Protein AF-A0A2E7N169-F1 (afdb_monomer_lite)

pLDDT: mean 80.13, std 16.08, range [40.44, 98.5]

Sequence (512 aa):
MPYLGNHHIVGDSVNNFKVLDDISTYTATFDGSATSVVSTANETIRILKHRFVQGQRVTYNNGGGSNIGGLTSGTAYYVIEDTAHTIKLATNASNAASLTAINLNAVGGGASHTLNAAFDGVNTKFRITHGSGNRPRFHHATQLNIAINNVIQRPNNSLNFTEGYAVEVRDIIVFKTAPTSNDIFFGSLTGETRGTFDIQDNVIDTHTADGSTTVFNLSQIAPNSQSLLVTLNGVVQHPTTAGVTGSYEVVGGSSNTIEFTTAPVAGVDIQIRHIGFAGASTGDVTGFYGRTGNVGLTTADNITVGDITATSADFSGNVSVGGVLTYEDVTNVDSVGVGTFRDGIKVGSGVTIEPNGNASFGGVGVVTFSSSGTTIYGQAGSIRVGTALTLGHTEGIVYHTQNLHSQGFEVNQVNASGIITASQFKGDGSELTGVSGFSTALSNDTTSLLNNVFKTSVQHNVAAGTSVTIQSDAGCGNIAFTRLDRINVGTGATLHIGAGTTFIMNVLKVFS

Radius of gyration: 68.85 Å; chains: 1; bounding box: 147×79×162 Å

Secondary structure (DSSP, 8-state):
----SPPP---STTTS-EEBPP-SEEEEEE-SS-TTTEETTTTEEE-TT----TT-EEEEE-TTSPPPTT--TT-EEEEEE-SSSEEEEESSHHHHHTT------S--SSS-EEEEEE--SS--EEE--BTTTBPP--S-GGGEEEEETTEEPPEESSS--SSSEEEETTTEEEESSPPPTTPPEEEEES--------GGG--EEEEE--SS--EEE-SS--SSGGGEEEEETTEEPPBPBTTB--SEEE--STT-EEEESSPPPTT-EEEEEE----PPP-S--S--SS--S-----TT-----S----S----SS----SS----TT------SS----TT-----TTEEE-TTS-EEESS-S--PPPTT------GGG----SS-----STT----TTTTEETTEE--SS---SS----S---S--TT-TT---SSEES-S-TTSGGGSSEE--SEEEE-TT-EEEE---GGGTTEEE-S-SEEEE-TT-EEEE-TT-EEE-STT----

Structure (mmCIF, N/CA/C/O backbone):
data_AF-A0A2E7N169-F1
#
_entry.id   AF-A0A2E7N169-F1
#
loop_
_atom_site.group_PDB
_atom_site.id
_atom_site.type_symbol
_atom_site.label_atom_id
_atom_site.label_alt_id
_atom_site.label_comp_id
_atom_site.label_asym_id
_atom_site.label_entity_id
_atom_site.label_seq_id
_atom_site.pdbx_PDB_ins_code
_atom_site.Cartn_x
_atom_site.Cartn_y
_atom_site.Cartn_z
_atom_site.occupancy
_atom_site.B_iso_or_equiv
_atom_site.auth_seq_id
_atom_site.auth_comp_id
_atom_site.auth_asym_id
_atom_site.auth_atom_id
_atom_site.pdbx_PDB_model_num
ATOM 1 N N . MET A 1 1 ? -12.389 24.267 -50.979 1.00 48.91 1 MET A N 1
ATOM 2 C CA . MET A 1 1 ? -13.401 23.354 -50.407 1.00 48.91 1 MET A CA 1
ATOM 3 C C . MET A 1 1 ? -12.847 22.816 -49.097 1.00 48.91 1 MET A C 1
ATOM 5 O O . MET A 1 1 ? -11.733 22.305 -49.142 1.00 48.91 1 MET A O 1
ATOM 9 N N . PRO A 1 2 ? -13.516 22.998 -47.947 1.00 49.66 2 PRO A N 1
ATOM 10 C CA . PRO A 1 2 ? -13.032 22.461 -46.680 1.00 49.66 2 PRO A CA 1
ATOM 11 C C . PRO A 1 2 ? -13.243 20.943 -46.640 1.00 49.66 2 PRO A C 1
ATOM 13 O O . PRO A 1 2 ? -14.270 20.439 -47.091 1.00 49.66 2 PRO A O 1
ATOM 16 N N . TYR A 1 3 ? -12.249 20.223 -46.128 1.00 49.00 3 TYR A N 1
ATOM 17 C CA . TYR A 1 3 ? -12.324 18.783 -45.911 1.00 49.00 3 TYR A CA 1
ATOM 18 C C . TYR A 1 3 ? -13.312 18.498 -44.768 1.00 49.00 3 TYR A C 1
ATOM 20 O O . TYR A 1 3 ? -13.052 18.853 -43.621 1.00 49.00 3 TYR A O 1
ATOM 28 N N . LEU A 1 4 ? -14.461 17.902 -45.096 1.00 53.12 4 LEU A N 1
ATOM 29 C CA . LEU A 1 4 ? -15.472 17.433 -44.146 1.00 53.12 4 LEU A CA 1
ATOM 30 C C . LEU A 1 4 ? -15.318 15.915 -43.985 1.00 53.12 4 LEU A C 1
ATOM 32 O O . LEU A 1 4 ? -15.908 15.133 -44.725 1.00 53.12 4 LEU A O 1
ATOM 36 N N . GLY A 1 5 ? -14.484 15.522 -43.027 1.00 67.69 5 GLY A N 1
ATOM 37 C CA . GLY A 1 5 ? -14.263 14.147 -42.586 1.00 67.69 5 GLY A CA 1
ATOM 38 C C . GLY A 1 5 ? -13.648 14.151 -41.186 1.00 67.69 5 GLY A C 1
ATOM 39 O O . GLY A 1 5 ? -13.193 15.199 -40.723 1.00 67.69 5 GLY A O 1
ATOM 40 N N . ASN A 1 6 ? -13.659 13.005 -40.497 1.00 45.69 6 ASN A N 1
ATOM 41 C CA . ASN A 1 6 ? -13.122 12.896 -39.137 1.00 45.69 6 ASN A CA 1
ATOM 42 C C . ASN A 1 6 ? -11.696 13.467 -39.072 1.00 45.69 6 ASN A C 1
ATOM 44 O O . ASN A 1 6 ? -10.841 13.110 -39.884 1.00 45.69 6 ASN A O 1
ATOM 48 N N . HIS A 1 7 ? -11.453 14.355 -38.104 1.00 47.16 7 HIS A N 1
ATOM 49 C CA . HIS A 1 7 ? -10.118 14.864 -37.794 1.00 47.16 7 HIS A CA 1
ATOM 50 C C . HIS A 1 7 ? -9.151 13.686 -37.614 1.00 47.16 7 HIS A C 1
ATOM 52 O O . HIS A 1 7 ? -9.472 12.732 -36.902 1.00 47.16 7 HIS A O 1
ATOM 58 N N . HIS A 1 8 ? -7.963 13.749 -38.225 1.00 53.91 8 HIS A N 1
ATOM 59 C CA . HIS A 1 8 ? -6.907 12.790 -37.916 1.00 53.91 8 HIS A CA 1
ATOM 60 C C . HIS A 1 8 ? -6.606 12.869 -36.414 1.00 53.91 8 HIS A C 1
ATOM 62 O O . HIS A 1 8 ? -6.192 13.917 -35.915 1.00 53.91 8 HIS A O 1
ATOM 68 N N . ILE A 1 9 ? -6.833 11.769 -35.692 1.00 48.84 9 ILE A N 1
ATOM 69 C CA . ILE A 1 9 ? -6.335 11.610 -34.327 1.00 48.84 9 ILE A CA 1
ATOM 70 C C . ILE A 1 9 ? -4.816 11.545 -34.452 1.00 48.84 9 ILE A C 1
ATOM 72 O O . ILE A 1 9 ? -4.258 10.532 -34.874 1.00 48.84 9 ILE A O 1
ATOM 76 N N . VAL A 1 10 ? -4.143 12.642 -34.124 1.00 46.66 10 VAL A N 1
ATOM 77 C CA . VAL A 1 10 ? -2.695 12.641 -33.953 1.00 46.66 10 VAL A CA 1
ATOM 78 C C . VAL A 1 10 ? -2.442 11.973 -32.600 1.00 46.66 10 VAL A C 1
ATOM 80 O O . VAL A 1 10 ? -2.436 12.637 -31.567 1.00 46.66 10 VAL A O 1
ATOM 83 N N . GLY A 1 11 ? -2.352 10.638 -32.572 1.00 47.50 11 GLY A N 1
ATOM 84 C CA . GLY A 1 11 ? -1.802 9.941 -31.401 1.00 47.50 11 GLY A CA 1
ATOM 85 C C . GLY A 1 11 ? -0.407 10.495 -31.132 1.00 47.50 11 GLY A C 1
ATOM 86 O O . GLY A 1 11 ? 0.246 10.837 -32.108 1.00 47.50 11 GLY A O 1
ATOM 87 N N . ASP A 1 12 ? 0.008 10.635 -29.865 1.00 47.41 12 ASP A N 1
ATOM 88 C CA . ASP A 1 12 ? 1.269 11.267 -29.424 1.00 47.41 12 ASP A CA 1
ATOM 89 C C . ASP A 1 12 ? 2.457 10.943 -30.356 1.00 47.41 12 ASP A C 1
ATOM 91 O O . ASP A 1 12 ? 3.163 9.941 -30.226 1.00 47.41 12 ASP A O 1
ATOM 95 N N . SER A 1 13 ? 2.612 11.768 -31.393 1.00 48.78 13 SER A N 1
ATOM 96 C CA . SER A 1 13 ? 3.335 11.411 -32.616 1.00 48.78 13 SER A CA 1
ATOM 97 C C . SER A 1 13 ? 4.772 11.897 -32.575 1.00 48.78 13 SER A C 1
ATOM 99 O O . SER A 1 13 ? 5.480 11.837 -33.580 1.00 48.78 13 SER A O 1
ATOM 101 N N . VAL A 1 14 ? 5.209 12.436 -31.437 1.00 52.81 14 VAL A N 1
ATOM 102 C CA . VAL A 1 14 ? 6.504 13.106 -31.353 1.00 52.81 14 VAL A CA 1
ATOM 103 C C . VAL A 1 14 ? 7.606 12.151 -30.911 1.00 52.81 14 VAL A C 1
ATOM 105 O O . VAL A 1 14 ? 8.752 12.409 -31.256 1.00 52.81 14 VAL A O 1
ATOM 108 N N . ASN A 1 15 ? 7.305 11.026 -30.249 1.00 56.75 15 ASN A N 1
ATOM 109 C CA . ASN A 1 15 ? 8.339 10.132 -29.696 1.00 56.75 15 ASN A CA 1
ATOM 110 C C . ASN A 1 15 ? 8.224 8.650 -30.098 1.00 56.75 15 ASN A C 1
ATOM 112 O O . ASN A 1 15 ? 9.205 7.923 -29.961 1.00 56.75 15 ASN A O 1
ATOM 116 N N . ASN A 1 16 ? 7.081 8.195 -30.629 1.00 64.50 16 ASN A N 1
ATOM 117 C CA . ASN A 1 16 ? 6.853 6.754 -30.788 1.00 64.50 16 ASN A CA 1
ATOM 118 C C . ASN A 1 16 ? 7.255 6.199 -32.163 1.00 64.50 16 ASN A C 1
ATOM 120 O O . ASN A 1 16 ? 7.972 5.213 -32.212 1.00 64.50 16 ASN A O 1
ATOM 124 N N . PHE A 1 17 ? 6.880 6.819 -33.286 1.00 78.31 17 PHE A N 1
ATOM 125 C CA . PHE A 1 17 ? 7.267 6.311 -34.612 1.00 78.31 17 PHE A CA 1
ATOM 126 C C . PHE A 1 17 ? 8.229 7.267 -35.318 1.00 78.31 17 PHE A C 1
ATOM 128 O O . PHE A 1 17 ? 7.905 8.441 -35.507 1.00 78.31 17 PHE A O 1
ATOM 135 N N . LYS A 1 18 ? 9.409 6.780 -35.720 1.00 85.62 18 LYS A N 1
ATOM 136 C CA . LYS A 1 18 ? 10.407 7.568 -36.464 1.00 85.62 18 LYS A CA 1
ATOM 137 C C . LYS A 1 18 ? 10.762 6.884 -37.771 1.00 85.62 18 LYS A C 1
ATOM 139 O O . LYS A 1 18 ? 11.076 5.700 -37.776 1.00 85.62 18 LYS A O 1
ATOM 144 N N . VAL A 1 19 ? 10.771 7.643 -38.862 1.00 89.31 19 VAL A N 1
ATOM 145 C CA . VAL A 1 19 ? 11.442 7.225 -40.098 1.00 89.31 19 VAL A CA 1
ATOM 146 C C . VAL A 1 19 ? 12.923 7.537 -39.931 1.00 89.31 19 VAL A C 1
ATOM 148 O O . VAL A 1 19 ? 13.280 8.642 -39.517 1.00 89.31 19 VAL A O 1
ATOM 151 N N . LEU A 1 20 ? 13.768 6.547 -40.188 1.00 91.25 20 LEU A N 1
ATOM 152 C CA . LEU A 1 20 ? 15.209 6.708 -40.094 1.00 91.25 20 LEU A CA 1
ATOM 153 C C . LEU A 1 20 ? 15.725 7.499 -41.295 1.00 91.25 20 LEU A C 1
ATOM 155 O O . LEU A 1 20 ? 15.223 7.352 -42.409 1.00 91.25 20 LEU A O 1
ATOM 159 N N . ASP A 1 21 ? 16.741 8.324 -41.063 1.00 91.62 21 ASP A N 1
ATOM 160 C CA . ASP A 1 21 ? 17.470 8.977 -42.143 1.00 91.62 21 ASP A CA 1
ATOM 161 C C . ASP A 1 21 ? 18.156 7.910 -42.999 1.00 91.62 21 ASP A C 1
ATOM 163 O O . ASP A 1 21 ? 18.616 6.888 -42.477 1.00 91.62 21 ASP A O 1
ATOM 167 N N . ASP A 1 22 ? 18.289 8.177 -44.297 1.00 92.06 22 ASP A N 1
ATOM 168 C CA . ASP A 1 22 ? 19.039 7.291 -45.178 1.00 92.06 22 ASP A CA 1
ATOM 169 C C . ASP A 1 22 ? 20.496 7.153 -44.689 1.00 92.06 22 ASP A C 1
ATOM 171 O O . ASP A 1 22 ? 21.143 8.128 -44.280 1.00 92.06 22 ASP A O 1
ATOM 175 N N . ILE A 1 23 ? 20.977 5.911 -44.671 1.00 92.06 23 ILE A N 1
ATOM 176 C CA . ILE A 1 23 ? 22.336 5.525 -44.273 1.00 92.06 23 ILE A CA 1
ATOM 177 C C . ILE A 1 23 ? 23.138 4.940 -45.437 1.00 92.06 23 ILE A C 1
ATOM 179 O O . ILE A 1 23 ? 24.310 4.617 -45.245 1.00 92.06 23 ILE A O 1
ATOM 183 N N . SER A 1 24 ? 22.527 4.800 -46.620 1.00 93.62 24 SER A N 1
ATOM 184 C CA . SER A 1 24 ? 23.175 4.279 -47.830 1.00 93.62 24 SER A CA 1
ATOM 185 C C . SER A 1 24 ? 24.427 5.081 -48.193 1.00 93.62 24 SER A C 1
ATOM 187 O O . SER A 1 24 ? 25.425 4.533 -48.667 1.00 93.62 24 SER A O 1
ATOM 189 N N . THR A 1 25 ? 24.408 6.382 -47.901 1.00 93.19 25 THR A N 1
ATOM 190 C CA . THR A 1 25 ? 25.559 7.266 -47.998 1.00 93.19 25 THR A CA 1
ATOM 191 C C . THR A 1 25 ? 25.487 8.394 -46.970 1.00 93.19 25 THR A C 1
ATOM 193 O O . THR A 1 25 ? 24.425 8.941 -46.677 1.00 93.19 25 THR A O 1
ATOM 196 N N . TYR A 1 26 ? 26.636 8.768 -46.416 1.00 94.31 26 TYR A N 1
ATOM 197 C CA . TYR A 1 26 ? 26.797 9.923 -45.547 1.00 94.31 26 TYR A CA 1
ATOM 198 C C . TYR A 1 26 ? 28.073 10.670 -45.926 1.00 94.31 26 TYR A C 1
ATOM 200 O O . TYR A 1 26 ? 29.185 10.183 -45.713 1.00 94.31 26 TYR A O 1
ATOM 208 N N . THR A 1 27 ? 27.899 11.876 -46.465 1.00 95.25 27 THR A N 1
ATOM 209 C CA . THR A 1 27 ? 28.994 12.794 -46.788 1.00 95.25 27 THR A CA 1
ATOM 210 C C . THR A 1 27 ? 29.076 13.881 -45.733 1.00 95.25 27 THR A C 1
ATOM 212 O O . THR A 1 27 ? 28.148 14.673 -45.573 1.00 95.25 27 THR A O 1
ATOM 215 N N . ALA A 1 28 ? 30.210 13.955 -45.049 1.00 95.88 28 ALA A N 1
ATOM 216 C CA . ALA A 1 28 ? 30.555 15.100 -44.227 1.00 95.88 28 ALA A CA 1
ATOM 217 C C . ALA A 1 28 ? 31.460 16.045 -45.018 1.00 95.88 28 ALA A C 1
ATOM 219 O O . ALA A 1 28 ? 32.522 15.624 -45.476 1.00 95.88 28 ALA A O 1
ATOM 220 N N . THR A 1 29 ? 31.060 17.311 -45.132 1.00 96.69 29 THR A N 1
ATOM 221 C CA . THR A 1 29 ? 31.867 18.377 -45.742 1.00 96.69 29 THR A CA 1
ATOM 222 C C . THR A 1 29 ? 32.499 19.236 -44.654 1.00 96.69 29 THR A C 1
ATOM 224 O O . THR A 1 29 ? 31.829 19.596 -43.685 1.00 96.69 29 THR A O 1
ATOM 227 N N . PHE A 1 30 ? 33.777 19.569 -44.800 1.00 97.50 30 PHE A N 1
ATOM 228 C CA . PHE A 1 30 ? 34.519 20.370 -43.831 1.00 97.50 30 PHE A CA 1
ATOM 229 C C . PHE A 1 30 ? 35.636 21.181 -44.495 1.00 97.50 30 PHE A C 1
ATOM 231 O O . PHE A 1 30 ? 36.081 20.881 -45.605 1.00 97.50 30 PHE A O 1
ATOM 238 N N . ASP A 1 31 ? 36.105 22.210 -43.788 1.00 97.56 31 ASP A N 1
ATOM 239 C CA . ASP A 1 31 ? 37.209 23.045 -44.248 1.00 97.56 31 ASP A CA 1
ATOM 240 C C . ASP A 1 31 ? 38.556 22.394 -43.922 1.00 97.56 31 ASP A C 1
ATOM 242 O O . ASP A 1 31 ? 38.980 22.363 -42.767 1.00 97.56 31 ASP A O 1
ATOM 246 N N . GLY A 1 32 ? 39.225 21.859 -44.947 1.00 95.94 32 GLY A N 1
ATOM 247 C CA . GLY A 1 32 ? 40.512 21.181 -44.799 1.00 95.94 32 GLY A CA 1
ATOM 248 C C . GLY A 1 32 ? 41.691 22.127 -44.565 1.00 95.94 32 GLY A C 1
ATOM 249 O O . GLY A 1 32 ? 42.767 21.656 -44.200 1.00 95.94 32 GLY A O 1
ATOM 250 N N . SER A 1 33 ? 41.501 23.434 -44.767 1.00 96.75 33 SER A N 1
ATOM 251 C CA . SER A 1 33 ? 42.531 24.465 -44.593 1.00 96.75 33 SER A CA 1
ATOM 252 C C . SER A 1 33 ? 42.520 25.129 -43.217 1.00 96.75 33 SER A C 1
ATOM 254 O O . SER A 1 33 ? 43.524 25.702 -42.789 1.00 96.75 33 SER A O 1
ATOM 256 N N . ALA A 1 34 ? 41.407 25.025 -42.490 1.00 96.94 34 ALA A N 1
ATOM 257 C CA . ALA A 1 34 ? 41.264 25.620 -41.172 1.00 96.94 34 ALA A CA 1
ATOM 258 C C . ALA A 1 34 ? 41.937 24.764 -40.086 1.00 96.94 34 ALA A C 1
ATOM 260 O O . ALA A 1 34 ? 41.526 23.635 -39.822 1.00 96.94 34 ALA A O 1
ATOM 261 N N . THR A 1 35 ? 42.895 25.336 -39.354 1.00 94.81 35 THR A N 1
ATOM 262 C CA . THR A 1 35 ? 43.563 24.679 -38.208 1.00 94.81 35 THR A CA 1
ATOM 263 C C . THR A 1 35 ? 42.629 24.408 -37.025 1.00 94.81 35 THR A C 1
ATOM 265 O O . THR A 1 35 ? 42.915 23.570 -36.174 1.00 94.81 35 THR A O 1
ATOM 268 N N . SER A 1 36 ? 41.484 25.094 -36.970 1.00 94.06 36 SER A N 1
ATOM 269 C CA . SER A 1 36 ? 40.420 24.803 -36.008 1.00 94.06 36 SER A CA 1
ATOM 270 C C . SER A 1 36 ? 39.607 23.560 -36.385 1.00 94.06 36 SER A C 1
ATOM 272 O O . SER A 1 36 ? 38.829 23.084 -35.559 1.00 94.06 36 SER A O 1
ATOM 274 N N . VAL A 1 37 ? 39.730 23.064 -37.620 1.00 97.06 37 VAL A N 1
ATOM 275 C CA . VAL A 1 37 ? 39.047 21.872 -38.142 1.00 97.06 37 VAL A CA 1
ATOM 276 C C . VAL A 1 37 ? 40.030 20.719 -38.288 1.00 97.06 37 VAL A C 1
ATOM 278 O O . VAL A 1 37 ? 39.749 19.634 -37.798 1.00 97.06 37 VAL A O 1
ATOM 281 N N . VAL A 1 38 ? 41.184 20.950 -38.910 1.00 97.69 38 VAL A N 1
ATOM 282 C CA . VAL A 1 38 ? 42.247 19.956 -39.076 1.00 97.69 38 VAL A CA 1
ATOM 283 C C . VAL A 1 38 ? 43.383 20.279 -38.115 1.00 97.69 38 VAL A C 1
ATOM 285 O O . VAL A 1 38 ? 44.084 21.277 -38.278 1.00 97.69 38 VAL A O 1
ATOM 288 N N . SER A 1 39 ? 43.580 19.427 -37.113 1.00 97.06 39 SER A N 1
ATOM 289 C CA . SER A 1 39 ? 44.678 19.556 -36.158 1.00 97.06 39 SER A CA 1
ATOM 290 C C . SER A 1 39 ? 45.788 18.573 -36.505 1.00 97.06 39 SER A C 1
ATOM 292 O O . SER A 1 39 ? 45.621 17.367 -36.351 1.00 97.06 39 SER A O 1
ATOM 294 N N . THR A 1 40 ? 46.939 19.088 -36.932 1.00 95.94 40 THR A N 1
ATOM 295 C CA . THR A 1 40 ? 48.146 18.282 -37.182 1.00 95.94 40 THR A CA 1
ATOM 296 C C . THR A 1 40 ? 48.831 17.839 -35.890 1.00 95.94 40 THR A C 1
ATOM 298 O O . THR A 1 40 ? 49.453 16.787 -35.853 1.00 95.94 40 THR A O 1
ATOM 301 N N . ALA A 1 41 ? 48.672 18.607 -34.807 1.00 94.94 41 ALA A N 1
ATOM 302 C CA . ALA A 1 41 ? 49.217 18.267 -33.493 1.00 94.94 41 ALA A CA 1
ATOM 303 C C . ALA A 1 41 ? 48.464 17.106 -32.825 1.00 94.94 41 ALA A C 1
ATOM 305 O O . ALA A 1 41 ? 49.081 16.257 -32.193 1.00 94.94 41 ALA A O 1
ATOM 306 N N . ASN A 1 42 ? 47.136 17.071 -32.975 1.00 94.19 42 ASN A N 1
ATOM 307 C CA . ASN A 1 42 ? 46.286 16.039 -32.369 1.00 94.19 42 ASN A CA 1
ATOM 308 C C . ASN A 1 42 ? 45.870 14.943 -33.361 1.00 94.19 42 ASN A C 1
ATOM 310 O O . ASN A 1 42 ? 45.226 13.969 -32.962 1.00 94.19 42 ASN A O 1
ATOM 314 N N . GLU A 1 43 ? 46.199 15.129 -34.641 1.00 97.00 43 GLU A N 1
ATOM 315 C CA . GLU A 1 43 ? 45.858 14.244 -35.761 1.00 97.00 43 GLU A CA 1
ATOM 316 C C . GLU A 1 43 ? 44.339 14.043 -35.904 1.00 97.00 43 GLU A C 1
ATOM 318 O O . GLU A 1 43 ? 43.856 12.955 -36.212 1.00 97.00 43 GLU A O 1
ATOM 323 N N . THR A 1 44 ? 43.572 15.109 -35.653 1.00 97.88 44 THR A N 1
ATOM 324 C CA . THR A 1 44 ? 42.102 15.090 -35.663 1.00 97.88 44 THR A CA 1
ATOM 325 C C . THR A 1 44 ? 41.516 15.940 -36.782 1.00 97.88 44 THR A C 1
ATOM 327 O O . THR A 1 44 ? 42.069 16.967 -37.180 1.00 97.88 44 THR A O 1
ATOM 330 N N . ILE A 1 45 ? 40.339 15.526 -37.249 1.00 98.31 45 ILE A N 1
ATOM 331 C CA . ILE A 1 45 ? 39.455 16.295 -38.121 1.00 98.31 45 ILE A CA 1
ATOM 332 C C . ILE A 1 45 ? 38.149 16.537 -37.359 1.00 98.31 45 ILE A C 1
ATOM 334 O O . ILE A 1 45 ? 37.479 15.592 -36.937 1.00 98.31 45 ILE A O 1
ATOM 338 N N . ARG A 1 46 ? 37.777 17.804 -37.172 1.00 97.44 46 ARG A N 1
ATOM 339 C CA . ARG A 1 46 ? 36.579 18.218 -36.439 1.00 97.44 46 ARG A CA 1
ATOM 340 C C . ARG A 1 46 ? 35.379 18.349 -37.373 1.00 97.44 46 ARG A C 1
ATOM 342 O O . ARG A 1 46 ? 35.275 19.298 -38.144 1.00 97.44 46 ARG A O 1
ATOM 349 N N . ILE A 1 47 ? 34.429 17.433 -37.239 1.00 95.19 47 ILE A N 1
ATOM 350 C CA . ILE A 1 47 ? 33.147 17.423 -37.946 1.00 95.19 47 ILE A CA 1
ATOM 351 C C . ILE A 1 47 ? 32.055 17.358 -36.883 1.00 95.19 47 ILE A C 1
ATOM 353 O O . ILE A 1 47 ? 31.901 16.354 -36.188 1.00 95.19 47 ILE A O 1
ATOM 357 N N . LEU A 1 48 ? 31.298 18.444 -36.720 1.00 90.38 48 LEU A N 1
ATOM 358 C CA . LEU A 1 48 ? 30.314 18.534 -35.645 1.00 90.38 48 LEU A CA 1
ATOM 359 C C . LEU A 1 48 ? 29.227 17.462 -35.800 1.00 90.38 48 LEU A C 1
ATOM 361 O O . LEU A 1 48 ? 28.561 17.417 -36.829 1.00 90.38 48 LEU A O 1
ATOM 365 N N . LYS A 1 49 ? 29.007 16.658 -34.747 1.00 86.25 49 LYS A N 1
ATOM 366 C CA . LYS A 1 49 ? 27.960 15.625 -34.699 1.00 86.25 49 LYS A CA 1
ATOM 367 C C . LYS A 1 49 ? 28.044 14.664 -35.891 1.00 86.25 49 LYS A C 1
ATOM 369 O O . LYS A 1 49 ? 27.026 14.335 -36.500 1.00 86.25 49 LYS A O 1
ATOM 374 N N . HIS A 1 50 ? 29.256 14.239 -36.247 1.00 91.56 50 HIS A N 1
ATOM 375 C CA . HIS A 1 50 ? 29.433 13.306 -37.353 1.00 91.56 50 HIS A CA 1
ATOM 376 C C . HIS A 1 50 ? 28.730 11.971 -37.083 1.00 91.56 50 HIS A C 1
ATOM 378 O O . HIS A 1 50 ? 28.584 11.520 -35.944 1.00 91.56 50 HIS A O 1
ATOM 384 N N . ARG A 1 51 ? 28.331 11.296 -38.162 1.00 91.31 51 ARG A N 1
ATOM 385 C CA . ARG A 1 51 ? 27.662 9.987 -38.096 1.00 91.31 51 ARG A CA 1
ATOM 386 C C . ARG A 1 51 ? 28.615 8.805 -38.266 1.00 91.31 51 ARG A C 1
ATOM 388 O O . ARG A 1 51 ? 28.167 7.664 -38.231 1.00 91.31 51 ARG A O 1
ATOM 395 N N . PHE A 1 52 ? 29.915 9.069 -38.392 1.00 94.56 52 PHE A N 1
ATOM 396 C CA . PHE A 1 52 ? 30.921 8.018 -38.496 1.00 94.56 52 PHE A CA 1
ATOM 397 C C . PHE A 1 52 ? 31.017 7.158 -37.227 1.00 94.56 52 PHE A C 1
ATOM 399 O O . PHE A 1 52 ? 30.696 7.611 -36.119 1.00 94.56 52 PHE A O 1
ATOM 406 N N . VAL A 1 53 ? 31.453 5.913 -37.412 1.00 94.56 53 VAL A N 1
ATOM 407 C CA . VAL A 1 53 ? 31.647 4.918 -36.348 1.00 94.56 53 VAL A CA 1
ATOM 408 C C . VAL A 1 53 ? 33.071 4.360 -36.384 1.00 94.56 53 VAL A C 1
ATOM 410 O O . VAL A 1 53 ? 33.732 4.400 -37.422 1.00 94.56 53 VAL A O 1
ATOM 413 N N . GLN A 1 54 ? 33.548 3.839 -35.252 1.00 95.31 54 GLN A N 1
ATOM 414 C CA . GLN A 1 54 ? 34.876 3.231 -35.145 1.00 95.31 54 GLN A CA 1
ATOM 415 C C . GLN A 1 54 ? 35.095 2.133 -36.200 1.00 95.31 54 GLN A C 1
ATOM 417 O O . GLN A 1 54 ? 34.262 1.242 -36.376 1.00 95.31 54 GLN A O 1
ATOM 422 N N . GLY A 1 55 ? 36.241 2.188 -36.880 1.00 94.88 55 GLY A N 1
ATOM 423 C CA . GLY A 1 55 ? 36.641 1.235 -37.913 1.00 94.88 55 GLY A CA 1
ATOM 424 C C . GLY A 1 55 ? 35.897 1.382 -39.243 1.00 94.88 55 GLY A C 1
ATOM 425 O O . GLY A 1 55 ? 36.117 0.566 -40.134 1.00 94.88 55 GLY A O 1
ATOM 426 N N . GLN A 1 56 ? 35.033 2.389 -39.409 1.00 96.50 56 GLN A N 1
ATOM 427 C CA . GLN A 1 56 ? 34.281 2.581 -40.649 1.00 96.50 56 GLN A CA 1
ATOM 428 C C . GLN A 1 56 ? 35.195 3.046 -41.781 1.00 96.50 56 GLN A C 1
ATOM 430 O O . GLN A 1 56 ? 35.956 4.001 -41.623 1.00 96.50 56 GLN A O 1
ATOM 435 N N . ARG A 1 57 ? 35.095 2.400 -42.940 1.00 97.94 57 ARG A N 1
ATOM 436 C CA . ARG A 1 57 ? 35.769 2.821 -44.163 1.00 97.94 57 ARG A CA 1
ATOM 437 C C . ARG A 1 57 ? 35.096 4.077 -44.715 1.00 97.94 57 ARG A C 1
ATOM 439 O O . ARG A 1 57 ? 33.883 4.106 -44.916 1.00 97.94 57 ARG A O 1
ATOM 446 N N . VAL A 1 58 ? 35.893 5.099 -44.993 1.00 98.19 58 VAL A N 1
ATOM 447 C CA . VAL A 1 58 ? 35.467 6.375 -45.574 1.00 98.19 58 VAL A CA 1
ATOM 448 C C . VAL A 1 58 ? 36.372 6.755 -46.735 1.00 98.19 58 VAL A C 1
ATOM 450 O O . VAL A 1 58 ? 37.573 6.509 -46.694 1.00 98.19 58 VAL A O 1
ATOM 453 N N . THR A 1 59 ? 35.819 7.382 -47.767 1.00 98.12 59 THR A N 1
ATOM 454 C CA . THR A 1 59 ? 36.609 7.934 -48.877 1.00 98.12 59 THR A CA 1
ATOM 455 C C . THR A 1 59 ? 36.847 9.416 -48.642 1.00 98.12 59 THR A C 1
ATOM 457 O O . THR A 1 59 ? 35.891 10.168 -48.445 1.00 98.12 59 THR A O 1
ATOM 460 N N . TYR A 1 60 ? 38.111 9.836 -48.661 1.00 98.50 60 TYR A N 1
ATOM 461 C CA . TYR A 1 60 ? 38.494 11.239 -48.526 1.00 98.50 60 TYR A CA 1
ATOM 462 C C . TYR A 1 60 ? 38.591 11.911 -49.894 1.00 98.50 60 TYR A C 1
ATOM 464 O O . TYR A 1 60 ? 39.220 11.367 -50.797 1.00 98.50 60 TYR A O 1
ATOM 472 N N . ASN A 1 61 ? 38.033 13.114 -50.044 1.00 98.25 61 ASN A N 1
ATOM 473 C CA . ASN A 1 61 ? 38.274 13.961 -51.213 1.00 98.25 61 ASN A CA 1
ATOM 474 C C . ASN A 1 61 ? 38.603 15.398 -50.807 1.00 98.25 61 ASN A C 1
ATOM 476 O O . ASN A 1 61 ? 37.977 15.953 -49.907 1.00 98.25 61 ASN A O 1
ATOM 480 N N . ASN A 1 62 ? 39.537 16.029 -51.519 1.00 97.00 62 ASN A N 1
ATOM 481 C CA . ASN A 1 62 ? 40.015 17.387 -51.219 1.00 97.00 62 ASN A CA 1
ATOM 482 C C . ASN A 1 62 ? 39.121 18.518 -51.774 1.00 97.00 62 ASN A C 1
ATOM 484 O O . ASN A 1 62 ? 39.460 19.694 -51.653 1.00 97.00 62 ASN A O 1
ATOM 488 N N . GLY A 1 63 ? 38.004 18.177 -52.427 1.00 94.88 63 GLY A N 1
ATOM 489 C CA . GLY A 1 63 ? 37.055 19.155 -52.970 1.00 94.88 63 GLY A CA 1
ATOM 490 C C . GLY A 1 63 ? 37.621 20.063 -54.066 1.00 94.88 63 GLY A C 1
ATOM 491 O O . GLY A 1 63 ? 37.090 21.150 -54.273 1.00 94.88 63 GLY A O 1
ATOM 492 N N . GLY A 1 64 ? 38.708 19.659 -54.734 1.00 93.31 64 GLY A N 1
ATOM 493 C CA . GLY A 1 64 ? 39.416 20.467 -55.733 1.00 93.31 64 GLY A CA 1
ATOM 494 C C . GLY A 1 64 ? 40.544 21.341 -55.170 1.00 93.31 64 GLY A C 1
ATOM 495 O O . GLY A 1 64 ? 41.224 22.015 -55.942 1.00 93.31 64 GLY A O 1
ATOM 496 N N . GLY A 1 65 ? 40.765 21.336 -53.851 1.00 94.50 65 GLY A N 1
ATOM 497 C CA . GLY A 1 65 ? 41.908 21.988 -53.210 1.00 94.50 65 GLY A CA 1
ATOM 498 C C . GLY A 1 65 ? 43.143 21.084 -53.091 1.00 94.50 65 GLY A C 1
ATOM 499 O O . GLY A 1 65 ? 43.246 20.062 -53.766 1.00 94.50 65 GLY A O 1
ATOM 500 N N . SER A 1 66 ? 44.106 21.440 -52.232 1.00 97.19 66 SER A N 1
ATOM 501 C CA . SER A 1 66 ? 45.253 20.566 -51.929 1.00 97.19 66 SER A CA 1
ATOM 502 C C . SER A 1 66 ? 44.918 19.578 -50.810 1.00 97.19 66 SER A C 1
ATOM 504 O O . SER A 1 66 ? 44.130 19.880 -49.913 1.00 97.19 66 SER A O 1
ATOM 506 N N . ASN A 1 67 ? 45.520 18.386 -50.858 1.00 98.19 67 ASN A N 1
ATOM 507 C CA . ASN A 1 67 ? 45.312 17.354 -49.842 1.00 98.19 67 ASN A CA 1
ATOM 508 C C . ASN A 1 67 ? 45.782 17.824 -48.460 1.00 98.19 67 ASN A C 1
ATOM 510 O O . ASN A 1 67 ? 46.800 18.506 -48.347 1.00 98.19 67 ASN A O 1
ATOM 514 N N . ILE A 1 68 ? 45.087 17.376 -47.417 1.00 98.25 68 ILE A N 1
ATOM 515 C CA . ILE A 1 68 ? 45.623 17.384 -46.053 1.00 98.25 68 ILE A CA 1
ATOM 516 C C . ILE A 1 68 ? 46.864 16.486 -46.030 1.00 98.25 68 ILE A C 1
ATOM 518 O O . ILE A 1 68 ? 46.852 15.386 -46.588 1.00 98.25 68 ILE A O 1
ATOM 522 N N . GLY A 1 69 ? 47.941 16.955 -45.403 1.00 96.81 69 GLY A N 1
ATOM 523 C CA . GLY A 1 69 ? 49.205 16.231 -45.334 1.00 96.81 69 GLY A CA 1
ATOM 524 C C . GLY A 1 69 ? 49.020 14.854 -44.699 1.00 96.81 69 GLY A C 1
ATOM 525 O O . GLY A 1 69 ? 48.444 14.750 -43.623 1.00 96.81 69 GLY A O 1
ATOM 526 N N . GLY A 1 70 ? 49.470 13.795 -45.378 1.00 95.62 70 GLY A N 1
ATOM 527 C CA . GLY A 1 70 ? 49.239 12.400 -44.972 1.00 95.62 70 GLY A CA 1
ATOM 528 C C . GLY A 1 70 ? 47.995 11.744 -45.592 1.00 95.62 70 GLY A C 1
ATOM 529 O O . GLY A 1 70 ? 47.868 10.521 -45.535 1.00 95.62 70 GLY A O 1
ATOM 530 N N . LEU A 1 71 ? 47.116 12.514 -46.245 1.00 98.00 71 LEU A N 1
ATOM 531 C CA . LEU A 1 71 ? 45.944 12.012 -46.967 1.00 98.00 71 LEU A CA 1
ATOM 532 C C . LEU A 1 71 ? 46.072 12.221 -48.483 1.00 98.00 71 LEU A C 1
ATOM 534 O O . LEU A 1 71 ? 46.816 13.067 -48.973 1.00 98.00 71 LEU A O 1
ATOM 538 N N . THR A 1 72 ? 45.335 11.430 -49.257 1.00 98.12 72 THR A N 1
ATOM 539 C CA . THR A 1 72 ? 45.272 11.502 -50.722 1.00 98.12 72 THR A CA 1
ATOM 540 C C . THR A 1 72 ? 43.815 11.456 -51.164 1.00 98.12 72 THR A C 1
ATOM 542 O O . THR A 1 72 ? 43.071 10.571 -50.745 1.00 98.12 72 THR A O 1
ATOM 545 N N . SER A 1 73 ? 43.390 12.422 -51.982 1.00 97.69 73 SER A N 1
ATOM 546 C CA . SER A 1 73 ? 42.022 12.473 -52.513 1.00 97.69 73 SER A CA 1
ATOM 547 C C . SER A 1 73 ? 41.677 11.216 -53.321 1.00 97.69 73 SER A C 1
ATOM 549 O O . SER A 1 73 ? 42.504 10.718 -54.079 1.00 97.69 73 SER A O 1
ATOM 551 N N . GLY A 1 74 ? 40.448 10.723 -53.175 1.00 96.69 74 GLY A N 1
ATOM 552 C CA . GLY A 1 74 ? 39.955 9.480 -53.771 1.00 96.69 74 GLY A CA 1
ATOM 553 C C . GLY A 1 74 ? 40.366 8.211 -53.016 1.00 96.69 74 GLY A C 1
ATOM 554 O O . GLY A 1 74 ? 39.884 7.128 -53.344 1.00 96.69 74 GLY A O 1
ATOM 555 N N . THR A 1 75 ? 41.224 8.319 -51.998 1.00 97.88 75 THR A N 1
ATOM 556 C CA . THR A 1 75 ? 41.701 7.167 -51.226 1.00 97.88 75 THR A CA 1
ATOM 557 C C . THR A 1 75 ? 40.761 6.848 -50.067 1.00 97.88 75 THR A C 1
ATOM 559 O O . THR A 1 75 ? 40.215 7.738 -49.406 1.00 97.88 75 THR A O 1
ATOM 562 N N . ALA A 1 76 ? 40.582 5.550 -49.815 1.00 97.81 76 ALA A N 1
ATOM 563 C CA . ALA A 1 76 ? 39.835 5.057 -48.672 1.00 97.81 76 ALA A CA 1
ATOM 564 C C . ALA A 1 76 ? 40.708 4.999 -47.413 1.00 97.81 76 ALA A C 1
ATOM 566 O O . ALA A 1 76 ? 41.836 4.509 -47.440 1.00 97.81 76 ALA A O 1
ATOM 567 N N . TYR A 1 77 ? 40.132 5.438 -46.306 1.00 98.50 77 TYR A N 1
ATOM 568 C CA . TYR A 1 77 ? 40.711 5.443 -44.971 1.00 98.50 77 TYR A CA 1
ATOM 569 C C . TYR A 1 77 ? 39.719 4.841 -43.980 1.00 98.50 77 TYR A C 1
ATOM 571 O O . TYR A 1 77 ? 38.565 4.599 -44.323 1.00 98.50 77 TYR A O 1
ATOM 579 N N . TYR A 1 78 ? 40.161 4.598 -42.751 1.00 98.44 78 TYR A N 1
ATOM 580 C CA . TYR A 1 78 ? 39.333 4.004 -41.706 1.00 98.44 78 TYR A CA 1
ATOM 581 C C . TYR A 1 78 ? 39.216 4.953 -40.521 1.00 98.44 78 TYR A C 1
ATOM 583 O O . TYR A 1 78 ? 40.215 5.497 -40.058 1.00 98.44 78 TYR A O 1
ATOM 591 N N . VAL A 1 79 ? 37.995 5.168 -40.048 1.00 98.25 79 VAL A N 1
ATOM 592 C CA . VAL A 1 79 ? 37.697 6.099 -38.961 1.00 98.25 79 VAL A CA 1
ATOM 593 C C . VAL A 1 79 ? 38.183 5.532 -37.633 1.00 98.25 79 VAL A C 1
ATOM 595 O O . VAL A 1 79 ? 37.903 4.384 -37.293 1.00 98.25 79 VAL A O 1
ATOM 598 N N . ILE A 1 80 ? 38.856 6.373 -36.858 1.00 97.56 80 ILE A N 1
ATOM 599 C CA . ILE A 1 80 ? 39.038 6.207 -35.419 1.00 97.56 80 ILE A CA 1
ATOM 600 C C . ILE A 1 80 ? 38.150 7.260 -34.749 1.00 97.56 80 ILE A C 1
ATOM 602 O O . ILE A 1 80 ? 38.309 8.457 -34.995 1.00 97.56 80 ILE A O 1
ATOM 606 N N . GLU A 1 81 ? 37.174 6.814 -33.963 1.00 93.62 81 GLU A N 1
ATOM 607 C CA . GLU A 1 81 ? 36.299 7.693 -33.186 1.00 93.62 81 GLU A CA 1
ATOM 608 C C . GLU A 1 81 ? 37.127 8.347 -32.069 1.00 93.62 81 GLU A C 1
ATOM 610 O O . GLU A 1 81 ? 37.805 7.652 -31.317 1.00 93.62 81 GLU A O 1
ATOM 615 N N . ASP A 1 82 ? 37.088 9.679 -31.977 1.00 92.56 82 ASP A N 1
ATOM 616 C CA . ASP A 1 82 ? 37.803 10.450 -30.948 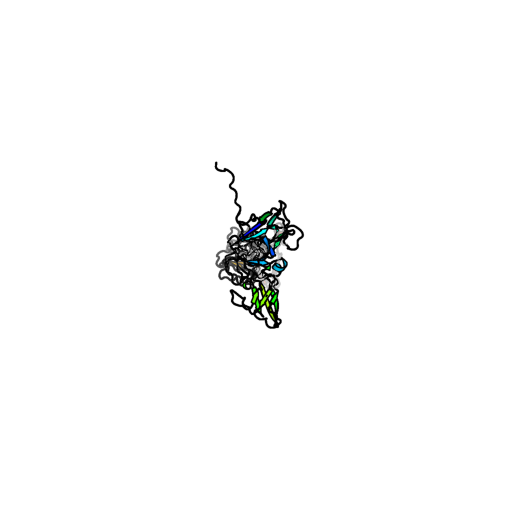1.00 92.56 82 ASP A CA 1
ATOM 617 C C . ASP A 1 82 ? 36.799 11.104 -29.989 1.00 92.56 82 ASP A C 1
ATOM 619 O O . ASP A 1 82 ? 36.790 10.824 -28.792 1.00 92.56 82 ASP A O 1
ATOM 623 N N . THR A 1 83 ? 35.862 11.897 -30.519 1.00 92.00 83 THR A N 1
ATOM 624 C CA . THR A 1 83 ? 34.721 12.429 -29.756 1.00 92.00 83 THR A CA 1
ATOM 625 C C . THR A 1 83 ? 33.452 12.448 -30.612 1.00 92.00 83 THR A C 1
ATOM 627 O O . THR A 1 83 ? 33.448 12.005 -31.752 1.00 92.00 83 THR A O 1
ATOM 630 N N . ALA A 1 84 ? 32.353 13.022 -30.109 1.00 87.38 84 ALA A N 1
ATOM 631 C CA . ALA A 1 84 ? 31.149 13.261 -30.914 1.00 87.38 84 ALA A CA 1
ATOM 632 C C . ALA A 1 84 ? 31.338 14.312 -32.034 1.00 87.38 84 ALA A C 1
ATOM 634 O O . ALA A 1 84 ? 30.449 14.498 -32.871 1.00 87.38 84 ALA A O 1
ATOM 635 N N . HIS A 1 85 ? 32.450 15.051 -32.018 1.00 92.75 85 HIS A N 1
ATOM 636 C CA . HIS A 1 85 ? 32.725 16.146 -32.946 1.00 92.75 85 HIS A CA 1
ATOM 637 C C . HIS A 1 85 ? 34.072 16.014 -33.662 1.00 92.75 85 HIS A C 1
ATOM 639 O O . HIS A 1 85 ? 34.379 16.863 -34.495 1.00 92.75 85 HIS A O 1
ATOM 645 N N . THR A 1 86 ? 34.878 15.003 -33.352 1.00 95.88 86 THR A N 1
ATOM 646 C CA . THR A 1 86 ? 36.228 14.821 -33.897 1.00 95.88 86 THR A CA 1
ATOM 647 C C . THR A 1 86 ? 36.472 13.357 -34.226 1.00 95.88 86 THR A C 1
ATOM 649 O O . THR A 1 86 ? 36.018 12.460 -33.519 1.00 95.88 86 THR A O 1
ATOM 652 N N . ILE A 1 87 ? 37.223 13.130 -35.299 1.00 98.06 87 ILE A N 1
ATOM 653 C CA . ILE A 1 87 ? 37.689 11.808 -35.724 1.00 98.06 87 ILE A CA 1
ATOM 654 C C . ILE A 1 87 ? 39.178 11.853 -36.033 1.00 98.06 87 ILE A C 1
ATOM 656 O O . ILE A 1 87 ? 39.716 12.911 -36.365 1.00 98.06 87 ILE A O 1
ATOM 660 N N . LYS A 1 88 ? 39.816 10.687 -36.016 1.00 98.38 88 LYS A N 1
ATOM 661 C CA . LYS A 1 88 ? 41.106 10.452 -36.672 1.00 98.38 88 LYS A CA 1
ATOM 662 C C . LYS A 1 88 ? 40.922 9.454 -37.811 1.00 98.38 88 LYS A C 1
ATOM 664 O O . LYS A 1 88 ? 39.878 8.809 -37.925 1.00 98.38 88 LYS A O 1
ATOM 669 N N . LEU A 1 89 ? 41.929 9.329 -38.668 1.00 98.44 89 LEU A N 1
ATOM 670 C CA . LEU A 1 89 ? 41.918 8.394 -39.793 1.00 98.44 89 LEU A CA 1
ATOM 671 C C . LEU A 1 89 ? 43.098 7.432 -39.700 1.00 98.44 89 LEU A C 1
ATOM 673 O O . LEU A 1 89 ? 44.175 7.820 -39.269 1.00 98.44 89 LEU A O 1
ATOM 677 N N . ALA A 1 90 ? 42.902 6.200 -40.149 1.00 98.38 90 ALA A N 1
ATOM 678 C CA . ALA A 1 90 ? 43.913 5.160 -40.259 1.00 98.38 90 ALA A CA 1
ATOM 679 C C . ALA A 1 90 ? 44.019 4.655 -41.705 1.00 98.38 90 ALA A C 1
ATOM 681 O O . ALA A 1 90 ? 43.062 4.725 -42.480 1.00 98.38 90 ALA A O 1
ATOM 682 N N . THR A 1 91 ? 45.179 4.109 -42.073 1.00 97.56 91 THR A N 1
ATOM 683 C CA . THR A 1 91 ? 45.436 3.595 -43.432 1.00 97.56 91 THR A CA 1
ATOM 684 C C . THR A 1 91 ? 44.729 2.274 -43.734 1.00 97.56 91 THR A C 1
ATOM 686 O O . THR A 1 91 ? 44.521 1.945 -44.898 1.00 97.56 91 THR A O 1
ATOM 689 N N . ASN A 1 92 ? 44.367 1.499 -42.711 1.00 97.06 92 ASN A N 1
ATOM 690 C CA . ASN A 1 92 ? 43.678 0.219 -42.854 1.00 97.06 92 ASN A CA 1
ATOM 691 C C . ASN A 1 92 ? 42.834 -0.105 -41.605 1.00 97.06 92 ASN A C 1
ATOM 693 O O . ASN A 1 92 ? 42.979 0.540 -40.563 1.00 97.06 92 ASN A O 1
ATOM 697 N N . ALA A 1 93 ? 41.966 -1.116 -41.715 1.00 94.94 93 ALA A N 1
ATOM 698 C CA . ALA A 1 93 ? 41.055 -1.526 -40.645 1.00 94.94 93 ALA A CA 1
ATOM 699 C C . ALA A 1 93 ? 41.784 -1.985 -39.369 1.00 94.94 93 ALA A C 1
ATOM 701 O O . ALA A 1 93 ? 41.350 -1.647 -38.269 1.00 94.94 93 ALA A O 1
ATOM 702 N N . SER A 1 94 ? 42.905 -2.705 -39.499 1.00 97.00 94 SER A N 1
ATOM 703 C CA . SER A 1 94 ? 43.699 -3.169 -38.353 1.00 97.00 94 SER A CA 1
ATOM 704 C C . SER A 1 94 ? 44.305 -2.001 -37.578 1.00 97.00 94 SER A C 1
ATOM 706 O O . SER A 1 94 ? 44.246 -1.976 -36.354 1.00 97.00 94 SER A O 1
ATOM 708 N N . ASN A 1 95 ? 44.815 -0.989 -38.283 1.00 97.12 95 ASN A N 1
ATOM 709 C CA . ASN A 1 95 ? 45.325 0.231 -37.663 1.00 97.12 95 ASN A CA 1
ATOM 710 C C . ASN A 1 95 ? 44.208 1.006 -36.955 1.00 97.12 95 ASN A C 1
ATOM 712 O O . ASN A 1 95 ? 44.430 1.495 -35.853 1.00 97.12 95 ASN A O 1
ATOM 716 N N . ALA A 1 96 ? 43.003 1.075 -37.533 1.00 96.81 96 ALA A N 1
ATOM 717 C CA . ALA A 1 96 ? 41.862 1.682 -36.851 1.00 96.81 96 ALA A CA 1
ATOM 718 C C . ALA A 1 96 ? 41.475 0.910 -35.579 1.00 96.81 96 ALA A C 1
ATOM 720 O O . ALA A 1 96 ? 41.214 1.531 -34.553 1.00 96.81 96 ALA A O 1
ATOM 721 N N . ALA A 1 97 ? 41.471 -0.427 -35.618 1.00 94.38 97 ALA A N 1
ATOM 722 C CA . ALA A 1 97 ? 41.192 -1.267 -34.450 1.00 94.38 97 ALA A CA 1
ATOM 723 C C . ALA A 1 97 ? 42.246 -1.101 -33.339 1.00 94.38 97 ALA A C 1
ATOM 725 O O . ALA A 1 97 ? 41.893 -1.059 -32.165 1.00 94.38 97 ALA A O 1
ATOM 726 N N . SER A 1 98 ? 43.516 -0.931 -33.713 1.00 95.69 98 SER A N 1
ATOM 727 C CA . SER A 1 98 ? 44.632 -0.657 -32.796 1.00 95.69 98 SER A CA 1
ATOM 728 C C . SER A 1 98 ? 44.829 0.836 -32.487 1.00 95.69 98 SER A C 1
ATOM 730 O O . SER A 1 98 ? 45.872 1.211 -31.956 1.00 95.69 98 SER A O 1
ATOM 732 N N . LEU A 1 99 ? 43.874 1.701 -32.854 1.00 95.69 99 LEU A N 1
ATOM 733 C CA . LEU A 1 99 ? 43.900 3.156 -32.624 1.00 95.69 99 LEU A CA 1
ATOM 734 C C . LEU A 1 99 ? 45.162 3.870 -33.158 1.00 95.69 99 LEU A C 1
ATOM 736 O O . LEU A 1 99 ? 45.567 4.917 -32.657 1.00 95.69 99 LEU A O 1
ATOM 740 N N . THR A 1 100 ? 45.784 3.324 -34.202 1.00 96.62 100 THR A N 1
ATOM 741 C CA . THR A 1 100 ? 46.979 3.881 -34.844 1.00 96.62 100 THR A CA 1
ATOM 742 C C . THR A 1 100 ? 46.569 4.859 -35.947 1.00 96.62 100 THR A C 1
ATOM 744 O O . THR A 1 100 ? 46.259 4.457 -37.073 1.00 96.62 100 THR A O 1
ATOM 747 N N . ALA A 1 101 ? 46.539 6.149 -35.610 1.00 96.94 101 ALA A N 1
ATOM 748 C CA . ALA A 1 101 ? 46.172 7.217 -36.534 1.00 96.94 101 ALA A CA 1
ATOM 749 C C . ALA A 1 101 ? 47.273 7.514 -37.570 1.00 96.94 101 ALA A C 1
ATOM 751 O O . ALA A 1 101 ? 48.463 7.300 -37.343 1.00 96.94 101 ALA A O 1
ATOM 752 N N . ILE A 1 102 ? 46.859 8.025 -38.728 1.00 97.44 102 ILE A N 1
ATOM 753 C CA . ILE A 1 102 ? 47.736 8.637 -39.724 1.00 97.44 102 ILE A CA 1
ATOM 754 C C . ILE A 1 102 ? 48.280 9.937 -39.148 1.00 97.44 102 ILE A C 1
ATOM 756 O O . ILE A 1 102 ? 47.521 10.767 -38.649 1.00 97.44 102 ILE A O 1
ATOM 760 N N . ASN A 1 103 ? 49.581 10.150 -39.313 1.00 97.25 103 ASN A N 1
ATOM 761 C CA . ASN A 1 103 ? 50.183 11.435 -39.016 1.00 97.25 103 ASN A CA 1
ATOM 762 C C . ASN A 1 103 ? 49.713 12.493 -40.026 1.00 97.25 103 ASN A C 1
ATOM 764 O O . ASN A 1 103 ? 50.054 12.434 -41.213 1.00 97.25 103 ASN A O 1
ATOM 768 N N . LEU A 1 104 ? 48.934 13.464 -39.546 1.00 97.25 104 LEU A N 1
ATOM 769 C CA . LEU A 1 104 ? 48.529 14.618 -40.339 1.00 97.25 104 LEU A CA 1
ATOM 770 C C . LEU A 1 104 ? 49.641 15.672 -40.282 1.00 97.25 104 LEU A C 1
ATOM 772 O O . LEU A 1 104 ? 49.754 16.393 -39.297 1.00 97.25 104 LEU A O 1
ATOM 776 N N . ASN A 1 105 ? 50.475 15.767 -41.319 1.00 95.50 105 ASN A N 1
ATOM 777 C CA . ASN A 1 105 ? 51.677 16.622 -41.293 1.00 95.50 105 ASN A CA 1
ATOM 778 C C . ASN A 1 105 ? 51.479 18.049 -41.838 1.00 95.50 105 ASN A C 1
ATOM 780 O O . ASN A 1 105 ? 52.363 18.890 -41.688 1.00 95.50 105 ASN A O 1
ATOM 784 N N . ALA A 1 106 ? 50.323 18.347 -42.432 1.00 96.94 106 ALA A N 1
ATOM 785 C CA . ALA A 1 106 ? 49.950 19.687 -42.885 1.00 96.94 106 ALA A CA 1
ATOM 786 C C . ALA A 1 106 ? 48.425 19.810 -42.997 1.00 96.94 106 ALA A C 1
ATOM 788 O O . ALA A 1 106 ? 47.742 18.816 -43.248 1.00 96.94 106 ALA A O 1
ATOM 789 N N . VAL A 1 107 ? 47.886 21.025 -42.874 1.00 97.19 107 VAL A N 1
ATOM 790 C CA . VAL A 1 107 ? 46.511 21.302 -43.324 1.00 97.19 107 VAL A CA 1
ATOM 791 C C . VAL A 1 107 ? 46.438 21.237 -44.852 1.00 97.19 107 VAL A C 1
ATOM 793 O O . VAL A 1 107 ? 47.445 21.411 -45.540 1.00 97.19 107 VAL A O 1
ATOM 796 N N . GLY A 1 108 ? 45.250 20.963 -45.386 1.00 95.81 108 GLY A N 1
ATOM 797 C CA . GLY A 1 108 ? 44.995 21.019 -46.821 1.00 95.81 108 GLY A CA 1
ATOM 798 C C . GLY A 1 108 ? 44.709 22.442 -47.300 1.00 95.81 108 GLY A C 1
ATOM 799 O O . GLY A 1 108 ? 44.873 23.420 -46.574 1.00 95.81 108 GLY A O 1
ATOM 800 N N . GLY A 1 109 ? 44.240 22.559 -48.537 1.00 94.94 109 GLY A N 1
ATOM 801 C CA . GLY A 1 109 ? 43.777 23.816 -49.124 1.00 94.94 109 GLY A CA 1
ATOM 802 C C . GLY A 1 109 ? 42.305 23.720 -49.503 1.00 94.94 109 GLY A C 1
ATOM 803 O O . GLY A 1 109 ? 41.879 22.681 -49.997 1.00 94.94 109 GLY A O 1
ATOM 804 N N . GLY A 1 110 ? 41.535 24.791 -49.308 1.00 95.94 110 GLY A N 1
ATOM 805 C CA . GLY A 1 110 ? 40.115 24.857 -49.674 1.00 95.94 110 GLY A CA 1
ATOM 806 C C . GLY A 1 110 ? 39.147 24.343 -48.600 1.00 95.94 110 GLY A C 1
ATOM 807 O O . GLY A 1 110 ? 39.509 23.564 -47.720 1.00 95.94 110 GLY A O 1
ATOM 808 N N . ALA A 1 111 ? 37.888 24.784 -48.704 1.00 96.19 111 ALA A N 1
ATOM 809 C CA . ALA A 1 111 ? 36.871 24.608 -47.663 1.00 96.19 111 ALA A CA 1
ATOM 810 C C . ALA A 1 111 ? 35.871 23.454 -47.909 1.00 96.19 111 ALA A C 1
ATOM 812 O O . ALA A 1 111 ? 34.942 23.259 -47.128 1.00 96.19 111 ALA A O 1
ATOM 813 N N . SER A 1 112 ? 36.022 22.714 -49.012 1.00 97.06 112 SER A N 1
ATOM 814 C CA . SER A 1 112 ? 35.045 21.714 -49.482 1.00 97.06 112 SER A CA 1
ATOM 815 C C . SER A 1 112 ? 35.577 20.282 -49.424 1.00 97.06 112 SER A C 1
ATOM 817 O O . SER A 1 112 ? 35.238 19.453 -50.268 1.00 97.06 112 SER A O 1
ATOM 819 N N . HIS A 1 113 ? 36.427 19.980 -48.440 1.00 98.25 113 HIS A N 1
ATOM 820 C CA . HIS A 1 113 ? 36.915 18.617 -48.235 1.00 98.25 113 HIS A CA 1
ATOM 821 C C . HIS A 1 113 ? 35.757 17.734 -47.795 1.00 98.25 113 HIS A C 1
ATOM 823 O O . HIS A 1 113 ? 34.848 18.195 -47.105 1.00 98.25 113 HIS A O 1
ATOM 829 N N . THR A 1 114 ? 35.778 16.466 -48.193 1.00 98.25 114 THR A N 1
ATOM 830 C CA . THR A 1 114 ? 34.724 15.519 -47.834 1.00 98.25 114 THR A CA 1
ATOM 831 C C . THR A 1 114 ? 35.280 14.215 -47.303 1.00 98.25 114 THR A C 1
ATOM 833 O O . THR A 1 114 ? 36.328 13.734 -47.736 1.00 98.25 114 THR A O 1
ATOM 836 N N . LEU A 1 115 ? 34.531 13.632 -46.373 1.00 98.31 115 LEU A N 1
ATOM 837 C CA . LEU A 1 115 ? 34.624 12.226 -46.013 1.00 98.31 115 LEU A CA 1
ATOM 838 C C . LEU A 1 115 ? 33.272 11.588 -46.292 1.00 98.31 115 LEU A C 1
ATOM 840 O O . LEU A 1 115 ? 32.247 12.065 -45.805 1.00 98.31 115 LEU A O 1
ATOM 844 N N . ASN A 1 116 ? 33.275 10.530 -47.093 1.00 97.31 116 ASN A N 1
ATOM 845 C CA . ASN A 1 116 ? 32.067 9.810 -47.463 1.00 97.31 116 ASN A CA 1
ATOM 846 C C . ASN A 1 116 ? 32.108 8.382 -46.913 1.00 97.31 116 ASN A C 1
ATOM 848 O O . ASN A 1 116 ? 33.010 7.620 -47.257 1.00 97.31 116 ASN A O 1
ATOM 852 N N . ALA A 1 117 ? 31.136 8.036 -46.070 1.00 96.19 117 ALA A N 1
ATOM 853 C CA . ALA A 1 117 ? 30.800 6.652 -45.749 1.00 96.19 117 ALA A CA 1
ATOM 854 C C . ALA A 1 117 ? 29.654 6.214 -46.664 1.00 96.19 117 ALA A C 1
ATOM 856 O O . ALA A 1 117 ? 28.714 6.978 -46.870 1.00 96.19 117 ALA A O 1
ATOM 857 N N . ALA A 1 118 ? 29.707 4.998 -47.194 1.00 95.88 118 ALA A N 1
ATOM 858 C CA . ALA A 1 118 ? 28.667 4.483 -48.076 1.00 95.88 118 ALA A CA 1
ATOM 859 C C . ALA A 1 118 ? 28.502 2.972 -47.931 1.00 95.88 118 ALA A C 1
ATOM 861 O O . ALA A 1 118 ? 29.361 2.291 -47.360 1.00 95.88 118 ALA A O 1
ATOM 862 N N . PHE A 1 119 ? 27.409 2.465 -48.492 1.00 97.06 119 PHE A N 1
ATOM 863 C CA . PHE A 1 119 ? 27.249 1.059 -48.826 1.00 97.06 119 PHE A CA 1
ATOM 864 C C . PHE A 1 119 ? 28.224 0.724 -49.955 1.00 97.06 119 PHE A C 1
ATOM 866 O O . PHE A 1 119 ? 28.018 1.060 -51.117 1.00 97.06 119 PHE A O 1
ATOM 873 N N . ASP A 1 120 ? 29.351 0.132 -49.590 1.00 95.06 120 ASP A N 1
ATOM 874 C CA . ASP A 1 120 ? 30.501 -0.089 -50.466 1.00 95.06 120 ASP A CA 1
ATOM 875 C C . ASP A 1 120 ? 30.898 -1.571 -50.554 1.00 95.06 120 ASP A C 1
ATOM 877 O O . ASP A 1 120 ? 31.934 -1.903 -51.126 1.00 95.06 120 ASP A O 1
ATOM 881 N N . GLY A 1 121 ? 30.087 -2.460 -49.976 1.00 96.12 121 GLY A N 1
ATOM 882 C CA . GLY A 1 121 ? 30.368 -3.888 -49.845 1.00 96.12 121 GLY A CA 1
ATOM 883 C C . GLY A 1 121 ? 31.426 -4.221 -48.788 1.00 96.12 121 GLY A C 1
ATOM 884 O O . GLY A 1 121 ? 31.807 -5.383 -48.669 1.00 96.12 121 GLY A O 1
ATOM 885 N N . VAL A 1 122 ? 31.905 -3.235 -48.021 1.00 95.69 122 VAL A N 1
ATOM 886 C CA . VAL A 1 122 ? 32.936 -3.407 -46.984 1.00 95.69 122 VAL A CA 1
ATOM 887 C C . VAL A 1 122 ? 32.404 -3.004 -45.609 1.00 95.69 122 VAL A C 1
ATOM 889 O O . VAL A 1 122 ? 32.559 -3.745 -44.639 1.00 95.69 122 VAL A O 1
ATOM 892 N N . ASN A 1 123 ? 31.763 -1.841 -45.507 1.00 96.81 123 ASN A N 1
ATOM 893 C CA . ASN A 1 123 ? 31.204 -1.340 -44.260 1.00 96.81 123 ASN A CA 1
ATOM 894 C C . ASN A 1 123 ? 30.017 -2.189 -43.804 1.00 96.81 123 ASN A C 1
ATOM 896 O O . ASN A 1 123 ? 29.012 -2.292 -44.497 1.00 96.81 123 ASN A O 1
ATOM 900 N N . THR A 1 124 ? 30.095 -2.738 -42.593 1.00 95.69 124 THR A N 1
ATOM 901 C CA . THR A 1 124 ? 28.968 -3.429 -41.943 1.00 95.69 124 THR A CA 1
ATOM 902 C C . THR A 1 124 ? 28.292 -2.580 -40.875 1.00 95.69 124 THR A C 1
ATOM 904 O O . THR A 1 124 ? 27.155 -2.863 -40.505 1.00 95.69 124 THR A O 1
ATOM 907 N N . LYS A 1 125 ? 28.970 -1.543 -40.375 1.00 94.75 125 LYS A N 1
ATOM 908 C CA . LYS A 1 125 ? 28.497 -0.710 -39.269 1.00 94.75 125 LYS A CA 1
ATOM 909 C C . LYS A 1 125 ? 28.023 0.651 -39.756 1.00 94.75 125 LYS A C 1
ATOM 911 O O . LYS A 1 125 ? 28.752 1.339 -40.471 1.00 94.75 125 LYS A O 1
ATOM 916 N N . PHE A 1 126 ? 26.842 1.063 -39.307 1.00 94.69 126 PHE A N 1
ATOM 917 C CA . PHE A 1 126 ? 26.268 2.369 -39.630 1.00 94.69 126 PHE A CA 1
ATOM 918 C C . PHE A 1 126 ? 25.539 2.956 -38.429 1.00 94.69 126 PHE A C 1
ATOM 920 O O . PHE A 1 126 ? 24.843 2.251 -37.700 1.00 94.69 126 PHE A O 1
ATOM 927 N N . ARG A 1 127 ? 25.677 4.269 -38.231 1.00 92.56 127 ARG A N 1
ATOM 928 C CA . ARG A 1 127 ? 24.941 4.977 -37.185 1.00 92.56 127 ARG A CA 1
ATOM 929 C C . ARG A 1 127 ? 23.552 5.366 -37.679 1.00 92.56 127 ARG A C 1
ATOM 931 O O . ARG A 1 127 ? 23.406 6.121 -38.647 1.00 92.56 127 ARG A O 1
ATOM 938 N N . ILE A 1 128 ? 22.542 4.894 -36.963 1.00 90.75 128 ILE A N 1
ATOM 939 C CA . ILE A 1 128 ? 21.148 5.229 -37.221 1.00 90.75 128 ILE A CA 1
ATOM 940 C C . ILE A 1 128 ? 20.869 6.636 -36.696 1.00 90.75 128 ILE A C 1
ATOM 942 O O . ILE A 1 128 ? 21.260 6.985 -35.581 1.00 90.75 128 ILE A O 1
ATOM 946 N N . THR A 1 129 ? 20.166 7.438 -37.488 1.00 90.69 129 THR A N 1
ATOM 947 C CA . THR A 1 129 ? 19.602 8.718 -37.048 1.00 90.69 129 THR A CA 1
ATOM 948 C C . THR A 1 129 ? 18.197 8.899 -37.611 1.00 90.69 129 THR A C 1
ATOM 950 O O . THR A 1 129 ? 17.770 8.126 -38.465 1.00 90.69 129 THR A O 1
ATOM 953 N N . HIS A 1 130 ? 17.467 9.896 -37.122 1.00 88.44 130 HIS A N 1
ATOM 954 C CA . HIS A 1 130 ? 16.192 10.359 -37.664 1.00 88.44 130 HIS A CA 1
ATOM 955 C C . HIS A 1 130 ? 16.133 11.884 -37.640 1.00 88.44 130 HIS A C 1
ATOM 957 O O . HIS A 1 130 ? 16.861 12.535 -36.884 1.00 88.44 130 HIS A O 1
ATOM 963 N N . GLY A 1 131 ? 15.245 12.463 -38.448 1.00 85.38 131 GLY A N 1
ATOM 964 C CA . GLY A 1 131 ? 14.983 13.900 -38.426 1.00 85.38 131 GLY A CA 1
ATOM 965 C C . GLY A 1 131 ? 16.246 14.733 -38.643 1.00 85.38 131 GLY A C 1
ATOM 966 O O . GLY A 1 131 ? 16.467 15.694 -37.904 1.00 85.38 131 GLY A O 1
ATOM 967 N N . SER A 1 132 ? 17.068 14.345 -39.624 1.00 80.44 132 SER A N 1
ATOM 968 C CA . SER A 1 132 ? 18.293 15.049 -40.025 1.00 80.44 132 SER A CA 1
ATOM 969 C C . SER A 1 132 ? 19.442 14.953 -39.013 1.00 80.44 132 SER A C 1
ATOM 971 O O . SER A 1 132 ? 20.072 15.952 -38.663 1.00 80.44 132 SER A O 1
ATOM 973 N N . GLY A 1 133 ? 19.756 13.735 -38.566 1.00 82.38 133 GLY A N 1
ATOM 974 C CA . GLY A 1 133 ? 20.952 13.442 -37.771 1.00 82.38 133 GLY A CA 1
ATOM 975 C C . GLY A 1 133 ? 20.723 13.306 -36.264 1.00 82.38 133 GLY A C 1
ATOM 976 O O . GLY A 1 133 ? 21.694 13.137 -35.523 1.00 82.38 133 GLY A O 1
ATOM 977 N N . ASN A 1 134 ? 19.473 13.347 -35.788 1.00 86.44 134 ASN A N 1
ATOM 978 C CA . ASN A 1 134 ? 19.175 13.094 -34.379 1.00 86.44 134 ASN A CA 1
ATOM 979 C C . ASN A 1 134 ? 19.280 11.605 -34.064 1.00 86.44 134 ASN A C 1
ATOM 981 O O . ASN A 1 134 ? 18.872 10.749 -34.842 1.00 86.44 134 ASN A O 1
ATOM 985 N N . ARG A 1 135 ? 19.837 11.288 -32.902 1.00 87.62 135 ARG A N 1
ATOM 986 C CA . ARG A 1 135 ? 20.126 9.910 -32.509 1.00 87.62 135 ARG A CA 1
ATOM 987 C C . ARG A 1 135 ? 18.921 9.319 -31.775 1.00 87.62 135 ARG A C 1
ATOM 989 O O . ARG A 1 135 ? 18.492 9.939 -30.798 1.00 87.62 135 ARG A O 1
ATOM 996 N N . PRO A 1 136 ? 18.371 8.178 -32.225 1.00 84.69 136 PRO A N 1
ATOM 997 C CA . PRO A 1 136 ? 17.262 7.542 -31.533 1.00 84.69 136 PRO A CA 1
ATOM 998 C C . PRO A 1 136 ? 17.701 6.914 -30.215 1.00 84.69 136 PRO A C 1
ATOM 1000 O O . PRO A 1 136 ? 18.878 6.639 -30.026 1.00 84.69 136 PRO A O 1
ATOM 1003 N N . ARG A 1 137 ? 16.752 6.651 -29.314 1.00 80.88 137 ARG A N 1
ATOM 1004 C CA . ARG A 1 137 ? 17.004 5.924 -28.059 1.00 80.88 137 ARG A CA 1
ATOM 1005 C C . ARG A 1 137 ? 16.252 4.606 -28.036 1.00 80.88 137 ARG A C 1
ATOM 1007 O O . ARG A 1 137 ? 15.033 4.603 -27.979 1.00 80.88 137 ARG A O 1
ATOM 1014 N N . PHE A 1 138 ? 16.957 3.486 -28.054 1.00 81.06 138 PHE A N 1
ATOM 1015 C CA . PHE A 1 138 ? 16.355 2.153 -28.074 1.00 81.06 138 PHE A CA 1
ATOM 1016 C C . PHE A 1 138 ? 17.295 1.146 -27.405 1.00 81.06 138 PHE A C 1
ATOM 1018 O O . PHE A 1 138 ? 18.502 1.376 -27.332 1.00 81.06 138 PHE A O 1
ATOM 1025 N N . HIS A 1 139 ? 16.742 0.050 -26.888 1.00 73.75 139 HIS A N 1
ATOM 1026 C CA . HIS A 1 139 ? 17.497 -0.976 -26.158 1.00 73.75 139 HIS A CA 1
ATOM 1027 C C . HIS A 1 139 ? 17.556 -2.320 -26.896 1.00 73.75 139 HIS A C 1
ATOM 1029 O O . HIS A 1 139 ? 18.442 -3.126 -26.622 1.00 73.75 139 HIS A O 1
ATOM 1035 N N . HIS A 1 140 ? 16.660 -2.557 -27.858 1.00 82.12 140 HIS A N 1
ATOM 1036 C CA . HIS A 1 140 ? 16.578 -3.813 -28.599 1.00 82.12 140 HIS A CA 1
ATOM 1037 C C . HIS A 1 140 ? 16.473 -3.601 -30.108 1.00 82.12 140 HIS A C 1
ATOM 1039 O O . HIS A 1 140 ? 15.835 -2.664 -30.589 1.00 82.12 140 HIS A O 1
ATOM 1045 N N . ALA A 1 141 ? 17.051 -4.530 -30.873 1.00 87.31 141 ALA A N 1
ATOM 1046 C CA . ALA A 1 141 ? 17.036 -4.491 -32.333 1.00 87.31 141 ALA A CA 1
ATOM 1047 C C . ALA A 1 141 ? 15.628 -4.633 -32.923 1.00 87.31 141 ALA A C 1
ATOM 1049 O O . ALA A 1 141 ? 15.377 -4.132 -34.015 1.00 87.31 141 ALA A O 1
ATOM 1050 N N . THR A 1 142 ? 14.708 -5.268 -32.191 1.00 87.00 142 THR A N 1
ATOM 1051 C CA . THR A 1 142 ? 13.297 -5.447 -32.571 1.00 87.00 142 THR A CA 1
ATOM 1052 C C . THR A 1 142 ? 12.482 -4.156 -32.552 1.00 87.00 142 THR A C 1
ATOM 1054 O O . THR A 1 142 ? 11.395 -4.127 -33.116 1.00 87.00 142 THR A O 1
ATOM 1057 N N . GLN A 1 143 ? 12.986 -3.089 -31.924 1.00 88.75 143 GLN A N 1
ATOM 1058 C CA . GLN A 1 143 ? 12.363 -1.762 -32.001 1.00 88.75 143 GLN A CA 1
ATOM 1059 C C . GLN A 1 143 ? 12.603 -1.107 -33.365 1.00 88.75 143 GLN A C 1
ATOM 1061 O O . GLN A 1 143 ? 11.876 -0.195 -33.758 1.00 88.75 143 GLN A O 1
ATOM 1066 N N . LEU A 1 144 ? 13.633 -1.558 -34.083 1.00 91.25 144 LEU A N 1
ATOM 1067 C CA . LEU A 1 144 ? 13.908 -1.147 -35.448 1.00 91.25 144 LEU A CA 1
ATOM 1068 C C . LEU A 1 144 ? 13.208 -2.101 -36.419 1.00 91.25 144 LEU A C 1
ATOM 1070 O O . LEU A 1 144 ? 13.105 -3.301 -36.177 1.00 91.25 144 LEU A O 1
ATOM 1074 N N . ASN A 1 145 ? 12.777 -1.556 -37.546 1.00 92.62 145 ASN A N 1
ATOM 1075 C CA . ASN A 1 145 ? 12.387 -2.308 -38.724 1.00 92.62 145 ASN A CA 1
ATOM 1076 C C . ASN A 1 145 ? 13.213 -1.780 -39.895 1.00 92.62 145 ASN A C 1
ATOM 1078 O O . ASN A 1 145 ? 13.069 -0.616 -40.271 1.00 92.62 145 ASN A O 1
ATOM 1082 N N . ILE A 1 146 ? 14.105 -2.613 -40.427 1.00 94.31 146 ILE A N 1
ATOM 1083 C CA . ILE A 1 146 ? 15.035 -2.251 -41.499 1.00 94.31 146 ILE A CA 1
ATOM 1084 C C . ILE A 1 146 ? 14.728 -3.098 -42.721 1.00 94.31 146 ILE A C 1
ATOM 1086 O O . ILE A 1 146 ? 14.602 -4.315 -42.614 1.00 94.31 146 ILE A O 1
ATOM 1090 N N . ALA A 1 147 ? 14.673 -2.462 -43.885 1.00 95.62 147 ALA A N 1
ATOM 1091 C CA . ALA A 1 147 ? 14.576 -3.124 -45.169 1.00 95.62 147 ALA A CA 1
ATOM 1092 C C . ALA A 1 147 ? 15.755 -2.738 -46.069 1.00 95.62 147 ALA A C 1
ATOM 1094 O O . ALA A 1 147 ? 16.152 -1.574 -46.132 1.00 95.62 147 ALA A O 1
ATOM 1095 N N . ILE A 1 148 ? 16.279 -3.731 -46.785 1.00 95.62 148 ILE A N 1
ATOM 1096 C CA . ILE A 1 148 ? 17.247 -3.557 -47.869 1.00 95.62 148 ILE A CA 1
ATOM 1097 C C . ILE A 1 148 ? 16.599 -4.085 -49.146 1.00 95.62 148 ILE A C 1
ATOM 1099 O O . ILE A 1 148 ? 16.096 -5.207 -49.151 1.00 95.62 148 ILE A O 1
ATOM 1103 N N . ASN A 1 149 ? 16.558 -3.280 -50.210 1.00 94.12 149 ASN A N 1
ATOM 1104 C CA . ASN A 1 149 ? 15.912 -3.631 -51.486 1.00 94.12 149 ASN A CA 1
ATOM 1105 C C . ASN A 1 149 ? 14.462 -4.119 -51.316 1.00 94.12 149 ASN A C 1
ATOM 1107 O O . ASN A 1 149 ? 14.042 -5.097 -51.932 1.00 94.12 149 ASN A O 1
ATOM 1111 N N . ASN A 1 150 ? 13.698 -3.442 -50.454 1.00 92.31 150 ASN A N 1
ATOM 1112 C CA . ASN A 1 150 ? 12.319 -3.787 -50.082 1.00 92.31 150 ASN A CA 1
ATOM 1113 C C . ASN A 1 150 ? 12.152 -5.113 -49.308 1.00 92.31 150 ASN A C 1
ATOM 1115 O O . ASN A 1 150 ? 11.023 -5.542 -49.078 1.00 92.31 150 ASN A O 1
ATOM 1119 N N . VAL A 1 151 ? 13.243 -5.747 -48.863 1.00 95.25 151 VAL A N 1
ATOM 1120 C CA . VAL A 1 151 ? 13.214 -6.968 -48.045 1.00 95.25 151 VAL A CA 1
ATOM 1121 C C . VAL A 1 151 ? 13.536 -6.633 -46.591 1.00 95.25 151 VAL A C 1
ATOM 1123 O O . VAL A 1 151 ? 14.626 -6.135 -46.296 1.00 95.25 151 VAL A O 1
ATOM 1126 N N . ILE A 1 152 ? 12.604 -6.938 -45.680 1.00 94.56 152 ILE A N 1
ATOM 1127 C CA . ILE A 1 152 ? 12.789 -6.771 -44.230 1.00 94.56 152 ILE A CA 1
ATOM 1128 C C . ILE A 1 152 ? 13.937 -7.661 -43.748 1.00 94.56 152 ILE A C 1
ATOM 1130 O O . ILE A 1 152 ? 14.007 -8.847 -44.062 1.00 94.56 152 ILE A O 1
ATOM 1134 N N . GLN A 1 153 ? 14.826 -7.074 -42.959 1.00 96.50 153 GLN A N 1
ATOM 1135 C CA . GLN A 1 153 ? 15.982 -7.728 -42.370 1.00 96.50 153 GLN A CA 1
ATOM 1136 C C . GLN A 1 153 ? 15.654 -8.215 -40.956 1.00 96.50 153 GLN A C 1
ATOM 1138 O O . GLN A 1 153 ? 14.968 -7.535 -40.194 1.00 96.50 153 GLN A O 1
ATOM 1143 N N . ARG A 1 154 ? 16.171 -9.388 -40.579 1.00 95.19 154 ARG A N 1
ATOM 1144 C CA . ARG A 1 154 ? 15.951 -9.964 -39.246 1.00 95.19 154 ARG A CA 1
ATOM 1145 C C . ARG A 1 154 ? 16.695 -9.159 -38.162 1.00 95.19 154 ARG A C 1
ATOM 1147 O O . ARG A 1 154 ? 17.915 -9.022 -38.276 1.00 95.19 154 ARG A O 1
ATOM 1154 N N . PRO A 1 155 ? 16.015 -8.680 -37.103 1.00 94.69 155 PRO A N 1
ATOM 1155 C CA . PRO A 1 155 ? 16.669 -8.062 -35.952 1.00 94.69 155 PRO A CA 1
ATOM 1156 C C . PRO A 1 155 ? 17.287 -9.107 -35.014 1.00 94.69 155 PRO A C 1
ATOM 1158 O O . PRO A 1 155 ? 16.686 -10.150 -34.749 1.00 94.69 155 PRO A O 1
ATOM 1161 N N . ASN A 1 156 ? 18.452 -8.796 -34.442 1.00 93.19 156 ASN A N 1
ATOM 1162 C CA . ASN A 1 156 ? 19.137 -9.628 -33.453 1.00 93.19 156 ASN A CA 1
ATOM 1163 C C . ASN A 1 156 ? 19.625 -8.782 -32.265 1.00 93.19 156 ASN A C 1
ATOM 1165 O O . ASN A 1 156 ? 20.296 -7.770 -32.444 1.00 93.19 156 ASN A O 1
ATOM 1169 N N . ASN A 1 157 ? 19.339 -9.226 -31.038 1.00 84.75 157 ASN A N 1
ATOM 1170 C CA . ASN A 1 157 ? 19.783 -8.548 -29.807 1.00 84.75 157 ASN A CA 1
ATOM 1171 C C . ASN A 1 157 ? 21.208 -8.942 -29.366 1.00 84.75 157 ASN A C 1
ATOM 1173 O O . ASN A 1 157 ? 21.682 -8.485 -28.333 1.00 84.75 157 ASN A O 1
ATOM 1177 N N . SER A 1 158 ? 21.882 -9.804 -30.129 1.00 87.38 158 SER A N 1
ATOM 1178 C CA . SER A 1 158 ? 23.254 -10.257 -29.893 1.00 87.38 158 SER A CA 1
ATOM 1179 C C . SER A 1 158 ? 24.116 -9.901 -31.097 1.00 87.38 158 SER A C 1
ATOM 1181 O O . SER A 1 158 ? 23.667 -10.048 -32.234 1.00 87.38 158 SER A O 1
ATOM 1183 N N . LEU A 1 159 ? 25.369 -9.500 -30.859 1.00 88.62 159 LEU A N 1
ATOM 1184 C CA . LEU A 1 159 ? 26.361 -9.288 -31.922 1.00 88.62 159 LEU A CA 1
ATOM 1185 C C . LEU A 1 159 ? 26.873 -10.605 -32.538 1.00 88.62 159 LEU A C 1
ATOM 1187 O O . LEU A 1 159 ? 27.521 -10.582 -33.582 1.00 88.62 159 LEU A O 1
ATOM 1191 N N . ASN A 1 160 ? 26.512 -11.755 -31.960 1.00 89.75 160 ASN A N 1
ATOM 1192 C CA . ASN A 1 160 ? 26.732 -13.076 -32.545 1.00 89.75 160 ASN A CA 1
ATOM 1193 C C . ASN A 1 160 ? 25.457 -13.555 -33.259 1.00 89.75 160 ASN A C 1
ATOM 1195 O O . ASN A 1 160 ? 24.578 -14.148 -32.637 1.00 89.75 160 ASN A O 1
ATOM 1199 N N . PHE A 1 161 ? 25.355 -13.290 -34.565 1.00 93.56 161 PHE A N 1
ATOM 1200 C CA . PHE A 1 161 ? 24.174 -13.594 -35.388 1.00 93.56 161 PHE A CA 1
ATOM 1201 C C . PHE A 1 161 ? 24.555 -14.081 -36.796 1.00 93.56 161 PHE A C 1
ATOM 1203 O O . PHE A 1 161 ? 25.694 -13.901 -37.246 1.00 93.56 161 PHE A O 1
ATOM 1210 N N . THR A 1 162 ? 23.615 -14.737 -37.487 1.00 94.00 162 THR A N 1
ATOM 1211 C CA . THR A 1 162 ? 23.838 -15.420 -38.780 1.00 94.00 162 THR A CA 1
ATOM 1212 C C . THR A 1 162 ? 23.223 -14.716 -39.987 1.00 94.00 162 THR A C 1
ATOM 1214 O O . THR A 1 162 ? 23.680 -14.955 -41.098 1.00 94.00 162 THR A O 1
ATOM 1217 N N . GLU A 1 163 ? 22.228 -13.849 -39.793 1.00 94.19 163 GLU A N 1
ATOM 1218 C CA . GLU A 1 163 ? 21.528 -13.128 -40.865 1.00 94.19 163 GLU A CA 1
ATOM 1219 C C . GLU A 1 163 ? 20.914 -11.815 -40.352 1.00 94.19 163 GLU A C 1
ATOM 1221 O O . GLU A 1 163 ? 20.669 -11.665 -39.153 1.00 94.19 163 GLU A O 1
ATOM 1226 N N . GLY A 1 164 ? 20.633 -10.880 -41.263 1.00 95.12 164 GLY A N 1
ATOM 1227 C CA . GLY A 1 164 ? 19.999 -9.600 -40.945 1.00 95.12 164 GLY A CA 1
ATOM 1228 C C . GLY A 1 164 ? 20.952 -8.607 -40.279 1.00 95.12 164 GLY A C 1
ATOM 1229 O O . GLY A 1 164 ? 22.075 -8.402 -40.751 1.00 95.12 164 GLY A O 1
ATOM 1230 N N . TYR A 1 165 ? 20.498 -7.975 -39.197 1.00 95.81 165 TYR A N 1
ATOM 1231 C CA . TYR A 1 165 ? 21.267 -6.976 -38.458 1.00 95.81 165 TYR A CA 1
ATOM 1232 C C . TYR A 1 165 ? 21.195 -7.184 -36.945 1.00 95.81 165 TYR A C 1
ATOM 1234 O O . TYR A 1 165 ? 20.263 -7.797 -36.420 1.00 95.81 165 TYR A O 1
ATOM 1242 N N . ALA A 1 166 ? 22.175 -6.624 -36.247 1.00 94.38 166 ALA A N 1
ATOM 1243 C CA . ALA A 1 166 ? 22.168 -6.447 -34.804 1.00 94.38 166 ALA A CA 1
ATOM 1244 C C . ALA A 1 166 ? 22.383 -4.977 -34.443 1.00 94.38 166 ALA A C 1
ATOM 1246 O O . ALA A 1 166 ? 22.721 -4.153 -35.295 1.00 94.38 166 ALA A O 1
ATOM 1247 N N . VAL A 1 167 ? 22.178 -4.657 -33.170 1.00 88.81 167 VAL A N 1
ATOM 1248 C CA . VAL A 1 167 ? 22.405 -3.322 -32.619 1.00 88.81 167 VAL A CA 1
ATOM 1249 C C . VAL A 1 167 ? 23.571 -3.394 -31.645 1.00 88.81 167 VAL A C 1
ATOM 1251 O O . VAL A 1 167 ? 23.537 -4.142 -30.672 1.00 88.81 167 VAL A O 1
ATOM 1254 N N . GLU A 1 168 ? 24.608 -2.617 -31.928 1.00 86.06 168 GLU A N 1
ATOM 1255 C CA . GLU A 1 168 ? 25.699 -2.313 -31.011 1.00 86.06 168 GLU A CA 1
ATOM 1256 C C . GLU A 1 168 ? 25.323 -1.080 -30.169 1.00 86.06 168 GLU A C 1
ATOM 1258 O O . GLU A 1 168 ? 24.391 -0.334 -30.483 1.00 86.06 168 GLU A O 1
ATOM 1263 N N . VAL A 1 169 ? 26.047 -0.851 -29.074 1.00 76.31 169 VAL A N 1
ATOM 1264 C CA . VAL A 1 169 ? 25.857 0.324 -28.213 1.00 76.31 169 VAL A CA 1
ATOM 1265 C C . VAL A 1 169 ? 25.915 1.620 -29.044 1.00 76.31 169 VAL A C 1
ATOM 1267 O O . VAL A 1 169 ? 26.619 1.707 -30.050 1.00 76.31 169 VAL A O 1
ATOM 1270 N N . ARG A 1 170 ? 25.228 2.673 -28.582 1.00 71.69 170 ARG A N 1
ATOM 1271 C CA . ARG A 1 170 ? 25.252 4.024 -29.180 1.00 71.69 170 ARG A CA 1
ATOM 1272 C C . ARG A 1 170 ? 24.611 4.115 -30.573 1.00 71.69 170 ARG A C 1
ATOM 1274 O O . ARG A 1 170 ? 25.123 4.840 -31.433 1.00 71.69 170 ARG A O 1
ATOM 1281 N N . ASP A 1 171 ? 23.477 3.454 -30.782 1.00 84.75 171 ASP A N 1
ATOM 1282 C CA . ASP A 1 171 ? 22.625 3.641 -31.972 1.00 84.75 171 ASP A CA 1
ATOM 1283 C C . ASP A 1 171 ? 23.283 3.142 -33.273 1.00 84.75 171 ASP A C 1
ATOM 1285 O O . ASP A 1 171 ? 23.004 3.634 -34.371 1.00 84.75 171 ASP A O 1
ATOM 1289 N N . ILE A 1 172 ? 24.213 2.193 -33.149 1.00 90.75 172 ILE A N 1
ATOM 1290 C CA . ILE A 1 172 ? 24.954 1.620 -34.272 1.00 90.75 172 ILE A CA 1
ATOM 1291 C C . ILE A 1 172 ? 24.285 0.310 -34.662 1.00 90.75 172 ILE A C 1
ATOM 1293 O O . ILE A 1 172 ? 24.147 -0.593 -33.841 1.00 90.75 172 ILE A O 1
ATOM 1297 N N . ILE A 1 173 ? 23.902 0.187 -35.927 1.00 93.00 173 ILE A N 1
ATOM 1298 C CA . ILE A 1 173 ? 23.530 -1.108 -36.487 1.00 93.00 173 ILE A CA 1
ATOM 1299 C C . ILE A 1 173 ? 24.750 -1.789 -37.084 1.00 93.00 173 ILE A C 1
ATOM 1301 O O . ILE A 1 173 ? 25.652 -1.138 -37.616 1.00 93.00 173 ILE A O 1
ATOM 1305 N N . VAL A 1 174 ? 24.737 -3.112 -37.024 1.00 95.00 174 VAL A N 1
ATOM 1306 C CA . VAL A 1 174 ? 25.737 -3.976 -37.636 1.00 95.00 174 VAL A CA 1
ATOM 1307 C C . VAL A 1 174 ? 25.006 -4.940 -38.558 1.00 95.00 174 VAL A C 1
ATOM 1309 O O . VAL A 1 174 ? 24.243 -5.783 -38.091 1.00 95.00 174 VAL A O 1
ATOM 1312 N N . PHE A 1 175 ? 25.214 -4.820 -39.865 1.00 96.19 175 PHE A N 1
ATOM 1313 C CA . PHE A 1 175 ? 24.724 -5.792 -40.837 1.00 96.19 175 PHE A CA 1
ATOM 1314 C C . PHE A 1 175 ? 25.608 -7.036 -40.838 1.00 96.19 175 PHE A C 1
ATOM 1316 O O . PHE A 1 175 ? 26.832 -6.939 -40.734 1.00 96.19 175 PHE A O 1
ATOM 1323 N N . LYS A 1 176 ? 25.001 -8.217 -41.000 1.00 95.56 176 LYS A N 1
ATOM 1324 C CA . LYS A 1 176 ? 25.774 -9.459 -41.122 1.00 95.56 176 LYS A CA 1
ATOM 1325 C C . LYS A 1 176 ? 26.610 -9.489 -42.402 1.00 95.56 176 LYS A C 1
ATOM 1327 O O . LYS A 1 176 ? 27.754 -9.937 -42.381 1.00 95.56 176 LYS A O 1
ATOM 1332 N N . THR A 1 177 ? 26.012 -9.021 -43.491 1.00 95.25 177 THR A N 1
ATOM 1333 C CA . THR A 1 177 ? 26.619 -8.917 -44.817 1.00 95.25 177 THR A CA 1
ATOM 1334 C C . THR A 1 177 ? 26.698 -7.440 -45.166 1.00 95.25 177 THR A C 1
ATOM 1336 O O . THR A 1 177 ? 25.698 -6.736 -45.043 1.00 95.25 177 THR A O 1
ATOM 1339 N N . ALA A 1 178 ? 27.878 -6.964 -45.561 1.00 96.62 178 ALA A N 1
ATOM 1340 C CA . ALA A 1 178 ? 28.070 -5.562 -45.906 1.00 96.62 178 ALA A CA 1
ATOM 1341 C C . ALA A 1 178 ? 27.214 -5.188 -47.134 1.00 96.62 178 ALA A C 1
ATOM 1343 O O . ALA A 1 178 ? 27.349 -5.842 -48.173 1.00 96.62 178 ALA A O 1
ATOM 1344 N N . PRO A 1 179 ? 26.347 -4.168 -47.038 1.00 96.94 179 PRO A N 1
ATOM 1345 C CA . PRO A 1 179 ? 25.565 -3.705 -48.173 1.00 96.94 179 PRO A CA 1
ATOM 1346 C C . PRO A 1 179 ? 26.455 -3.043 -49.232 1.00 96.94 179 PRO A C 1
ATOM 1348 O O . PRO A 1 179 ? 27.473 -2.414 -48.930 1.00 96.94 179 PRO A O 1
ATOM 1351 N N . THR A 1 180 ? 26.057 -3.187 -50.488 1.00 96.75 180 THR A N 1
ATOM 1352 C CA . THR A 1 180 ? 26.723 -2.688 -51.695 1.00 96.75 180 THR A CA 1
ATOM 1353 C C . THR A 1 180 ? 26.090 -1.394 -52.201 1.00 96.75 180 THR A C 1
ATOM 1355 O O . THR A 1 180 ? 24.983 -1.034 -51.813 1.00 96.75 180 THR A O 1
ATOM 1358 N N . SER A 1 181 ? 26.747 -0.708 -53.136 1.00 94.38 181 SER A N 1
ATOM 1359 C CA . SER A 1 181 ? 26.281 0.592 -53.648 1.00 94.38 181 SER A CA 1
ATOM 1360 C C . SER A 1 181 ? 24.948 0.545 -54.400 1.00 94.38 181 SER A C 1
ATOM 1362 O O . SER A 1 181 ? 24.382 1.592 -54.693 1.00 94.38 181 SER A O 1
ATOM 1364 N N . ASN A 1 182 ? 24.472 -0.652 -54.752 1.00 94.25 182 ASN A N 1
ATOM 1365 C CA . ASN A 1 182 ? 23.184 -0.856 -55.414 1.00 94.25 182 ASN A CA 1
ATOM 1366 C C . ASN A 1 182 ? 22.045 -1.121 -54.420 1.00 94.25 182 ASN A C 1
ATOM 1368 O O . ASN A 1 182 ? 20.889 -1.191 -54.834 1.00 94.25 182 ASN A O 1
ATOM 1372 N N . ASP A 1 183 ? 22.362 -1.300 -53.136 1.00 96.19 183 ASP A N 1
ATOM 1373 C CA . ASP A 1 183 ? 21.379 -1.621 -52.113 1.00 96.19 183 ASP A CA 1
ATOM 1374 C C . ASP A 1 183 ? 20.626 -0.365 -51.656 1.00 96.19 183 ASP A C 1
ATOM 1376 O O . ASP A 1 183 ? 21.221 0.651 -51.298 1.00 96.19 183 ASP A O 1
ATOM 1380 N N . ILE A 1 184 ? 19.295 -0.446 -51.638 1.00 93.94 184 ILE A N 1
ATOM 1381 C CA . ILE A 1 184 ? 18.402 0.634 -51.201 1.00 93.94 184 ILE A CA 1
ATOM 1382 C C . ILE A 1 184 ? 18.021 0.410 -49.740 1.00 93.94 184 ILE A C 1
ATOM 1384 O O . ILE A 1 184 ? 17.466 -0.639 -49.406 1.00 93.94 184 ILE A O 1
ATOM 1388 N N . PHE A 1 185 ? 18.269 1.401 -48.883 1.00 95.75 185 PHE A N 1
ATOM 1389 C CA . PHE A 1 185 ? 17.919 1.359 -47.465 1.00 95.75 185 PHE A CA 1
ATOM 1390 C C . PHE A 1 185 ? 16.565 2.013 -47.178 1.00 95.75 185 PHE A C 1
ATOM 1392 O O . PHE A 1 185 ? 16.272 3.117 -47.633 1.00 95.75 185 PHE A O 1
ATOM 1399 N N . PHE A 1 186 ? 15.773 1.360 -46.333 1.00 94.38 186 PHE A N 1
ATOM 1400 C CA . PHE A 1 186 ? 14.662 1.977 -45.621 1.00 94.38 186 PHE A CA 1
ATOM 1401 C C . PHE A 1 186 ? 14.667 1.505 -44.169 1.00 94.38 186 PHE A C 1
ATOM 1403 O O . PHE A 1 186 ? 14.926 0.334 -43.889 1.00 94.38 186 PHE A O 1
ATOM 1410 N N . GLY A 1 187 ? 14.341 2.396 -43.236 1.00 92.69 187 GLY A N 1
ATOM 1411 C CA . GLY A 1 187 ? 14.283 2.052 -41.825 1.00 92.69 187 GLY A CA 1
ATOM 1412 C C . GLY A 1 187 ? 13.234 2.848 -41.060 1.00 92.69 187 GLY A C 1
ATOM 1413 O O . GLY A 1 187 ? 13.005 4.026 -41.330 1.00 92.69 187 GLY A O 1
ATOM 1414 N N . SER A 1 188 ? 12.627 2.213 -40.063 1.00 91.62 188 SER A N 1
ATOM 1415 C CA . SER A 1 188 ? 11.744 2.867 -39.095 1.00 91.62 188 SER A CA 1
ATOM 1416 C C . SER A 1 188 ? 11.992 2.364 -37.675 1.00 91.62 188 SER A C 1
ATOM 1418 O O . SER A 1 188 ? 12.407 1.224 -37.487 1.00 91.62 188 SER A O 1
ATOM 1420 N N . LEU A 1 189 ? 11.689 3.193 -36.682 1.00 89.62 189 LEU A N 1
ATOM 1421 C CA . LEU A 1 189 ? 11.712 2.878 -35.255 1.00 89.62 189 LEU A CA 1
ATOM 1422 C C . LEU A 1 189 ? 10.282 2.937 -34.706 1.00 89.62 189 LEU A C 1
ATOM 1424 O O . LEU A 1 189 ? 9.581 3.917 -34.957 1.00 89.62 189 LEU A O 1
ATOM 1428 N N . THR A 1 190 ? 9.867 1.918 -33.952 1.00 80.81 190 THR A N 1
ATOM 1429 C CA . THR A 1 190 ? 8.499 1.778 -33.414 1.00 80.81 190 THR A CA 1
ATOM 1430 C C . THR A 1 190 ? 8.303 2.336 -32.002 1.00 80.81 190 THR A C 1
ATOM 1432 O O . THR A 1 190 ? 7.170 2.367 -31.522 1.00 80.81 190 THR A O 1
ATOM 1435 N N . GLY A 1 191 ? 9.373 2.761 -31.324 1.00 74.69 191 GLY A N 1
ATOM 1436 C CA . GLY A 1 191 ? 9.295 3.438 -30.028 1.00 74.69 191 GLY A CA 1
ATOM 1437 C C . GLY A 1 191 ? 10.667 3.714 -29.432 1.00 74.69 191 GLY A C 1
ATOM 1438 O O . GLY A 1 191 ? 11.514 2.818 -29.420 1.00 74.69 191 GLY A O 1
ATOM 1439 N N . GLU A 1 192 ? 10.877 4.925 -28.912 1.00 72.06 192 GLU A N 1
ATOM 1440 C CA . GLU A 1 192 ? 12.055 5.221 -28.097 1.00 72.06 192 GLU A CA 1
ATOM 1441 C C . GLU A 1 192 ? 11.853 4.757 -26.643 1.00 72.06 192 GLU A C 1
ATOM 1443 O O . GLU A 1 192 ? 10.832 5.048 -26.022 1.00 72.06 192 GLU A O 1
ATOM 1448 N N . THR A 1 193 ? 12.828 4.046 -26.072 1.00 62.81 193 THR A N 1
ATOM 1449 C CA . THR A 1 193 ? 12.793 3.562 -24.677 1.00 62.81 193 THR A CA 1
ATOM 1450 C C . THR A 1 193 ? 13.757 4.356 -23.791 1.00 62.81 193 THR A C 1
ATOM 1452 O O . THR A 1 193 ? 14.884 4.645 -24.194 1.00 62.81 193 THR A O 1
ATOM 1455 N N . ARG A 1 194 ? 13.322 4.716 -22.574 1.00 58.12 194 ARG A N 1
ATOM 1456 C CA . ARG A 1 194 ? 14.155 5.325 -21.517 1.00 58.12 194 ARG A CA 1
ATOM 1457 C C . ARG A 1 194 ? 14.364 4.312 -20.381 1.00 58.12 194 ARG A C 1
ATOM 1459 O O . ARG A 1 194 ? 13.483 3.490 -20.157 1.00 58.12 194 ARG A O 1
ATOM 1466 N N . GLY A 1 195 ? 15.512 4.384 -19.698 1.00 56.31 195 GLY A N 1
ATOM 1467 C CA . GLY A 1 195 ? 15.941 3.403 -18.688 1.00 56.31 195 GLY A CA 1
ATOM 1468 C C . GLY A 1 195 ? 14.941 3.163 -17.549 1.00 56.31 195 GLY A C 1
ATOM 1469 O O . GLY A 1 195 ? 14.228 4.081 -17.138 1.00 56.31 195 GLY A O 1
ATOM 1470 N N . THR A 1 196 ? 14.904 1.917 -17.078 1.00 49.94 196 THR A N 1
ATOM 1471 C CA . THR A 1 196 ? 14.070 1.394 -15.985 1.00 49.94 196 THR A CA 1
ATOM 1472 C C . THR A 1 196 ? 14.787 1.518 -14.633 1.00 49.94 196 THR A C 1
ATOM 1474 O O . THR A 1 196 ? 16.012 1.546 -14.607 1.00 49.94 196 THR A O 1
ATOM 1477 N N . PHE A 1 197 ? 14.039 1.601 -13.526 1.00 52.28 197 PHE A N 1
ATOM 1478 C CA . PHE A 1 197 ? 14.569 1.548 -12.153 1.00 52.28 197 PHE A CA 1
ATOM 1479 C C . PHE A 1 197 ? 14.149 0.213 -11.528 1.00 52.28 197 PHE A C 1
ATOM 1481 O O . PHE A 1 197 ? 13.044 0.112 -10.992 1.00 52.28 197 PHE A O 1
ATOM 1488 N N . ASP A 1 198 ? 14.973 -0.825 -11.672 1.00 52.50 198 ASP A N 1
ATOM 1489 C CA . ASP A 1 198 ? 14.694 -2.168 -11.151 1.00 52.50 198 ASP A CA 1
ATOM 1490 C C . ASP A 1 198 ? 15.406 -2.364 -9.798 1.00 52.50 198 ASP A C 1
ATOM 1492 O O . ASP A 1 198 ? 16.491 -1.840 -9.551 1.00 52.50 198 ASP A O 1
ATOM 1496 N N . ILE A 1 199 ? 14.813 -3.129 -8.879 1.00 54.47 199 ILE A N 1
ATOM 1497 C CA . ILE A 1 199 ? 15.458 -3.494 -7.608 1.00 54.47 199 ILE A CA 1
ATOM 1498 C C . ILE A 1 199 ? 16.725 -4.334 -7.831 1.00 54.47 199 ILE A C 1
ATOM 1500 O O . ILE A 1 199 ? 17.643 -4.291 -7.010 1.00 54.47 199 ILE A O 1
ATOM 1504 N N . GLN A 1 200 ? 16.807 -5.032 -8.970 1.00 57.88 200 GLN A N 1
ATOM 1505 C CA . GLN A 1 200 ? 18.012 -5.721 -9.428 1.00 57.88 200 GLN A CA 1
ATOM 1506 C C . GLN A 1 200 ? 19.186 -4.769 -9.708 1.00 57.88 200 GLN A C 1
ATOM 1508 O O . GLN A 1 200 ? 20.296 -5.259 -9.865 1.00 57.88 200 GLN A O 1
ATOM 1513 N N . ASP A 1 201 ? 18.984 -3.446 -9.708 1.00 60.16 201 ASP A N 1
ATOM 1514 C CA . ASP A 1 201 ? 20.040 -2.437 -9.886 1.00 60.16 201 ASP A CA 1
ATOM 1515 C C . ASP A 1 201 ? 20.748 -2.054 -8.560 1.00 60.16 201 ASP A C 1
ATOM 1517 O O . ASP A 1 201 ? 21.671 -1.242 -8.561 1.00 60.16 201 ASP A O 1
ATOM 1521 N N . ASN A 1 202 ? 20.331 -2.607 -7.404 1.00 72.69 202 ASN A N 1
ATOM 1522 C CA . ASN A 1 202 ? 20.940 -2.354 -6.079 1.00 72.69 202 ASN A CA 1
ATOM 1523 C C . ASN A 1 202 ? 21.833 -3.510 -5.585 1.00 72.69 202 ASN A C 1
ATOM 1525 O O . ASN A 1 202 ? 21.789 -3.897 -4.409 1.00 72.69 202 ASN A O 1
ATOM 1529 N N . VAL A 1 203 ? 22.630 -4.092 -6.482 1.00 82.00 203 VAL A N 1
ATOM 1530 C CA . VAL A 1 203 ? 23.534 -5.206 -6.155 1.00 82.00 203 VAL A CA 1
ATOM 1531 C C . VAL A 1 203 ? 24.697 -4.739 -5.275 1.00 82.00 203 VAL A C 1
ATOM 1533 O O . VAL A 1 203 ? 25.098 -3.573 -5.291 1.00 82.00 203 VAL A O 1
ATOM 1536 N N . ILE A 1 204 ? 25.228 -5.661 -4.470 1.00 89.38 204 ILE A N 1
ATOM 1537 C CA . ILE A 1 204 ? 26.425 -5.457 -3.657 1.00 89.38 204 ILE A CA 1
ATOM 1538 C C . ILE A 1 204 ? 27.526 -6.386 -4.163 1.00 89.38 204 ILE A C 1
ATOM 1540 O O . ILE A 1 204 ? 27.357 -7.603 -4.151 1.00 89.38 204 ILE A O 1
ATOM 1544 N N . ASP A 1 205 ? 28.660 -5.804 -4.529 1.00 92.38 205 ASP A N 1
ATOM 1545 C CA . ASP A 1 205 ? 29.910 -6.509 -4.788 1.00 92.38 205 ASP A CA 1
ATOM 1546 C C . ASP A 1 205 ? 30.772 -6.513 -3.516 1.00 92.38 205 ASP A C 1
ATOM 1548 O O . ASP A 1 205 ? 30.896 -5.493 -2.829 1.00 92.38 205 ASP A O 1
ATOM 1552 N N . THR A 1 206 ? 31.374 -7.658 -3.189 1.00 94.56 206 THR A N 1
ATOM 1553 C CA . THR A 1 206 ? 32.245 -7.824 -2.014 1.00 94.56 206 THR A CA 1
ATOM 1554 C C . THR A 1 206 ? 33.599 -8.384 -2.414 1.00 94.56 206 THR A C 1
ATOM 1556 O O . THR A 1 206 ? 33.655 -9.380 -3.134 1.00 94.56 206 THR A O 1
ATOM 1559 N N . HIS A 1 207 ? 34.672 -7.801 -1.886 1.00 95.19 207 HIS A N 1
ATOM 1560 C CA . HIS A 1 207 ? 36.047 -8.265 -2.081 1.00 95.19 207 HIS A CA 1
ATOM 1561 C C . HIS A 1 207 ? 36.820 -8.203 -0.762 1.00 95.19 207 HIS A C 1
ATOM 1563 O O . HIS A 1 207 ? 36.461 -7.436 0.128 1.00 95.19 207 HIS A O 1
ATOM 1569 N N . THR A 1 208 ? 37.910 -8.959 -0.652 1.00 95.25 208 THR A N 1
ATOM 1570 C CA . THR A 1 208 ? 38.878 -8.822 0.446 1.00 95.25 208 THR A CA 1
ATOM 1571 C C . THR A 1 208 ? 40.177 -8.285 -0.130 1.00 95.25 208 THR A C 1
ATOM 1573 O O . THR A 1 208 ? 40.721 -8.843 -1.082 1.00 95.25 208 THR A O 1
ATOM 1576 N N . ALA A 1 209 ? 40.662 -7.185 0.431 1.00 94.31 209 ALA A N 1
ATOM 1577 C CA . ALA A 1 209 ? 41.876 -6.536 -0.018 1.00 94.31 209 ALA A CA 1
ATOM 1578 C C . ALA A 1 209 ? 43.119 -7.370 0.311 1.00 94.31 209 ALA A C 1
ATOM 1580 O O . ALA A 1 209 ? 43.231 -7.953 1.391 1.00 94.31 209 ALA A O 1
ATOM 1581 N N . ASP A 1 210 ? 44.096 -7.364 -0.589 1.00 93.19 210 ASP A N 1
ATOM 1582 C CA . ASP A 1 210 ? 45.376 -8.062 -0.425 1.00 93.19 210 ASP A CA 1
ATOM 1583 C C . ASP A 1 210 ? 46.545 -7.112 -0.088 1.00 93.19 210 ASP A C 1
ATOM 1585 O O . ASP A 1 210 ? 47.676 -7.560 0.084 1.00 93.19 210 ASP A O 1
ATOM 1589 N N . GLY A 1 211 ? 46.285 -5.803 0.035 1.00 90.62 211 GLY A N 1
ATOM 1590 C CA . GLY A 1 211 ? 47.306 -4.784 0.293 1.00 90.62 211 GLY A CA 1
ATOM 1591 C C . GLY A 1 211 ? 48.030 -4.264 -0.950 1.00 90.62 211 GLY A C 1
ATOM 1592 O O . GLY A 1 211 ? 48.907 -3.415 -0.811 1.00 90.62 211 GLY A O 1
ATOM 1593 N N . SER A 1 212 ? 47.692 -4.757 -2.146 1.00 92.75 212 SER A N 1
ATOM 1594 C CA . SER A 1 212 ? 48.382 -4.433 -3.403 1.00 92.75 212 SER A CA 1
ATOM 1595 C C . SER A 1 212 ? 47.453 -4.180 -4.597 1.00 92.75 212 SER A C 1
ATOM 1597 O O . SER A 1 212 ? 47.769 -3.348 -5.445 1.00 92.75 212 SER A O 1
ATOM 1599 N N . THR A 1 213 ? 46.299 -4.841 -4.656 1.00 93.50 213 THR A N 1
ATOM 1600 C CA . THR A 1 213 ? 45.313 -4.719 -5.727 1.00 93.50 213 THR A CA 1
ATOM 1601 C C . THR A 1 213 ? 44.520 -3.426 -5.565 1.00 93.50 213 THR A C 1
ATOM 1603 O O . THR A 1 213 ? 43.899 -3.180 -4.529 1.00 93.50 213 THR A O 1
ATOM 1606 N N . THR A 1 214 ? 44.525 -2.595 -6.606 1.00 94.38 214 THR A N 1
ATOM 1607 C CA . THR A 1 214 ? 43.735 -1.356 -6.673 1.00 94.38 214 THR A CA 1
ATOM 1608 C C . THR A 1 214 ? 42.447 -1.524 -7.470 1.00 94.38 214 THR A C 1
ATOM 1610 O O . THR A 1 214 ? 41.508 -0.773 -7.230 1.00 94.38 214 THR A O 1
ATOM 1613 N N . VAL A 1 215 ? 42.371 -2.503 -8.380 1.00 93.81 215 VAL A N 1
ATOM 1614 C CA . VAL A 1 215 ? 41.253 -2.674 -9.321 1.00 93.81 215 VAL A CA 1
ATOM 1615 C C . VAL A 1 215 ? 40.436 -3.920 -8.996 1.00 93.81 215 VAL A C 1
ATOM 1617 O O . VAL A 1 215 ? 40.979 -5.019 -8.913 1.00 93.81 215 VAL A O 1
ATOM 1620 N N . PHE A 1 216 ? 39.118 -3.762 -8.880 1.00 93.56 216 PHE A N 1
ATOM 1621 C CA . PHE A 1 216 ? 38.185 -4.843 -8.555 1.00 93.56 216 PHE A CA 1
ATOM 1622 C C . PHE A 1 216 ? 37.027 -4.900 -9.558 1.00 93.56 216 PHE A C 1
ATOM 1624 O O . PHE A 1 216 ? 36.568 -3.866 -10.044 1.00 93.56 216 PHE A O 1
ATOM 1631 N N . ASN A 1 217 ? 36.545 -6.109 -9.862 1.00 91.31 217 ASN A N 1
ATOM 1632 C CA . ASN A 1 217 ? 35.406 -6.318 -10.764 1.00 91.31 217 ASN A CA 1
ATOM 1633 C C . ASN A 1 217 ? 34.076 -5.979 -10.076 1.00 91.31 217 ASN A C 1
ATOM 1635 O O . ASN A 1 217 ? 33.889 -6.265 -8.891 1.00 91.31 217 ASN A O 1
ATOM 1639 N N . LEU A 1 218 ? 33.143 -5.440 -10.855 1.00 88.56 218 LEU A N 1
ATOM 1640 C CA . LEU A 1 218 ? 31.754 -5.195 -10.486 1.00 88.56 218 LEU A CA 1
ATOM 1641 C C . LEU A 1 218 ? 30.850 -6.212 -11.190 1.00 88.56 218 LEU A C 1
ATOM 1643 O O . LEU A 1 218 ? 31.058 -6.538 -12.362 1.00 88.56 218 LEU A O 1
ATOM 1647 N N . SER A 1 219 ? 29.815 -6.693 -10.503 1.00 84.06 219 SER A N 1
ATOM 1648 C CA . SER A 1 219 ? 28.812 -7.594 -11.092 1.00 84.06 219 SER A CA 1
ATOM 1649 C C . SER A 1 219 ? 27.892 -6.897 -12.102 1.00 84.06 219 SER A C 1
ATOM 1651 O O . SER A 1 219 ? 27.239 -7.572 -12.900 1.00 84.06 219 SER A O 1
ATOM 1653 N N . GLN A 1 220 ? 27.859 -5.559 -12.102 1.00 77.31 220 GLN A N 1
ATOM 1654 C CA . GLN A 1 220 ? 27.053 -4.722 -12.995 1.00 77.31 220 GLN A CA 1
ATOM 1655 C C . GLN A 1 220 ? 27.831 -3.493 -13.490 1.00 77.31 220 GLN A C 1
ATOM 1657 O O . GLN A 1 220 ? 28.839 -3.088 -12.910 1.00 77.31 220 GLN A O 1
ATOM 1662 N N . ILE A 1 221 ? 27.360 -2.887 -14.586 1.00 74.38 221 ILE A N 1
ATOM 1663 C CA . ILE A 1 221 ? 27.966 -1.671 -15.144 1.00 74.38 221 ILE A CA 1
ATOM 1664 C C . ILE A 1 221 ? 27.542 -0.462 -14.307 1.00 74.38 221 ILE A C 1
ATOM 1666 O O . ILE A 1 221 ? 26.373 -0.080 -14.326 1.00 74.38 221 ILE A O 1
ATOM 1670 N N . ALA A 1 222 ? 28.497 0.190 -13.644 1.00 77.69 222 ALA A N 1
ATOM 1671 C CA . ALA A 1 222 ? 28.263 1.460 -12.965 1.00 77.69 222 ALA A CA 1
ATOM 1672 C C . ALA A 1 222 ? 28.405 2.640 -13.954 1.00 77.69 222 ALA A C 1
ATOM 1674 O O . ALA A 1 222 ? 29.449 2.765 -14.598 1.00 77.69 222 ALA A O 1
ATOM 1675 N N . PRO A 1 223 ? 27.409 3.540 -14.085 1.00 75.44 223 PRO A N 1
ATOM 1676 C CA . PRO A 1 223 ? 27.490 4.676 -15.012 1.00 75.44 223 PRO A CA 1
ATOM 1677 C C . PRO A 1 223 ? 28.577 5.703 -14.664 1.00 75.44 223 PRO A C 1
ATOM 1679 O O . PRO A 1 223 ? 29.064 6.410 -15.545 1.00 75.44 223 PRO A O 1
ATOM 1682 N N . ASN A 1 224 ? 28.899 5.838 -13.376 1.00 80.31 224 ASN A N 1
ATOM 1683 C CA . ASN A 1 224 ? 29.940 6.701 -12.821 1.00 80.31 224 ASN A CA 1
ATOM 1684 C C . ASN A 1 224 ? 30.179 6.347 -11.342 1.00 80.31 224 ASN A C 1
ATOM 1686 O O . ASN A 1 224 ? 29.386 5.631 -10.728 1.00 80.31 224 ASN A O 1
ATOM 1690 N N . SER A 1 225 ? 31.237 6.903 -10.752 1.00 87.50 225 SER A N 1
ATOM 1691 C CA . SER A 1 225 ? 31.609 6.696 -9.345 1.00 87.50 225 SER A CA 1
ATOM 1692 C C . SER A 1 225 ? 30.547 7.167 -8.348 1.00 87.50 225 SER A C 1
ATOM 1694 O O . SER A 1 225 ? 30.440 6.598 -7.271 1.00 87.50 225 SER A O 1
ATOM 1696 N N . GLN A 1 226 ? 29.735 8.173 -8.694 1.00 84.62 226 GLN A N 1
ATOM 1697 C CA . GLN A 1 226 ? 28.649 8.674 -7.839 1.00 84.62 226 GLN A CA 1
ATOM 1698 C C . GLN A 1 226 ? 27.449 7.720 -7.780 1.00 84.62 226 GLN A C 1
ATOM 1700 O O . GLN A 1 226 ? 26.581 7.880 -6.926 1.00 84.62 226 GLN A O 1
ATOM 1705 N N . SER A 1 227 ? 27.396 6.737 -8.679 1.00 81.50 227 SER A N 1
ATOM 1706 C CA . SER A 1 227 ? 26.375 5.687 -8.701 1.00 81.50 227 SER A CA 1
ATOM 1707 C C . SER A 1 227 ? 26.761 4.491 -7.824 1.00 81.50 227 SER A C 1
ATOM 1709 O O . SER A 1 227 ? 26.067 3.477 -7.831 1.00 81.50 227 SER A O 1
ATOM 1711 N N . LEU A 1 228 ? 27.866 4.593 -7.079 1.00 88.44 228 LEU A N 1
ATOM 1712 C CA . LEU A 1 228 ? 28.344 3.581 -6.148 1.00 88.44 228 LEU A CA 1
ATOM 1713 C C . LEU A 1 228 ? 28.435 4.154 -4.731 1.00 88.44 228 LEU A C 1
ATOM 1715 O O . LEU A 1 228 ? 28.777 5.317 -4.525 1.00 88.44 228 LEU A O 1
ATOM 1719 N N . LEU A 1 229 ? 28.174 3.305 -3.742 1.00 91.88 229 LEU A N 1
ATOM 1720 C CA . LEU A 1 229 ? 28.514 3.539 -2.345 1.00 91.88 229 LEU A CA 1
ATOM 1721 C C . LEU A 1 229 ? 29.531 2.482 -1.917 1.00 91.88 229 LEU A C 1
ATOM 1723 O O . LEU A 1 229 ? 29.208 1.297 -1.851 1.00 91.88 229 LEU A O 1
ATOM 1727 N N . VAL A 1 230 ? 30.752 2.917 -1.620 1.00 94.62 230 VAL A N 1
ATOM 1728 C CA . VAL A 1 230 ? 31.879 2.029 -1.312 1.00 94.62 230 VAL A CA 1
ATOM 1729 C C . VAL A 1 230 ? 32.287 2.176 0.143 1.00 94.62 230 VAL A C 1
ATOM 1731 O O . VAL A 1 230 ? 32.395 3.294 0.654 1.00 94.62 230 VAL A O 1
ATOM 1734 N N . THR A 1 231 ? 32.557 1.054 0.804 1.00 96.12 231 THR A N 1
ATOM 1735 C CA . THR A 1 231 ? 33.101 1.026 2.162 1.00 96.12 231 THR A CA 1
ATOM 1736 C C . THR A 1 231 ? 34.317 0.109 2.266 1.00 96.12 231 THR A C 1
ATOM 1738 O O . THR A 1 231 ? 34.407 -0.896 1.562 1.00 96.12 231 THR A O 1
ATOM 1741 N N . LEU A 1 232 ? 35.243 0.477 3.152 1.00 96.38 232 LEU A N 1
ATOM 1742 C CA . LEU A 1 232 ? 36.423 -0.298 3.539 1.00 96.38 232 LEU A CA 1
ATOM 1743 C C . LEU A 1 232 ? 36.329 -0.584 5.038 1.00 96.38 232 LEU A C 1
ATOM 1745 O O . LEU A 1 232 ? 36.357 0.357 5.831 1.00 96.38 232 LEU A O 1
ATOM 1749 N N . ASN A 1 233 ? 36.154 -1.847 5.435 1.00 94.06 233 ASN A N 1
ATOM 1750 C CA . ASN A 1 233 ? 35.819 -2.236 6.814 1.00 94.06 233 ASN A CA 1
ATOM 1751 C C . ASN A 1 233 ? 34.651 -1.410 7.396 1.00 94.06 233 ASN A C 1
ATOM 1753 O O . ASN A 1 233 ? 34.676 -0.988 8.552 1.00 94.06 233 ASN A O 1
ATOM 1757 N N . GLY A 1 234 ? 33.648 -1.109 6.564 1.00 88.81 234 GLY A N 1
ATOM 1758 C CA . GLY A 1 234 ? 32.493 -0.284 6.934 1.00 88.81 234 GLY A CA 1
ATOM 1759 C C . GLY A 1 234 ? 32.736 1.232 6.937 1.00 88.81 234 GLY A C 1
ATOM 1760 O O . GLY A 1 234 ? 31.784 1.993 7.098 1.00 88.81 234 GLY A O 1
ATOM 1761 N N . VAL A 1 235 ? 33.966 1.707 6.707 1.00 94.19 235 VAL A N 1
ATOM 1762 C CA . VAL A 1 235 ? 34.258 3.141 6.562 1.00 94.19 235 VAL A CA 1
ATOM 1763 C C . VAL A 1 235 ? 33.918 3.590 5.147 1.00 94.19 235 VAL A C 1
ATOM 1765 O O . VAL A 1 235 ? 34.523 3.116 4.181 1.00 94.19 235 VAL A O 1
ATOM 1768 N N . VAL A 1 236 ? 32.967 4.519 5.027 1.00 95.00 236 VAL A N 1
ATOM 1769 C CA . VAL A 1 236 ? 32.541 5.089 3.742 1.00 95.00 236 VAL A CA 1
ATOM 1770 C C . VAL A 1 236 ? 33.704 5.795 3.062 1.00 95.00 236 VAL A C 1
ATOM 1772 O O . VAL A 1 236 ? 34.394 6.623 3.654 1.00 95.00 236 VAL A O 1
ATOM 1775 N N . GLN A 1 237 ? 33.884 5.465 1.793 1.00 95.69 237 GLN A N 1
ATOM 1776 C CA . GLN A 1 237 ? 34.864 6.071 0.916 1.00 95.69 237 GLN A CA 1
ATOM 1777 C C . GLN A 1 237 ? 34.190 7.116 0.029 1.00 95.69 237 GLN A C 1
ATOM 1779 O O . GLN A 1 237 ? 33.012 6.993 -0.313 1.00 95.69 237 GLN A O 1
ATOM 1784 N N . HIS A 1 238 ? 34.933 8.145 -0.366 1.00 92.12 238 HIS A N 1
ATOM 1785 C CA . HIS A 1 238 ? 34.403 9.207 -1.215 1.00 92.12 238 HIS A CA 1
ATOM 1786 C C . HIS A 1 238 ? 34.770 8.960 -2.688 1.00 92.12 238 HIS A C 1
ATOM 1788 O O . HIS A 1 238 ? 35.937 8.690 -2.979 1.00 92.12 238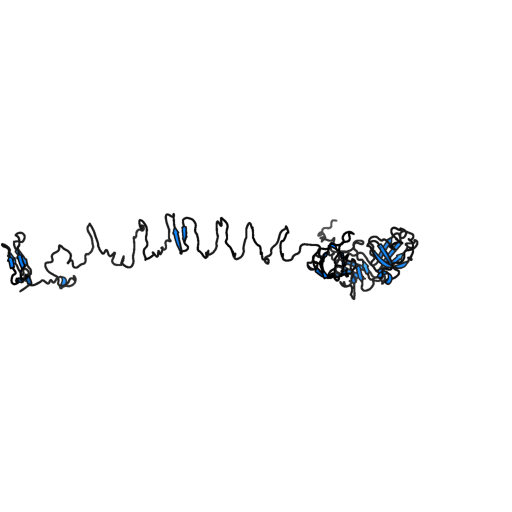 HIS A O 1
ATOM 1794 N N . PRO A 1 239 ? 33.815 9.057 -3.629 1.00 92.81 239 PRO A N 1
ATOM 1795 C CA . PRO A 1 239 ? 34.102 8.893 -5.050 1.00 92.81 239 PRO A CA 1
ATOM 1796 C C . PRO A 1 239 ? 34.879 10.089 -5.606 1.00 92.81 239 PRO A C 1
ATOM 1798 O O . PRO A 1 239 ? 34.632 11.239 -5.225 1.00 92.81 239 PRO A O 1
ATOM 1801 N N . THR A 1 240 ? 35.746 9.842 -6.585 1.00 89.50 240 THR A N 1
ATOM 1802 C CA . THR A 1 240 ? 36.308 10.895 -7.440 1.00 89.50 240 THR A CA 1
ATOM 1803 C C . THR A 1 240 ? 35.173 11.636 -8.151 1.00 89.50 240 THR A C 1
ATOM 1805 O O . THR A 1 240 ? 34.328 11.026 -8.809 1.00 89.50 240 THR A O 1
ATOM 1808 N N . THR A 1 241 ? 35.119 12.963 -7.994 1.00 81.12 241 THR A N 1
ATOM 1809 C CA . THR A 1 241 ? 34.030 13.805 -8.519 1.00 81.12 241 THR A CA 1
ATOM 1810 C C . THR A 1 241 ? 34.577 15.108 -9.087 1.00 81.12 241 THR A C 1
ATOM 1812 O O . THR A 1 241 ? 35.367 15.779 -8.434 1.00 81.12 241 THR A O 1
ATOM 1815 N N . ALA A 1 242 ? 34.127 15.491 -10.289 1.00 71.88 242 ALA A N 1
ATOM 1816 C CA . ALA A 1 242 ? 34.409 16.793 -10.908 1.00 71.88 242 ALA A CA 1
ATOM 1817 C C . ALA A 1 242 ? 35.900 17.211 -10.885 1.00 71.88 242 ALA A C 1
ATOM 1819 O O . ALA A 1 242 ? 36.223 18.369 -10.631 1.00 71.88 242 ALA A O 1
ATOM 1820 N N . GLY A 1 243 ? 36.809 16.262 -11.138 1.00 71.50 243 GLY A N 1
ATOM 1821 C CA . GLY A 1 243 ? 38.257 16.507 -11.168 1.00 71.50 243 GLY A CA 1
ATOM 1822 C C . GLY A 1 243 ? 38.947 16.527 -9.799 1.00 71.50 243 GLY A C 1
ATOM 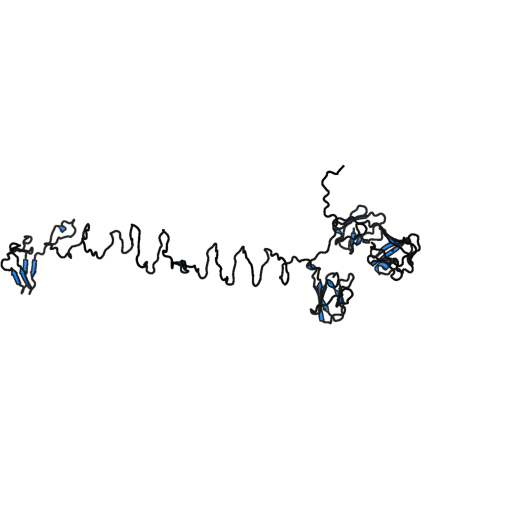1823 O O . GLY A 1 243 ? 40.154 16.743 -9.740 1.00 71.50 243 GLY A O 1
ATOM 1824 N N . VAL A 1 244 ? 38.218 16.280 -8.706 1.00 81.38 244 VAL A N 1
ATOM 1825 C CA . VAL A 1 244 ? 38.783 16.087 -7.366 1.00 81.38 244 VAL A CA 1
ATOM 1826 C C . VAL A 1 244 ? 38.950 14.593 -7.113 1.00 81.38 244 VAL A C 1
ATOM 1828 O O . VAL A 1 244 ? 37.956 13.870 -7.009 1.00 81.38 244 VAL A O 1
ATOM 1831 N N . THR A 1 245 ? 40.204 14.139 -7.021 1.00 87.81 245 THR A N 1
ATOM 1832 C CA . THR A 1 245 ? 40.556 12.741 -6.735 1.00 87.81 245 THR A CA 1
ATOM 1833 C C . THR A 1 245 ? 39.977 12.306 -5.393 1.00 87.81 245 THR A C 1
ATOM 1835 O O . THR A 1 245 ? 40.262 12.902 -4.353 1.00 87.81 245 THR A O 1
ATOM 1838 N N . GLY A 1 246 ? 39.141 11.271 -5.436 1.00 89.81 246 GLY A N 1
ATOM 1839 C CA . GLY A 1 246 ? 38.557 10.637 -4.266 1.00 89.81 246 GLY A CA 1
ATOM 1840 C C . GLY A 1 246 ? 39.336 9.403 -3.816 1.00 89.81 246 GLY A C 1
ATOM 1841 O O . GLY A 1 246 ? 40.472 9.181 -4.229 1.00 89.81 246 GLY A O 1
ATOM 1842 N N . SER A 1 247 ? 38.716 8.579 -2.976 1.00 94.12 247 SER A N 1
ATOM 1843 C CA . SER A 1 247 ? 39.240 7.265 -2.586 1.00 94.12 247 SER A CA 1
ATOM 1844 C C . SER A 1 247 ? 39.137 6.231 -3.711 1.00 94.12 247 SER A C 1
ATOM 1846 O O . SER A 1 247 ? 39.913 5.278 -3.723 1.00 94.12 247 SER A O 1
ATOM 1848 N N . TYR A 1 248 ? 38.165 6.384 -4.616 1.00 94.31 248 TYR A N 1
ATOM 1849 C CA . TYR A 1 248 ? 37.918 5.450 -5.714 1.00 94.31 248 TYR A CA 1
ATOM 1850 C C . TYR A 1 248 ? 37.282 6.118 -6.935 1.00 94.31 248 TYR A C 1
ATOM 1852 O O . TYR A 1 248 ? 36.622 7.156 -6.824 1.00 94.31 248 TYR A O 1
ATOM 1860 N N . GLU A 1 249 ? 37.405 5.467 -8.088 1.00 93.44 249 GLU A N 1
ATOM 1861 C CA . GLU A 1 249 ? 36.748 5.844 -9.334 1.00 93.44 249 GLU A CA 1
ATOM 1862 C C . GLU A 1 249 ? 36.294 4.607 -10.126 1.00 93.44 249 GLU A C 1
ATOM 1864 O O . GLU A 1 249 ? 36.938 3.561 -10.091 1.00 93.44 249 GLU A O 1
ATOM 1869 N N . VAL A 1 250 ? 35.167 4.700 -10.837 1.00 88.12 250 VAL A N 1
ATOM 1870 C CA . VAL A 1 250 ? 34.781 3.683 -11.826 1.00 88.12 250 VAL A CA 1
ATOM 1871 C C . VAL A 1 250 ? 35.711 3.799 -13.026 1.00 88.12 250 VAL A C 1
ATOM 1873 O O . VAL A 1 250 ? 35.810 4.861 -13.640 1.00 88.12 250 VAL A O 1
ATOM 1876 N N . VAL A 1 251 ? 36.367 2.698 -13.384 1.00 85.19 251 VAL A N 1
ATOM 1877 C CA . VAL A 1 251 ? 37.296 2.667 -14.513 1.00 85.19 251 VAL A CA 1
ATOM 1878 C C . VAL A 1 251 ? 36.497 2.783 -15.809 1.00 85.19 251 VAL A C 1
ATOM 1880 O O . VAL A 1 251 ? 35.701 1.909 -16.156 1.00 85.19 251 VAL A O 1
ATOM 1883 N N . GLY A 1 252 ? 36.702 3.882 -16.535 1.00 62.62 252 GLY A N 1
ATOM 1884 C CA . GLY A 1 252 ? 36.078 4.104 -17.837 1.00 62.62 252 GLY A CA 1
ATOM 1885 C C . GLY A 1 252 ? 36.538 3.079 -18.881 1.00 62.62 252 GLY A C 1
ATOM 1886 O O . GLY A 1 252 ? 37.700 2.684 -18.921 1.00 62.62 252 GLY A O 1
ATOM 1887 N N . GLY A 1 253 ? 35.623 2.663 -19.758 1.00 57.94 253 GLY A N 1
ATOM 1888 C CA . GLY A 1 253 ? 35.846 1.585 -20.727 1.00 57.94 253 GLY A CA 1
ATOM 1889 C C . GLY A 1 253 ? 34.901 0.410 -20.474 1.00 57.94 253 GLY A C 1
ATOM 1890 O O . GLY A 1 253 ? 34.120 0.419 -19.531 1.00 57.94 253 GLY A O 1
ATOM 1891 N N . SER A 1 254 ? 34.921 -0.608 -21.328 1.00 53.03 254 SER A N 1
ATOM 1892 C CA . SER A 1 254 ? 34.025 -1.778 -21.250 1.00 53.03 254 SER A CA 1
ATOM 1893 C C . SER A 1 254 ? 34.350 -2.756 -20.104 1.00 53.03 254 SER A C 1
ATOM 1895 O O . SER A 1 254 ? 34.013 -3.933 -20.197 1.00 53.03 254 SER A O 1
ATOM 1897 N N . SER A 1 255 ? 35.044 -2.304 -19.058 1.00 59.97 255 SER A N 1
ATOM 1898 C CA . SER A 1 255 ? 35.755 -3.180 -18.120 1.00 59.97 255 SER A CA 1
ATOM 1899 C C . SER A 1 255 ? 34.984 -3.535 -16.846 1.00 59.97 255 SER A C 1
ATOM 1901 O O . SER A 1 255 ? 35.430 -4.427 -16.143 1.00 59.97 255 SER A O 1
ATOM 1903 N N . ASN A 1 256 ? 33.832 -2.918 -16.550 1.00 80.06 256 ASN A N 1
ATOM 1904 C CA . ASN A 1 256 ? 33.028 -3.189 -15.340 1.00 80.06 256 ASN A CA 1
ATOM 1905 C C . ASN A 1 256 ? 33.871 -3.258 -14.051 1.00 80.06 256 ASN A C 1
ATOM 1907 O O . ASN A 1 256 ? 33.712 -4.178 -13.252 1.00 80.06 256 ASN A O 1
ATOM 1911 N N . THR A 1 257 ? 34.795 -2.317 -13.855 1.00 90.12 257 THR A N 1
ATOM 1912 C CA . THR A 1 257 ? 35.718 -2.316 -12.714 1.00 90.12 257 THR A CA 1
ATOM 1913 C C . THR A 1 257 ? 35.713 -0.987 -11.965 1.00 90.12 257 THR A C 1
ATOM 1915 O O . THR A 1 257 ? 35.401 0.072 -12.513 1.00 90.12 257 THR A O 1
ATOM 1918 N N . ILE A 1 258 ? 36.081 -1.052 -10.689 1.00 92.06 258 ILE A N 1
ATOM 1919 C CA . ILE A 1 258 ? 36.376 0.088 -9.818 1.00 92.06 258 ILE A CA 1
ATOM 1920 C C . ILE A 1 258 ? 37.868 0.092 -9.496 1.00 92.06 258 ILE A C 1
ATOM 1922 O O . ILE A 1 258 ? 38.450 -0.971 -9.294 1.00 92.06 258 ILE A O 1
ATOM 1926 N N . GLU A 1 259 ? 38.472 1.272 -9.426 1.00 94.12 259 GLU A N 1
ATOM 1927 C CA . GLU A 1 259 ? 39.861 1.466 -9.028 1.00 94.12 259 GLU A CA 1
ATOM 1928 C C . GLU A 1 259 ? 39.951 2.349 -7.781 1.00 94.12 259 GLU A C 1
ATOM 1930 O O . GLU A 1 259 ? 39.349 3.421 -7.717 1.00 94.12 259 GLU A O 1
ATOM 1935 N N . PHE A 1 260 ? 40.704 1.898 -6.780 1.00 95.38 260 PHE A N 1
ATOM 1936 C CA . PHE A 1 260 ? 41.053 2.680 -5.599 1.00 95.38 260 PHE A CA 1
ATOM 1937 C C . PHE A 1 260 ? 42.335 3.480 -5.834 1.00 95.38 260 PHE A C 1
ATOM 1939 O O . PHE A 1 260 ? 43.328 2.943 -6.319 1.00 95.38 260 PHE A O 1
ATOM 1946 N N . THR A 1 261 ? 42.347 4.738 -5.390 1.00 93.38 261 THR A N 1
ATOM 1947 C CA . THR A 1 261 ? 43.505 5.649 -5.494 1.00 93.38 261 THR A CA 1
ATOM 1948 C C . THR A 1 261 ? 44.736 5.119 -4.753 1.00 93.38 261 THR A C 1
ATOM 1950 O O . THR A 1 261 ? 45.871 5.361 -5.158 1.00 93.38 261 THR A O 1
ATOM 1953 N N . THR A 1 262 ? 44.505 4.365 -3.678 1.00 93.81 262 THR A N 1
ATOM 1954 C CA . THR A 1 262 ? 45.527 3.624 -2.937 1.00 93.81 262 THR A CA 1
ATOM 1955 C C . THR A 1 262 ? 44.998 2.222 -2.682 1.00 93.81 262 THR A C 1
ATOM 1957 O O . THR A 1 262 ? 43.847 2.081 -2.265 1.00 93.81 262 THR A O 1
ATOM 1960 N N . ALA A 1 263 ? 45.831 1.198 -2.890 1.00 95.00 263 ALA A N 1
ATOM 1961 C CA . ALA A 1 263 ? 45.458 -0.184 -2.606 1.00 95.00 263 ALA A CA 1
ATOM 1962 C C . ALA A 1 263 ? 44.966 -0.303 -1.152 1.00 95.00 263 ALA A C 1
ATOM 1964 O O . ALA A 1 263 ? 45.703 0.078 -0.231 1.00 95.00 263 ALA A O 1
ATOM 1965 N N . PRO A 1 264 ? 43.736 -0.793 -0.914 1.00 95.69 264 PRO A N 1
ATOM 1966 C CA . PRO A 1 264 ? 43.264 -1.004 0.443 1.00 95.69 264 PRO A CA 1
ATOM 1967 C C . PRO A 1 264 ? 44.180 -1.994 1.174 1.00 95.69 264 PRO A C 1
ATOM 1969 O O . PRO A 1 264 ? 44.686 -2.946 0.581 1.00 95.69 264 PRO A O 1
ATOM 1972 N N . VAL A 1 265 ? 44.418 -1.748 2.464 1.00 94.88 265 VAL A N 1
ATOM 1973 C CA . VAL A 1 265 ? 45.341 -2.544 3.291 1.00 94.88 265 VAL A CA 1
ATOM 1974 C C . VAL A 1 265 ? 44.923 -4.019 3.301 1.00 94.88 265 VAL A C 1
ATOM 1976 O O . VAL A 1 265 ? 43.735 -4.328 3.307 1.00 94.88 265 VAL A O 1
ATOM 1979 N N . ALA A 1 266 ? 45.893 -4.936 3.328 1.00 95.19 266 ALA A N 1
ATOM 1980 C CA . ALA A 1 266 ? 45.629 -6.373 3.343 1.00 95.19 266 ALA A CA 1
ATOM 1981 C C . ALA A 1 266 ? 44.671 -6.772 4.480 1.00 95.19 266 ALA A C 1
ATOM 1983 O O . ALA A 1 266 ? 44.858 -6.373 5.631 1.00 95.19 266 ALA A O 1
ATOM 1984 N N . GLY A 1 267 ? 43.658 -7.572 4.149 1.00 90.44 267 GLY A N 1
ATOM 1985 C CA . GLY A 1 267 ? 42.623 -8.024 5.078 1.00 90.44 267 GLY A CA 1
ATOM 1986 C C . GLY A 1 267 ? 41.477 -7.033 5.304 1.00 90.44 267 GLY A C 1
ATOM 1987 O O . GLY A 1 267 ? 40.625 -7.301 6.143 1.00 90.44 267 GLY A O 1
ATOM 1988 N N . VAL A 1 268 ? 41.439 -5.901 4.591 1.00 96.50 268 VAL A N 1
ATOM 1989 C CA . VAL A 1 268 ? 40.283 -4.991 4.594 1.00 96.50 268 VAL A CA 1
ATOM 1990 C C . VAL A 1 268 ? 39.156 -5.571 3.742 1.00 96.50 268 VAL A C 1
ATOM 1992 O O . VAL A 1 268 ? 39.360 -5.884 2.569 1.00 96.50 268 VAL A O 1
ATOM 1995 N N . ASP A 1 269 ? 37.953 -5.643 4.301 1.00 95.88 269 ASP A N 1
ATOM 1996 C CA . ASP A 1 269 ? 36.743 -5.985 3.565 1.00 95.88 269 ASP A CA 1
ATOM 1997 C C . ASP A 1 269 ? 36.260 -4.783 2.758 1.00 95.88 269 ASP A C 1
ATOM 1999 O O . ASP A 1 269 ? 36.048 -3.683 3.280 1.00 95.88 269 ASP A O 1
ATOM 2003 N N . ILE A 1 270 ? 36.075 -5.008 1.465 1.00 97.31 270 ILE A N 1
ATOM 2004 C CA . ILE A 1 270 ? 35.592 -4.027 0.506 1.00 97.31 270 ILE A CA 1
ATOM 2005 C C . ILE A 1 270 ? 34.144 -4.366 0.189 1.00 97.31 270 ILE A C 1
ATOM 2007 O O . ILE A 1 270 ? 33.845 -5.465 -0.280 1.00 97.31 270 ILE A O 1
ATOM 2011 N N . GLN A 1 271 ? 33.247 -3.407 0.390 1.00 96.50 271 GLN A N 1
ATOM 2012 C CA . GLN A 1 271 ? 31.845 -3.540 0.012 1.00 96.50 271 GLN A CA 1
ATOM 2013 C C . GLN A 1 271 ? 31.459 -2.398 -0.921 1.00 96.50 271 GLN A C 1
ATOM 2015 O O . GL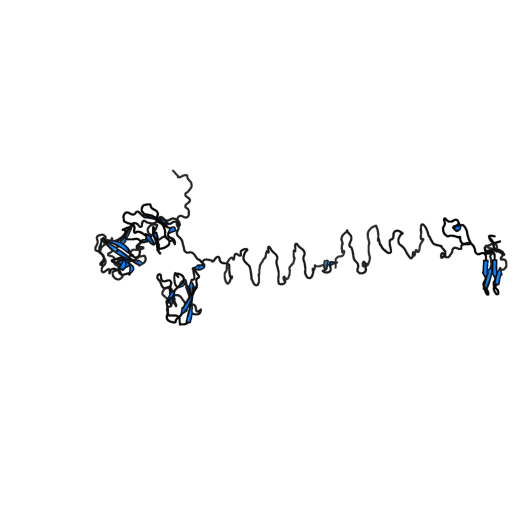N A 1 271 ? 31.607 -1.229 -0.564 1.00 96.50 271 GLN A O 1
ATOM 2020 N N . ILE A 1 272 ? 30.958 -2.734 -2.106 1.00 93.94 272 ILE A N 1
ATOM 2021 C CA . ILE A 1 272 ? 30.573 -1.783 -3.149 1.00 93.94 272 ILE A CA 1
ATOM 2022 C C . ILE A 1 272 ? 29.101 -2.012 -3.460 1.00 93.94 272 ILE A C 1
ATOM 2024 O O . ILE A 1 272 ? 28.720 -3.045 -3.998 1.00 93.94 272 ILE A O 1
ATOM 2028 N N . ARG A 1 273 ? 28.252 -1.055 -3.104 1.00 91.00 273 ARG A N 1
ATOM 2029 C CA . ARG A 1 273 ? 26.824 -1.083 -3.411 1.00 91.00 273 ARG A CA 1
ATOM 2030 C C . ARG A 1 273 ? 26.557 -0.236 -4.647 1.00 91.00 273 ARG A C 1
ATOM 2032 O O . ARG A 1 273 ? 26.872 0.952 -4.643 1.00 91.00 273 ARG A O 1
ATOM 2039 N N . HIS A 1 274 ? 25.911 -0.819 -5.649 1.00 87.19 274 HIS A N 1
ATOM 2040 C CA . HIS A 1 274 ? 25.314 -0.064 -6.748 1.00 87.19 274 HIS A CA 1
ATOM 2041 C C . HIS A 1 274 ? 24.094 0.681 -6.212 1.00 87.19 274 HIS A C 1
ATOM 2043 O O . HIS A 1 274 ? 23.240 0.092 -5.550 1.00 87.19 274 HIS A O 1
ATOM 2049 N N . ILE A 1 275 ? 24.049 1.993 -6.424 1.00 76.56 275 ILE A N 1
ATOM 2050 C CA . ILE A 1 275 ? 22.929 2.844 -6.027 1.00 76.56 275 ILE A CA 1
ATOM 2051 C C . ILE A 1 275 ? 22.292 3.409 -7.298 1.00 76.56 275 ILE A C 1
ATOM 2053 O O . ILE A 1 275 ? 22.752 4.388 -7.884 1.00 76.56 275 ILE A O 1
ATOM 2057 N N . GLY A 1 276 ? 21.235 2.738 -7.761 1.00 64.12 276 GLY A N 1
ATOM 2058 C CA . GLY A 1 276 ? 20.410 3.218 -8.870 1.00 64.12 276 GLY A CA 1
ATOM 2059 C C . GLY A 1 276 ? 19.792 4.594 -8.573 1.00 64.12 276 GLY A C 1
ATOM 2060 O O . GLY A 1 276 ? 19.611 4.980 -7.415 1.00 64.12 276 GLY A O 1
ATOM 2061 N N . PHE A 1 277 ? 19.423 5.347 -9.615 1.00 57.06 277 PHE A N 1
ATOM 2062 C CA . PHE A 1 277 ? 18.605 6.556 -9.450 1.00 57.06 277 PHE A CA 1
ATOM 2063 C C . PHE A 1 277 ? 17.265 6.155 -8.794 1.00 57.06 277 PHE A C 1
ATOM 2065 O O . PHE A 1 277 ? 16.505 5.373 -9.358 1.00 57.06 277 PHE A O 1
ATOM 2072 N N . ALA A 1 278 ? 16.965 6.653 -7.592 1.00 42.78 278 ALA A N 1
ATOM 2073 C CA . ALA A 1 278 ? 15.795 6.219 -6.827 1.00 42.78 278 ALA A CA 1
ATOM 2074 C C . ALA A 1 278 ? 14.476 6.828 -7.356 1.00 42.78 278 ALA A C 1
ATOM 2076 O O . ALA A 1 278 ? 14.058 7.907 -6.935 1.00 42.78 278 ALA A O 1
ATOM 2077 N N . GLY A 1 279 ? 13.797 6.122 -8.264 1.00 42.94 279 GLY A N 1
ATOM 2078 C CA . GLY A 1 279 ? 12.338 6.195 -8.417 1.00 42.94 279 GLY A CA 1
ATOM 2079 C C . GLY A 1 279 ? 11.654 5.301 -7.371 1.00 42.94 279 GLY A C 1
ATOM 2080 O O . GLY A 1 279 ? 12.232 4.304 -6.954 1.00 42.94 279 GLY A O 1
ATOM 2081 N N . ALA A 1 280 ? 10.459 5.670 -6.896 1.00 40.44 280 ALA A N 1
ATOM 2082 C CA . ALA A 1 280 ? 9.756 4.970 -5.812 1.00 40.44 280 ALA A CA 1
ATOM 2083 C C . ALA A 1 280 ? 9.600 3.456 -6.081 1.00 40.44 280 ALA A C 1
ATOM 2085 O O . ALA A 1 280 ? 9.091 3.069 -7.130 1.00 40.44 280 ALA A O 1
ATOM 2086 N N . SER A 1 281 ? 10.026 2.614 -5.132 1.00 42.69 281 SER A N 1
ATOM 2087 C CA . SER A 1 281 ? 9.894 1.156 -5.221 1.00 42.69 281 SER A CA 1
ATOM 2088 C C . SER A 1 281 ? 8.478 0.688 -4.858 1.00 42.69 281 SER A C 1
ATOM 2090 O O . SER A 1 281 ? 7.815 1.279 -4.007 1.00 42.69 281 SER A O 1
ATOM 2092 N N . THR A 1 282 ? 8.028 -0.399 -5.491 1.00 45.34 282 THR A N 1
ATOM 2093 C CA . THR A 1 282 ? 6.741 -1.083 -5.248 1.00 45.34 282 THR A CA 1
ATOM 2094 C C . THR A 1 282 ? 6.917 -2.398 -4.472 1.00 45.34 282 THR A C 1
ATOM 2096 O O . THR A 1 282 ? 6.234 -3.377 -4.758 1.00 45.34 282 THR A O 1
ATOM 2099 N N . GLY A 1 283 ? 7.878 -2.461 -3.547 1.00 51.84 283 GLY A N 1
ATOM 2100 C CA . GLY A 1 283 ? 8.031 -3.600 -2.631 1.00 51.84 283 GLY A CA 1
ATOM 2101 C C . GLY A 1 283 ? 7.254 -3.389 -1.331 1.00 51.84 283 GLY A C 1
ATOM 2102 O O . GLY A 1 283 ? 6.993 -2.241 -0.962 1.00 51.84 283 GLY A O 1
ATOM 2103 N N . ASP A 1 284 ? 6.929 -4.482 -0.633 1.00 49.06 284 ASP A N 1
ATOM 2104 C CA . ASP A 1 284 ? 6.336 -4.431 0.707 1.00 49.06 284 ASP A CA 1
ATOM 2105 C C . ASP A 1 284 ? 7.215 -3.583 1.632 1.00 49.06 284 ASP A C 1
ATOM 2107 O O . ASP A 1 284 ? 8.446 -3.709 1.662 1.00 49.06 284 ASP A O 1
ATOM 2111 N N . VAL A 1 285 ? 6.588 -2.678 2.380 1.00 53.38 285 VAL A N 1
ATOM 2112 C CA . VAL A 1 285 ? 7.325 -1.743 3.223 1.00 53.38 285 VAL A CA 1
ATOM 2113 C C . VAL A 1 285 ? 7.859 -2.471 4.451 1.00 53.38 285 VAL A C 1
ATOM 2115 O O . VAL A 1 285 ? 7.133 -2.742 5.400 1.00 53.38 285 VAL A O 1
ATOM 2118 N N . THR A 1 286 ? 9.166 -2.727 4.477 1.00 50.16 286 THR A N 1
ATOM 2119 C CA . THR A 1 286 ? 9.840 -3.367 5.620 1.00 50.16 286 THR A CA 1
ATOM 2120 C C . THR A 1 286 ? 10.061 -2.418 6.810 1.00 50.16 286 THR A C 1
ATOM 2122 O O . THR A 1 286 ? 10.602 -2.831 7.833 1.00 50.16 286 THR A O 1
ATOM 2125 N N . GLY A 1 287 ? 9.661 -1.144 6.691 1.00 55.38 287 GLY A N 1
ATOM 2126 C CA . GLY A 1 287 ? 9.631 -0.158 7.775 1.00 55.38 287 GLY A CA 1
ATOM 2127 C C . GLY A 1 287 ? 9.475 1.293 7.291 1.00 55.38 287 GLY A C 1
ATOM 2128 O O . GLY A 1 287 ? 9.989 1.667 6.239 1.00 55.38 287 GLY A O 1
ATOM 2129 N N . PHE A 1 288 ? 8.802 2.136 8.085 1.00 59.72 288 PHE A N 1
ATOM 2130 C CA . PHE A 1 288 ? 8.650 3.581 7.844 1.00 59.72 288 PHE A CA 1
ATOM 2131 C C . PHE A 1 288 ? 9.554 4.394 8.772 1.00 59.72 288 PHE A C 1
ATOM 2133 O O . PHE A 1 288 ? 9.080 5.076 9.677 1.00 59.72 288 PHE A O 1
ATOM 2140 N N . TYR A 1 289 ? 10.869 4.342 8.568 1.00 50.50 289 TYR A N 1
ATOM 2141 C CA . TYR A 1 289 ? 11.758 5.273 9.265 1.00 50.50 289 TYR A CA 1
ATOM 2142 C C . TYR A 1 289 ? 11.957 6.535 8.411 1.00 50.50 289 TYR A C 1
ATOM 2144 O O . TYR A 1 289 ? 12.621 6.500 7.378 1.00 50.50 289 TYR A O 1
ATOM 2152 N N . GLY A 1 290 ? 11.356 7.654 8.832 1.00 51.72 290 GLY A N 1
ATOM 2153 C CA . GLY A 1 290 ? 11.723 8.997 8.360 1.00 51.72 290 GLY A CA 1
ATOM 2154 C C . GLY A 1 290 ? 11.165 9.481 7.011 1.00 51.72 290 GLY A C 1
ATOM 2155 O O . GLY A 1 290 ? 11.792 10.338 6.395 1.00 51.72 290 GLY A O 1
ATOM 2156 N N . ARG A 1 291 ? 10.005 9.002 6.535 1.00 47.84 291 ARG A N 1
ATOM 2157 C CA . ARG A 1 291 ? 9.332 9.567 5.339 1.00 47.84 291 ARG A CA 1
ATOM 2158 C C . ARG A 1 291 ? 8.070 10.357 5.708 1.00 47.84 291 ARG A C 1
ATOM 2160 O O . ARG A 1 291 ? 7.301 9.915 6.554 1.00 47.84 291 ARG A O 1
ATOM 2167 N N . THR A 1 292 ? 7.829 11.480 5.027 1.00 46.16 292 THR A N 1
ATOM 2168 C CA . THR A 1 292 ? 6.524 12.165 4.953 1.00 46.16 292 THR A CA 1
ATOM 2169 C C . THR A 1 292 ? 5.826 11.788 3.635 1.00 46.16 292 THR A C 1
ATOM 2171 O O . THR A 1 292 ? 6.476 11.726 2.591 1.00 46.16 292 THR A O 1
ATOM 2174 N N . GLY A 1 293 ? 4.520 11.486 3.668 1.00 53.50 293 GLY A N 1
ATOM 2175 C CA . GLY A 1 293 ? 3.712 11.130 2.487 1.00 53.50 293 GLY A CA 1
ATOM 2176 C C . GLY A 1 293 ? 2.598 10.111 2.772 1.00 53.50 293 GLY A C 1
ATOM 2177 O O . GLY A 1 293 ? 2.549 9.533 3.856 1.00 53.50 293 GLY A O 1
ATOM 2178 N N . ASN A 1 294 ? 1.700 9.894 1.802 1.00 51.94 294 ASN A N 1
ATOM 2179 C CA . ASN A 1 294 ? 0.605 8.922 1.909 1.00 51.94 294 ASN A CA 1
ATOM 2180 C C . ASN A 1 294 ? 1.147 7.488 1.828 1.00 51.94 294 ASN A C 1
ATOM 2182 O O . ASN A 1 294 ? 1.862 7.146 0.887 1.00 51.94 294 ASN A O 1
ATOM 2186 N N . VAL A 1 295 ? 0.754 6.648 2.782 1.00 65.06 295 VAL A N 1
ATOM 2187 C CA . VAL A 1 295 ? 1.054 5.214 2.802 1.00 65.06 295 VAL A CA 1
ATOM 2188 C C . VAL A 1 295 ? -0.224 4.450 2.475 1.00 65.06 295 VAL A C 1
ATOM 2190 O O . VAL A 1 295 ? -1.219 4.599 3.180 1.00 65.06 295 VAL A O 1
ATOM 2193 N N . GLY A 1 296 ? -0.210 3.656 1.404 1.00 66.94 296 GLY A N 1
ATOM 2194 C CA . GLY A 1 296 ? -1.286 2.712 1.104 1.00 66.94 296 GLY A CA 1
ATOM 2195 C C . GLY A 1 296 ? -0.991 1.364 1.755 1.00 66.94 296 GLY A C 1
ATOM 2196 O O . GLY A 1 296 ? 0.060 0.793 1.486 1.00 66.94 296 GLY A O 1
ATOM 2197 N N . LEU A 1 297 ? -1.904 0.878 2.593 1.00 72.81 297 LEU A N 1
ATOM 2198 C CA . LEU A 1 297 ? -1.909 -0.496 3.096 1.00 72.81 297 LEU A CA 1
ATOM 2199 C C . LEU A 1 297 ? -2.980 -1.281 2.331 1.00 72.81 297 LEU A C 1
ATOM 2201 O O . LEU A 1 297 ? -4.077 -0.777 2.087 1.00 72.81 297 LEU A O 1
ATOM 2205 N N . THR A 1 298 ? -2.644 -2.491 1.914 1.00 77.31 298 THR A N 1
ATOM 2206 C CA . THR A 1 298 ? -3.503 -3.422 1.182 1.00 77.31 298 THR A CA 1
ATOM 2207 C C . THR A 1 298 ? -4.134 -4.447 2.126 1.00 77.31 298 THR A C 1
ATOM 2209 O O . THR A 1 298 ? -3.808 -4.531 3.307 1.00 77.31 298 THR A O 1
ATOM 2212 N N . THR A 1 299 ? -5.034 -5.284 1.603 1.00 77.06 299 THR A N 1
ATOM 2213 C CA . THR A 1 299 ? -5.689 -6.356 2.372 1.00 77.06 299 THR A CA 1
ATOM 2214 C C . THR A 1 299 ? -4.756 -7.503 2.779 1.00 77.06 299 THR A C 1
ATOM 2216 O O . THR A 1 299 ? -5.201 -8.402 3.485 1.00 77.06 299 THR A O 1
ATOM 2219 N N . ALA A 1 300 ? -3.506 -7.522 2.303 1.00 74.06 300 ALA A N 1
ATOM 2220 C CA . ALA A 1 300 ? -2.509 -8.531 2.664 1.00 74.06 300 ALA A CA 1
ATOM 2221 C C . ALA A 1 300 ? -1.561 -8.067 3.786 1.00 74.06 300 ALA A C 1
ATOM 2223 O O . ALA A 1 300 ? -0.825 -8.887 4.336 1.00 74.06 300 ALA A O 1
ATOM 2224 N N . ASP A 1 301 ? -1.573 -6.775 4.127 1.00 75.38 301 ASP A N 1
ATOM 2225 C CA . ASP A 1 301 ? -0.618 -6.187 5.061 1.00 75.38 301 ASP A CA 1
ATOM 2226 C C . ASP A 1 301 ? -1.021 -6.424 6.523 1.00 75.38 301 ASP A C 1
ATOM 2228 O O . ASP A 1 301 ? -2.160 -6.189 6.926 1.00 75.38 301 ASP A O 1
ATOM 2232 N N . ASN A 1 302 ? -0.051 -6.835 7.345 1.00 78.75 302 ASN A N 1
ATOM 2233 C CA . ASN A 1 302 ? -0.195 -6.880 8.800 1.00 78.75 302 ASN A CA 1
ATOM 2234 C C . ASN A 1 302 ? 0.378 -5.595 9.417 1.00 78.75 302 ASN A C 1
ATOM 2236 O O . ASN A 1 302 ? 1.512 -5.219 9.120 1.00 78.75 302 ASN A O 1
ATOM 2240 N N . ILE A 1 303 ? -0.365 -4.950 10.321 1.00 78.00 303 ILE A N 1
ATOM 2241 C CA . ILE A 1 303 ? 0.099 -3.757 11.047 1.00 78.00 303 ILE A CA 1
ATOM 2242 C C . ILE A 1 303 ? 0.574 -4.172 12.444 1.00 78.00 303 ILE A C 1
ATOM 2244 O O . ILE A 1 303 ? -0.240 -4.424 13.330 1.00 78.00 303 ILE A O 1
ATOM 2248 N N . THR A 1 304 ? 1.891 -4.201 12.650 1.00 77.81 304 THR A N 1
ATOM 2249 C CA . THR A 1 304 ? 2.510 -4.418 13.968 1.00 77.81 304 THR A CA 1
ATOM 2250 C C . THR A 1 304 ? 3.187 -3.128 14.413 1.00 77.81 304 THR A C 1
ATOM 2252 O O . THR A 1 304 ? 4.249 -2.769 13.910 1.00 77.81 304 THR A O 1
ATOM 2255 N N . VAL A 1 305 ? 2.564 -2.412 15.344 1.00 77.38 305 VAL A N 1
ATOM 2256 C CA . VAL A 1 305 ? 3.038 -1.122 15.869 1.00 77.38 305 VAL A CA 1
ATOM 2257 C C . VAL A 1 305 ? 2.929 -1.118 17.394 1.00 77.38 305 VAL A C 1
ATOM 2259 O O . VAL A 1 305 ? 2.239 -1.964 17.954 1.00 77.38 305 VAL A O 1
ATOM 2262 N N . GLY A 1 306 ? 3.640 -0.204 18.061 1.00 81.75 306 GLY A N 1
ATOM 2263 C CA . GLY A 1 306 ? 3.561 -0.046 19.517 1.00 81.75 306 GLY A CA 1
ATOM 2264 C C . GLY A 1 306 ? 2.208 0.524 19.942 1.00 81.75 306 GLY A C 1
ATOM 2265 O O . GLY A 1 306 ? 1.276 -0.224 20.215 1.00 81.75 306 GLY A O 1
ATOM 2266 N N . ASP A 1 307 ? 2.100 1.853 19.938 1.00 81.56 307 ASP A N 1
ATOM 2267 C CA . ASP A 1 307 ? 0.855 2.557 20.252 1.00 81.56 307 ASP A CA 1
ATOM 2268 C C . ASP A 1 307 ? 0.177 3.074 18.975 1.00 81.56 307 ASP A C 1
ATOM 2270 O O . ASP A 1 307 ? 0.842 3.525 18.037 1.00 81.56 307 ASP A O 1
ATOM 2274 N N . ILE A 1 308 ? -1.159 3.041 18.950 1.00 83.81 308 ILE A N 1
ATOM 2275 C CA . ILE A 1 308 ? -1.984 3.602 17.872 1.00 83.81 308 ILE A CA 1
ATOM 2276 C C . ILE A 1 308 ? -2.786 4.777 18.432 1.00 83.81 308 ILE A C 1
ATOM 2278 O O . ILE A 1 308 ? -3.701 4.585 19.229 1.00 83.81 308 ILE A O 1
ATOM 2282 N N . THR A 1 309 ? -2.491 5.988 17.959 1.00 83.19 309 THR A N 1
ATOM 2283 C CA . THR A 1 309 ? -3.317 7.180 18.205 1.00 83.19 309 THR A CA 1
ATOM 2284 C C . THR A 1 309 ? -4.155 7.454 16.960 1.00 83.19 309 THR A C 1
ATOM 2286 O O . THR A 1 309 ? -3.652 8.008 15.984 1.00 83.19 309 THR A O 1
ATOM 2289 N N . ALA A 1 310 ? -5.426 7.052 16.969 1.00 82.25 310 ALA A N 1
ATOM 2290 C CA . ALA A 1 310 ? -6.348 7.220 15.845 1.00 82.25 310 ALA A CA 1
ATOM 2291 C C . ALA A 1 310 ? -7.606 7.991 16.267 1.00 82.25 310 ALA A C 1
ATOM 2293 O O . ALA A 1 310 ? -8.055 7.878 17.404 1.00 82.25 310 ALA A O 1
ATOM 2294 N N . THR A 1 311 ? -8.197 8.755 15.344 1.00 86.69 311 THR A N 1
ATOM 2295 C CA . THR A 1 311 ? -9.495 9.419 15.572 1.00 86.69 311 THR A CA 1
ATOM 2296 C C . THR A 1 311 ? -10.652 8.414 15.601 1.00 86.69 311 THR A C 1
ATOM 2298 O O . THR A 1 311 ? -11.617 8.613 16.331 1.00 86.69 311 THR A O 1
ATOM 2301 N N . SER A 1 312 ? -10.555 7.335 14.819 1.00 82.88 312 SER A N 1
ATOM 2302 C CA . SER A 1 312 ? -11.562 6.272 14.694 1.00 82.88 312 SER A CA 1
ATOM 2303 C C . SER A 1 312 ? -10.924 5.002 14.122 1.00 82.88 312 SER A C 1
ATOM 2305 O O . SER A 1 312 ? -9.948 5.103 13.375 1.00 82.88 312 SER A O 1
ATOM 2307 N N . ALA A 1 313 ? -11.494 3.833 14.418 1.00 85.38 313 ALA A N 1
ATOM 2308 C CA . ALA A 1 313 ? -11.065 2.547 13.869 1.00 85.38 313 ALA A CA 1
ATOM 2309 C C . ALA A 1 313 ? -12.281 1.651 13.575 1.00 85.38 313 ALA A C 1
ATOM 2311 O O . ALA A 1 313 ? -13.077 1.399 14.476 1.00 85.38 313 ALA A O 1
ATOM 2312 N N . ASP A 1 314 ? -12.383 1.152 12.339 1.00 85.31 314 ASP A N 1
ATOM 2313 C CA . ASP A 1 314 ? -13.409 0.197 11.905 1.00 85.31 314 ASP A CA 1
ATOM 2314 C C . ASP A 1 314 ? -12.777 -1.185 11.695 1.00 85.31 314 ASP A C 1
ATOM 2316 O O . ASP A 1 314 ? -11.877 -1.352 10.869 1.00 85.31 314 ASP A O 1
ATOM 2320 N N . PHE A 1 315 ? -13.256 -2.193 12.427 1.00 86.19 315 PHE A N 1
ATOM 2321 C CA . PHE A 1 315 ? -12.791 -3.578 12.313 1.00 86.19 315 PHE A CA 1
ATOM 2322 C C . PHE A 1 315 ? -13.890 -4.440 11.683 1.00 86.19 315 PHE A C 1
ATOM 2324 O O . PHE A 1 315 ? -14.989 -4.541 12.219 1.00 86.19 315 PHE A O 1
ATOM 2331 N N . SER A 1 316 ? -13.602 -5.092 10.552 1.00 84.56 316 SER A N 1
ATOM 2332 C CA . SER A 1 316 ? -14.560 -5.977 9.861 1.00 84.56 316 SER A CA 1
ATOM 2333 C C . SER A 1 316 ? -14.685 -7.371 10.491 1.00 84.56 316 SER A C 1
ATOM 2335 O O . SER A 1 316 ? -15.553 -8.150 10.097 1.00 84.56 316 SER A O 1
ATOM 2337 N N . GLY A 1 317 ? -13.817 -7.695 11.453 1.00 86.31 317 GLY A N 1
ATOM 2338 C CA . GLY A 1 317 ? -13.765 -8.978 12.147 1.00 86.31 317 GLY A CA 1
ATOM 2339 C C . GLY A 1 317 ? -13.651 -8.827 13.663 1.00 86.31 317 GLY A C 1
ATOM 2340 O O . GLY A 1 317 ? -13.802 -7.740 14.218 1.00 86.31 317 GLY A O 1
ATOM 2341 N N . ASN A 1 318 ? -13.376 -9.944 14.336 1.00 85.88 318 ASN A N 1
ATOM 2342 C CA . ASN A 1 318 ? -13.276 -9.988 15.793 1.00 85.88 318 ASN A CA 1
ATOM 2343 C C . ASN A 1 318 ? -12.130 -9.107 16.306 1.00 85.88 318 ASN A C 1
ATOM 2345 O O . ASN A 1 318 ? -10.998 -9.210 15.834 1.00 85.88 318 ASN A O 1
ATOM 2349 N N . VAL A 1 319 ? -12.411 -8.315 17.341 1.00 87.12 319 VAL A N 1
ATOM 2350 C CA . VAL A 1 319 ? -11.408 -7.513 18.050 1.00 87.12 319 VAL A CA 1
ATOM 2351 C C . VAL A 1 319 ? -11.001 -8.245 19.328 1.00 87.12 319 VAL A C 1
ATOM 2353 O O . VAL A 1 319 ? -11.831 -8.482 20.204 1.00 87.12 319 VAL A O 1
ATOM 2356 N N . SER A 1 320 ? -9.721 -8.604 19.443 1.00 84.62 320 SER A N 1
ATOM 2357 C CA . SER A 1 320 ? -9.141 -9.175 20.664 1.00 84.62 320 SER A CA 1
ATOM 2358 C C . SER A 1 320 ? -8.239 -8.145 21.334 1.00 84.62 320 SER A C 1
ATOM 2360 O O . SER A 1 320 ? -7.220 -7.754 20.771 1.00 84.62 320 SER A O 1
ATOM 2362 N N . VAL A 1 321 ? -8.585 -7.729 22.551 1.00 85.25 321 VAL A N 1
ATOM 2363 C CA . VAL A 1 321 ? -7.797 -6.776 23.344 1.00 85.25 321 VAL A CA 1
ATOM 2364 C C . VAL A 1 321 ? -7.050 -7.549 24.428 1.00 85.25 321 VAL A C 1
ATOM 2366 O O . VAL A 1 321 ? -7.668 -8.125 25.319 1.00 85.25 321 VAL A O 1
ATOM 2369 N N . GLY A 1 322 ? -5.716 -7.592 24.339 1.00 79.31 322 GLY A N 1
ATOM 2370 C CA . GLY A 1 322 ? -4.872 -8.282 25.327 1.00 79.31 322 GLY A CA 1
ATOM 2371 C C . GLY A 1 322 ? -4.737 -7.538 26.663 1.00 79.31 322 GLY A C 1
ATOM 2372 O O . GLY A 1 322 ? -4.366 -8.144 27.664 1.00 79.31 322 GLY A O 1
ATOM 2373 N N . GLY A 1 323 ? -5.035 -6.234 26.667 1.00 80.25 323 GLY A N 1
ATOM 2374 C CA . GLY A 1 323 ? -5.017 -5.362 27.842 1.00 80.25 323 GLY A CA 1
ATOM 2375 C C . GLY A 1 323 ? -6.416 -4.951 28.311 1.00 80.25 323 GLY A C 1
ATOM 2376 O O . GLY A 1 323 ? -7.395 -5.670 28.129 1.00 80.25 323 GLY A O 1
ATOM 2377 N N . VAL A 1 324 ? -6.507 -3.769 28.918 1.00 74.06 324 VAL A N 1
ATOM 2378 C CA . VAL A 1 324 ? -7.757 -3.185 29.424 1.00 74.06 324 VAL A CA 1
ATOM 2379 C C . VAL A 1 324 ? -8.192 -2.046 28.502 1.00 74.06 324 VAL A C 1
ATOM 2381 O O . VAL A 1 324 ? -7.359 -1.253 28.069 1.00 74.06 324 VAL A O 1
ATOM 2384 N N . LEU A 1 325 ? -9.493 -1.932 28.224 1.00 78.19 325 LEU A N 1
ATOM 2385 C CA . LEU A 1 325 ? -10.061 -0.746 27.583 1.00 78.19 325 LEU A CA 1
ATOM 2386 C C . LEU A 1 325 ? -10.168 0.373 28.631 1.00 78.19 325 LEU A C 1
ATOM 2388 O O . LEU A 1 325 ? -11.161 0.462 29.349 1.00 78.19 325 LEU A O 1
ATOM 2392 N N . THR A 1 326 ? -9.111 1.176 28.777 1.00 63.75 326 THR A N 1
ATOM 2393 C CA . THR A 1 326 ? -9.064 2.296 29.728 1.00 63.75 326 THR A CA 1
ATOM 2394 C C . THR A 1 326 ? -9.231 3.617 28.996 1.00 63.75 326 THR A C 1
ATOM 2396 O O . THR A 1 326 ? -8.277 4.155 28.438 1.00 63.75 326 THR A O 1
ATOM 2399 N N . TYR A 1 327 ? -10.435 4.168 29.032 1.00 67.38 327 TYR A N 1
ATOM 2400 C CA . TYR A 1 327 ? -10.623 5.602 28.863 1.00 67.38 327 TYR A CA 1
ATOM 2401 C C . TYR A 1 327 ? -11.586 6.084 29.941 1.00 67.38 327 TYR A C 1
ATOM 2403 O O . TYR A 1 327 ? -12.435 5.302 30.374 1.00 67.38 327 TYR A O 1
ATOM 2411 N N . GLU A 1 328 ? -11.428 7.329 30.399 1.00 50.28 328 GLU A N 1
ATOM 2412 C CA . GLU A 1 328 ? -12.243 7.873 31.496 1.00 50.28 328 GLU A CA 1
ATOM 2413 C C . GLU A 1 328 ? -13.749 7.809 31.206 1.00 50.28 328 GLU A C 1
ATOM 2415 O O . GLU A 1 328 ? -14.517 7.679 32.148 1.00 50.28 328 GLU A O 1
ATOM 2420 N N . ASP A 1 329 ? -14.163 7.742 29.935 1.00 56.72 329 ASP A N 1
ATOM 2421 C CA . ASP A 1 329 ? -15.557 7.541 29.542 1.00 56.72 329 ASP A CA 1
ATOM 2422 C C . ASP A 1 329 ? -15.678 6.647 28.295 1.00 56.72 329 ASP A C 1
ATOM 2424 O O . ASP A 1 329 ? -15.770 7.130 27.166 1.00 56.72 329 ASP A O 1
ATOM 2428 N N . VAL A 1 330 ? -15.764 5.323 28.464 1.00 64.00 330 VAL A N 1
ATOM 2429 C CA . VAL A 1 330 ? -16.580 4.545 27.515 1.00 64.00 330 VAL A CA 1
ATOM 2430 C C . VAL A 1 330 ? -18.032 4.809 27.903 1.00 64.00 330 VAL A C 1
ATOM 2432 O O . VAL A 1 330 ? -18.593 4.106 28.739 1.00 64.00 330 VAL A O 1
ATOM 2435 N N . THR A 1 331 ? -18.628 5.868 27.351 1.00 64.12 331 THR A N 1
ATOM 2436 C CA . THR A 1 331 ? -19.996 6.287 27.704 1.00 64.12 331 THR A CA 1
ATOM 2437 C C . THR A 1 331 ? -21.016 5.193 27.385 1.00 64.12 331 THR A C 1
ATOM 2439 O O . THR A 1 331 ? -21.982 4.996 28.122 1.00 64.12 331 THR A O 1
ATOM 2442 N N . ASN A 1 332 ? -20.781 4.443 26.303 1.00 67.38 332 ASN A N 1
ATOM 2443 C CA . ASN A 1 332 ? -21.658 3.378 25.841 1.00 67.38 332 ASN A CA 1
ATOM 2444 C C . ASN A 1 332 ? -20.844 2.230 25.235 1.00 67.38 332 ASN A C 1
ATOM 2446 O O . ASN A 1 332 ? -19.942 2.450 24.430 1.00 67.38 332 ASN A O 1
ATOM 2450 N N . VAL A 1 333 ? -21.215 1.000 25.591 1.00 76.75 333 VAL A N 1
ATOM 2451 C CA . VAL A 1 333 ? -20.808 -0.220 24.886 1.00 76.75 333 VAL A CA 1
ATOM 2452 C C . VAL A 1 333 ? -22.055 -0.773 24.208 1.00 76.75 333 VAL A C 1
ATOM 2454 O O . VAL A 1 333 ? -22.936 -1.303 24.884 1.00 76.75 333 VAL A O 1
ATOM 2457 N N . ASP A 1 334 ? -22.144 -0.619 22.887 1.00 72.25 334 ASP A N 1
ATOM 2458 C CA . ASP A 1 334 ? -23.258 -1.134 22.085 1.00 72.25 334 ASP A CA 1
ATOM 2459 C C . ASP A 1 334 ? -22.919 -2.537 21.558 1.00 72.25 334 ASP A C 1
ATOM 2461 O O . ASP A 1 334 ? -22.264 -2.710 20.530 1.00 72.25 334 ASP A O 1
ATOM 2465 N N . SER A 1 335 ? -23.283 -3.561 22.333 1.00 77.00 335 SER A N 1
ATOM 2466 C CA . SER A 1 335 ? -23.082 -4.966 21.967 1.00 77.00 335 SER A CA 1
ATOM 2467 C C . SER A 1 335 ? -24.354 -5.525 21.330 1.00 77.00 335 SER A C 1
ATOM 2469 O O . SER A 1 335 ? -25.351 -5.715 22.022 1.00 77.00 335 SER A O 1
ATOM 2471 N N . VAL A 1 336 ? -24.297 -5.879 20.038 1.00 73.25 336 VAL A N 1
ATOM 2472 C CA . VAL A 1 336 ? -25.422 -6.486 19.282 1.00 73.25 336 VAL A CA 1
ATOM 2473 C C . VAL A 1 336 ? -25.804 -7.883 19.817 1.00 73.25 336 VAL A C 1
ATOM 2475 O O . VAL A 1 336 ? -26.899 -8.378 19.559 1.00 73.25 336 VAL A O 1
ATOM 2478 N N . GLY A 1 337 ? -24.909 -8.533 20.570 1.00 76.44 337 GLY A N 1
ATOM 2479 C CA . GLY A 1 337 ? -25.081 -9.889 21.097 1.00 76.44 337 GLY A CA 1
ATOM 2480 C C . GLY A 1 337 ? -25.057 -9.980 22.624 1.00 76.44 337 GLY A C 1
ATOM 2481 O O . GLY A 1 337 ? -25.265 -9.008 23.348 1.00 76.44 337 GLY A O 1
ATOM 2482 N N . VAL A 1 338 ? -24.769 -11.180 23.129 1.00 73.44 338 VAL A N 1
ATOM 2483 C CA . VAL A 1 338 ? -24.642 -11.425 24.569 1.00 73.44 338 VAL A CA 1
ATOM 2484 C C . VAL A 1 338 ? -23.337 -10.818 25.058 1.00 73.44 338 VAL A C 1
ATOM 2486 O O . VAL A 1 338 ? -22.253 -11.269 24.689 1.00 73.44 338 VAL A O 1
ATOM 2489 N N . GLY A 1 339 ? -23.449 -9.833 25.945 1.00 73.94 339 GLY A N 1
ATOM 2490 C CA . GLY A 1 339 ? -22.330 -9.428 26.776 1.00 73.94 339 GLY A CA 1
ATOM 2491 C C . GLY A 1 339 ? -21.993 -10.571 27.726 1.00 73.94 339 GLY A C 1
ATOM 2492 O O . GLY A 1 339 ? -22.596 -10.719 28.787 1.00 73.94 339 GLY A O 1
ATOM 2493 N N . THR A 1 340 ? -21.060 -11.430 27.327 1.00 71.00 340 THR A N 1
ATOM 2494 C CA . THR A 1 340 ? -20.499 -12.442 28.217 1.00 71.00 340 THR A CA 1
ATOM 2495 C C . THR A 1 340 ? -19.385 -11.790 29.004 1.00 71.00 340 THR A C 1
ATOM 2497 O O . THR A 1 340 ? -18.217 -11.776 28.609 1.00 71.00 340 THR A O 1
ATOM 2500 N N . PHE A 1 341 ? -19.762 -11.204 30.123 1.00 73.75 341 PHE A N 1
ATOM 2501 C CA . PHE A 1 341 ? -18.798 -10.679 31.063 1.00 73.75 341 PHE A CA 1
ATOM 2502 C C . PHE A 1 341 ? -18.312 -11.853 31.893 1.00 73.75 341 PHE A C 1
ATOM 2504 O O . PHE A 1 341 ? -19.102 -12.457 32.617 1.00 73.75 341 PHE A O 1
ATOM 2511 N N . ARG A 1 342 ? -17.017 -12.179 31.777 1.00 67.44 342 ARG A N 1
ATOM 2512 C CA . ARG A 1 342 ? -16.391 -13.206 32.625 1.00 67.44 342 ARG A CA 1
ATOM 2513 C C . ARG A 1 342 ? -16.711 -12.969 34.106 1.00 67.44 342 ARG A C 1
ATOM 2515 O O . ARG A 1 342 ? -17.004 -13.929 34.805 1.00 67.44 342 ARG A O 1
ATOM 2522 N N . ASP A 1 343 ? -16.758 -11.697 34.510 1.00 66.06 343 ASP A N 1
ATOM 2523 C CA . ASP A 1 343 ? -16.960 -11.271 35.899 1.00 66.06 343 ASP A CA 1
ATOM 2524 C C . ASP A 1 343 ? -18.300 -10.526 36.164 1.00 66.06 343 ASP A C 1
ATOM 2526 O O . ASP A 1 343 ? -18.452 -9.903 37.213 1.00 66.06 343 ASP A O 1
ATOM 2530 N N . GLY A 1 344 ? -19.300 -10.587 35.265 1.00 62.94 344 GLY A N 1
ATOM 2531 C CA . GLY A 1 344 ? -20.639 -9.977 35.470 1.00 62.94 344 GLY A CA 1
ATOM 2532 C C . GLY A 1 344 ? -20.812 -8.499 35.039 1.00 62.94 344 GLY A C 1
ATOM 2533 O O . GLY A 1 344 ? -19.898 -7.893 34.487 1.00 62.94 344 GLY A O 1
ATOM 2534 N N . ILE A 1 345 ? -22.011 -7.918 35.248 1.00 73.31 345 ILE A N 1
ATOM 2535 C CA . ILE A 1 345 ? -22.438 -6.595 34.720 1.00 73.31 345 ILE A CA 1
ATOM 2536 C C . ILE A 1 345 ? -22.649 -5.584 35.857 1.00 73.31 345 ILE A C 1
ATOM 2538 O O . ILE A 1 345 ? -23.364 -5.869 36.814 1.00 73.31 345 ILE A O 1
ATOM 2542 N N . LYS A 1 346 ? -22.077 -4.377 35.736 1.00 65.00 346 LYS A N 1
ATOM 2543 C CA . LYS A 1 346 ? -22.409 -3.223 36.594 1.00 65.00 346 LYS A CA 1
ATOM 2544 C C . LYS A 1 346 ? -23.400 -2.317 35.864 1.00 65.00 346 LYS A C 1
ATOM 2546 O O . LYS A 1 346 ? -23.113 -1.875 34.756 1.00 65.00 346 LYS A O 1
ATOM 2551 N N . VAL A 1 347 ? -24.543 -2.035 36.485 1.00 71.44 347 VAL A N 1
ATOM 2552 C CA . VAL A 1 347 ? -25.621 -1.210 35.913 1.00 71.44 347 VAL A CA 1
ATOM 2553 C C . VAL A 1 347 ? -25.761 0.070 36.742 1.00 71.44 347 VAL A C 1
ATOM 2555 O O . VAL A 1 347 ? -25.616 0.018 37.963 1.00 71.44 347 VAL A O 1
ATOM 2558 N N . GLY A 1 348 ? -25.952 1.213 36.071 1.00 69.56 348 GLY A N 1
ATOM 2559 C CA . GLY A 1 348 ? -26.037 2.550 36.680 1.00 69.56 348 GLY A CA 1
ATOM 2560 C C . GLY A 1 348 ? -27.251 2.756 37.601 1.00 69.56 348 GLY A C 1
ATOM 2561 O O . GLY A 1 348 ? -27.905 1.809 38.022 1.00 69.56 348 GLY A O 1
ATOM 2562 N N . SER A 1 349 ? -27.553 4.002 37.976 1.00 69.38 349 SER A N 1
ATOM 2563 C CA . SER A 1 349 ? -28.382 4.264 39.162 1.00 69.38 349 SER A CA 1
ATOM 2564 C C . SER A 1 349 ? -29.828 3.748 39.072 1.00 69.38 349 SER A C 1
ATOM 2566 O O . SER A 1 349 ? -30.533 3.919 38.082 1.00 69.38 349 SER A O 1
ATOM 2568 N N . GLY A 1 350 ? -30.291 3.143 40.169 1.00 70.25 350 GLY A N 1
ATOM 2569 C CA . GLY A 1 350 ? -31.689 2.766 40.402 1.00 70.25 350 GLY A CA 1
ATOM 2570 C C . GLY A 1 350 ? -32.048 1.323 40.052 1.00 70.25 350 GLY A C 1
ATOM 2571 O O . GLY A 1 350 ? -32.910 0.736 40.705 1.00 70.25 350 GLY A O 1
ATOM 2572 N N . VAL A 1 351 ? -31.366 0.725 39.078 1.00 72.69 351 VAL A N 1
ATOM 2573 C CA . VAL A 1 351 ? -31.558 -0.675 38.697 1.00 72.69 351 VAL A CA 1
ATOM 2574 C C . VAL A 1 351 ? -30.210 -1.333 38.652 1.00 72.69 351 VAL A C 1
ATOM 2576 O O . VAL A 1 351 ? -29.329 -0.933 37.902 1.00 72.69 351 VAL A O 1
ATOM 2579 N N . THR A 1 352 ? -30.073 -2.381 39.433 1.00 60.38 352 THR A N 1
ATOM 2580 C CA . THR A 1 352 ? -28.884 -3.203 39.430 1.00 60.38 352 THR A CA 1
ATOM 2581 C C . THR A 1 352 ? -29.315 -4.563 38.907 1.00 60.38 352 THR A C 1
ATOM 2583 O O . THR A 1 352 ? -29.996 -5.308 39.606 1.00 60.38 352 THR A O 1
ATOM 2586 N N . ILE A 1 353 ? -28.979 -4.863 37.644 1.00 70.69 353 ILE A N 1
ATOM 2587 C CA . ILE A 1 353 ? -29.035 -6.237 37.125 1.00 70.69 353 ILE A CA 1
ATOM 2588 C C . ILE A 1 353 ? -27.866 -6.946 37.787 1.00 70.69 353 ILE A C 1
ATOM 2590 O O . ILE A 1 353 ? -26.707 -6.735 37.425 1.00 70.69 353 ILE A O 1
ATOM 2594 N N . GLU A 1 354 ? -28.171 -7.658 38.864 1.00 49.62 354 GLU A N 1
ATOM 2595 C CA . GLU A 1 354 ? -27.153 -8.187 39.741 1.00 49.62 354 GLU A CA 1
ATOM 2596 C C . GLU A 1 354 ? -26.517 -9.431 39.110 1.00 49.62 354 GLU A C 1
ATOM 2598 O O . GLU A 1 354 ? -27.201 -10.286 38.539 1.00 49.62 354 GLU A O 1
ATOM 2603 N N . PRO A 1 355 ? -25.196 -9.592 39.245 1.00 49.53 355 PRO A N 1
ATOM 2604 C CA . PRO A 1 355 ? -24.487 -10.774 38.760 1.00 49.53 355 PRO A CA 1
ATOM 2605 C C . PRO A 1 355 ? -24.985 -12.123 39.324 1.00 49.53 355 PRO A C 1
ATOM 2607 O O . PRO A 1 355 ? -24.584 -13.170 38.828 1.00 49.53 355 PRO A O 1
ATOM 2610 N N . ASN A 1 356 ? -25.849 -12.127 40.349 1.00 49.50 356 ASN A N 1
ATOM 2611 C CA . ASN A 1 356 ? -26.466 -13.318 40.956 1.00 49.50 356 ASN A CA 1
ATOM 2612 C C . ASN A 1 356 ? -27.728 -13.801 40.209 1.00 49.50 356 ASN A C 1
ATOM 2614 O O . ASN A 1 356 ? -28.404 -14.713 40.684 1.00 49.50 356 ASN A O 1
ATOM 2618 N N . GLY A 1 357 ? -28.060 -13.170 39.078 1.00 61.31 357 GLY A N 1
ATOM 2619 C CA . GLY A 1 357 ? -29.286 -13.448 38.333 1.00 61.31 357 GLY A CA 1
ATOM 2620 C C . GLY A 1 357 ? -30.544 -12.827 38.952 1.00 61.31 357 GLY A C 1
ATOM 2621 O O . GLY A 1 357 ? -31.625 -12.992 38.391 1.00 61.31 357 GLY A O 1
ATOM 2622 N N . ASN A 1 358 ? -30.419 -12.092 40.063 1.00 63.16 358 ASN A N 1
ATOM 2623 C CA . ASN A 1 358 ? -31.458 -11.217 40.593 1.00 63.16 358 ASN A CA 1
ATOM 2624 C C . ASN A 1 358 ? -31.327 -9.819 39.986 1.00 63.16 358 ASN A C 1
ATOM 2626 O O . ASN A 1 358 ? -30.307 -9.432 39.422 1.00 63.16 358 ASN A O 1
ATOM 2630 N N . ALA A 1 359 ? -32.371 -9.022 40.151 1.00 70.75 359 ALA A N 1
ATOM 2631 C CA . ALA A 1 359 ? -32.304 -7.593 39.923 1.00 70.75 359 ALA A CA 1
ATOM 2632 C C . ALA A 1 359 ? -32.743 -6.884 41.205 1.00 70.75 359 ALA A C 1
ATOM 2634 O O . ALA A 1 359 ? -33.782 -7.234 41.775 1.00 70.75 359 ALA A O 1
ATOM 2635 N N . SER A 1 360 ? -31.947 -5.921 41.670 1.00 71.25 360 SER A N 1
ATOM 2636 C CA . SER A 1 360 ? -32.311 -5.042 42.778 1.00 71.25 360 SER A CA 1
ATOM 2637 C C . SER A 1 360 ? -32.649 -3.647 42.278 1.00 71.25 360 SER A C 1
ATOM 2639 O O . SER A 1 360 ? -32.183 -3.170 41.241 1.00 71.25 360 SER A O 1
ATOM 2641 N N . PHE A 1 361 ? -33.544 -3.012 43.020 1.00 73.25 361 PHE A N 1
ATOM 2642 C CA . PHE A 1 361 ? -34.252 -1.821 42.592 1.00 73.25 361 PHE A CA 1
ATOM 2643 C C . PHE A 1 361 ? -34.271 -0.852 43.775 1.00 73.25 361 PHE A C 1
ATOM 2645 O O . PHE A 1 361 ? -35.174 -0.880 44.611 1.00 73.25 361 PHE A O 1
ATOM 2652 N N . GLY A 1 362 ? -33.224 -0.035 43.893 1.00 68.44 362 GLY A N 1
ATOM 2653 C CA . GLY A 1 362 ? -33.045 0.923 44.985 1.00 68.44 362 GLY A CA 1
ATOM 2654 C C . GLY A 1 362 ? -33.417 2.339 44.553 1.00 68.44 362 GLY A C 1
ATOM 2655 O O . GLY A 1 362 ? -32.913 2.826 43.550 1.00 68.44 362 GLY A O 1
ATOM 2656 N N . GLY A 1 363 ? -34.290 3.023 45.297 1.00 59.62 363 GLY A N 1
ATOM 2657 C CA . GLY A 1 363 ? -34.755 4.374 44.933 1.00 59.62 363 GLY A CA 1
ATOM 2658 C C . GLY A 1 363 ? -35.852 4.406 43.857 1.00 59.62 363 GLY A C 1
ATOM 2659 O O . GLY A 1 363 ? -36.264 5.481 43.432 1.00 59.62 363 GLY A O 1
ATOM 2660 N N . VAL A 1 364 ? -36.363 3.239 43.458 1.00 57.09 364 VAL A N 1
ATOM 2661 C CA . VAL A 1 364 ? -37.513 3.054 42.562 1.00 57.09 364 VAL A CA 1
ATOM 2662 C C . VAL A 1 364 ? -38.720 2.700 43.424 1.00 57.09 364 VAL A C 1
ATOM 2664 O O . VAL A 1 364 ? -38.716 1.690 44.120 1.00 57.09 364 VAL A O 1
ATOM 2667 N N . GLY A 1 365 ? -39.754 3.543 43.419 1.00 59.12 365 GLY A N 1
ATOM 2668 C CA . GLY A 1 365 ? -40.931 3.350 44.278 1.00 59.12 365 GLY A CA 1
ATOM 2669 C C . GLY A 1 365 ? -41.751 2.092 43.961 1.00 59.12 365 GLY A C 1
ATOM 2670 O O . GLY A 1 365 ? -42.552 1.666 44.787 1.00 59.12 365 GLY A O 1
ATOM 2671 N N . VAL A 1 366 ? -41.558 1.494 42.780 1.00 67.19 366 VAL A N 1
ATOM 2672 C CA . VAL A 1 366 ? -42.287 0.311 42.314 1.00 67.19 366 VAL A CA 1
ATOM 2673 C C . VAL A 1 366 ? -41.335 -0.602 41.544 1.00 67.19 366 VAL A C 1
ATOM 2675 O O . VAL A 1 366 ? -40.726 -0.181 40.562 1.00 67.19 366 VAL A O 1
ATOM 2678 N N . VAL A 1 367 ? -41.253 -1.868 41.961 1.00 69.19 367 VAL A N 1
ATOM 2679 C CA . VAL A 1 367 ? -40.632 -2.952 41.188 1.00 69.19 367 VAL A CA 1
ATOM 2680 C C . VAL A 1 367 ? -41.749 -3.707 40.485 1.00 69.19 367 VAL A C 1
ATOM 2682 O O . VAL A 1 367 ? -42.543 -4.390 41.129 1.00 69.19 367 VAL A O 1
ATOM 2685 N N . THR A 1 368 ? -41.855 -3.538 39.170 1.00 62.62 368 THR A N 1
ATOM 2686 C CA . THR A 1 368 ? -42.922 -4.155 38.374 1.00 62.62 368 THR A CA 1
ATOM 2687 C C . THR A 1 368 ? -42.389 -5.430 37.736 1.00 62.62 368 THR A C 1
ATOM 2689 O O . THR A 1 368 ? -41.463 -5.382 36.931 1.00 62.62 368 THR A O 1
ATOM 2692 N N . PHE A 1 369 ? -42.970 -6.570 38.092 1.00 68.00 369 PHE A N 1
ATOM 2693 C CA . PHE A 1 369 ? -42.701 -7.855 37.446 1.00 68.00 369 PHE A CA 1
ATOM 2694 C C . PHE A 1 369 ? -43.796 -8.170 36.401 1.00 68.00 369 PHE A C 1
ATOM 2696 O O . PHE A 1 369 ? -44.817 -7.488 36.360 1.00 68.00 369 PHE A O 1
ATOM 2703 N N . SER A 1 370 ? -43.610 -9.172 35.532 1.00 52.25 370 SER A N 1
ATOM 2704 C CA . SER A 1 370 ? -44.530 -9.421 34.400 1.00 52.25 370 SER A CA 1
ATOM 2705 C C . SER A 1 370 ? -45.929 -9.936 34.809 1.00 52.25 370 SER A C 1
ATOM 2707 O O . SER A 1 370 ? -46.088 -10.580 35.845 1.00 52.25 370 SER A O 1
ATOM 2709 N N . SER A 1 371 ? -46.940 -9.708 33.960 1.00 53.12 371 SER A N 1
ATOM 2710 C CA . SER A 1 371 ? -48.354 -10.092 34.163 1.00 53.12 371 SER A CA 1
ATOM 2711 C C . SER A 1 371 ? -48.633 -11.600 34.147 1.00 53.12 371 SER A C 1
ATOM 2713 O O . SER A 1 371 ? -49.694 -12.025 34.598 1.00 53.12 371 SER A O 1
ATOM 2715 N N . SER A 1 372 ? -47.685 -12.410 33.666 1.00 50.69 372 SER A N 1
ATOM 2716 C CA . SER A 1 372 ? -47.750 -13.881 33.653 1.00 50.69 372 SER A CA 1
ATOM 2717 C C . SER A 1 372 ? -47.501 -14.506 35.031 1.00 50.69 372 SER A C 1
ATOM 2719 O O . SER A 1 372 ? -47.498 -15.728 35.172 1.00 50.69 372 SER A O 1
ATOM 2721 N N . GLY A 1 373 ? -47.276 -13.662 36.040 1.00 55.94 373 GLY A N 1
ATOM 2722 C CA . GLY A 1 373 ? -46.876 -14.060 37.375 1.00 55.94 373 GLY A CA 1
ATOM 2723 C C . GLY A 1 373 ? -45.360 -14.064 37.519 1.00 55.94 373 GLY A C 1
ATOM 2724 O O . GLY A 1 373 ? -44.606 -14.299 36.576 1.00 55.94 373 GLY A O 1
ATOM 2725 N N . THR A 1 374 ? -44.909 -13.789 38.735 1.00 65.62 374 THR A N 1
ATOM 2726 C CA . THR A 1 374 ? -43.507 -13.905 39.113 1.00 65.62 374 THR A CA 1
ATOM 2727 C C . THR A 1 374 ? -43.400 -15.079 40.076 1.00 65.62 374 THR A C 1
ATOM 2729 O O . THR A 1 374 ? -44.092 -15.121 41.093 1.00 65.62 374 THR A O 1
ATOM 2732 N N . THR A 1 375 ? -42.561 -16.063 39.744 1.00 59.28 375 THR A N 1
ATOM 2733 C CA . THR A 1 375 ? -42.278 -17.168 40.666 1.00 59.28 375 THR A CA 1
ATOM 2734 C C . THR A 1 375 ? -41.185 -16.704 41.619 1.00 59.28 375 THR A C 1
ATOM 2736 O O . THR A 1 375 ? -40.000 -16.784 41.306 1.00 59.28 375 THR A O 1
ATOM 2739 N N . ILE A 1 376 ? -41.583 -16.160 42.771 1.00 66.88 376 ILE A N 1
ATOM 2740 C CA . ILE A 1 376 ? -40.642 -15.789 43.834 1.00 66.88 376 ILE A CA 1
ATOM 2741 C C . ILE A 1 376 ? -40.367 -17.044 44.650 1.00 66.88 376 ILE A C 1
ATOM 2743 O O . ILE A 1 376 ? -41.131 -17.392 45.551 1.00 66.88 376 ILE A O 1
ATOM 2747 N N . TYR A 1 377 ? -39.265 -17.726 44.350 1.00 57.44 377 TYR A N 1
ATOM 2748 C CA . TYR A 1 377 ? -38.711 -18.704 45.278 1.00 57.44 377 TYR A CA 1
ATOM 2749 C C . TYR A 1 377 ? -38.151 -17.943 46.479 1.00 57.44 377 TYR A C 1
ATOM 2751 O O . TYR A 1 377 ? -36.998 -17.520 46.501 1.00 57.44 377 TYR A O 1
ATOM 2759 N N . GLY A 1 378 ? -39.000 -17.706 47.475 1.00 55.00 378 GLY A N 1
ATOM 2760 C CA . GLY A 1 378 ? -38.552 -17.180 48.754 1.00 55.00 378 GLY A CA 1
ATOM 2761 C C . GLY A 1 378 ? -37.583 -18.163 49.404 1.00 55.00 378 GLY A C 1
ATOM 2762 O O . GLY A 1 378 ? -37.815 -19.375 49.392 1.00 55.00 378 GLY A O 1
ATOM 2763 N N . GLN A 1 379 ? -36.503 -17.671 50.003 1.00 49.56 379 GLN A N 1
ATOM 2764 C CA . GLN A 1 379 ? -35.626 -18.527 50.794 1.00 49.56 379 GLN A CA 1
ATOM 2765 C C . GLN A 1 379 ? -36.443 -19.096 51.972 1.00 49.56 379 GLN A C 1
ATOM 2767 O O . GLN A 1 379 ? -37.106 -18.346 52.688 1.00 49.56 379 GLN A O 1
ATOM 2772 N N . ALA A 1 380 ? -36.464 -20.426 52.115 1.00 50.72 380 ALA A N 1
ATOM 2773 C CA . ALA A 1 380 ? -37.356 -21.169 53.021 1.00 50.72 380 ALA A CA 1
ATOM 2774 C C . ALA A 1 380 ? -38.871 -21.090 52.699 1.00 50.72 380 ALA A C 1
ATOM 2776 O O . ALA A 1 380 ? -39.699 -21.314 53.578 1.00 50.72 380 ALA A O 1
ATOM 2777 N N . GLY A 1 381 ? -39.245 -20.798 51.445 1.00 60.97 381 GLY A N 1
ATOM 2778 C CA . GLY A 1 381 ? -40.630 -20.901 50.963 1.00 60.97 381 GLY A CA 1
ATOM 2779 C C . GLY A 1 381 ? -41.557 -19.755 51.383 1.00 60.97 381 GLY A C 1
ATOM 2780 O O . GLY A 1 381 ? -42.772 -19.912 51.313 1.00 60.97 381 GLY A O 1
ATOM 2781 N N . SER A 1 382 ? -41.009 -18.612 51.817 1.00 59.78 382 SER A N 1
ATOM 2782 C CA . SER A 1 382 ? -41.797 -17.456 52.275 1.00 59.78 382 SER A CA 1
ATOM 2783 C C . SER A 1 382 ? -41.455 -16.160 51.531 1.00 59.78 382 SER A C 1
ATOM 2785 O O . SER A 1 382 ? -40.289 -15.871 51.265 1.00 59.78 382 SER A O 1
ATOM 2787 N N . ILE A 1 383 ? -42.479 -15.359 51.216 1.00 69.44 383 ILE A N 1
ATOM 2788 C CA . ILE A 1 383 ? -42.342 -14.019 50.625 1.00 69.44 383 ILE A CA 1
ATOM 2789 C C . ILE A 1 383 ? -42.527 -12.988 51.746 1.00 69.44 383 ILE A C 1
ATOM 2791 O O . ILE A 1 383 ? -43.609 -12.877 52.320 1.00 69.44 383 ILE A O 1
ATOM 2795 N N . ARG A 1 384 ? -41.468 -12.239 52.077 1.00 64.00 384 ARG A N 1
ATOM 2796 C CA . ARG A 1 384 ? -41.484 -11.192 53.114 1.00 64.00 384 ARG A CA 1
ATOM 2797 C C . ARG A 1 384 ? -41.727 -9.838 52.450 1.00 64.00 384 ARG A C 1
ATOM 2799 O O . ARG A 1 384 ? -40.898 -9.396 51.662 1.00 64.00 384 ARG A O 1
ATOM 2806 N N . VAL A 1 385 ? -42.829 -9.172 52.780 1.00 66.50 385 VAL A N 1
ATOM 2807 C CA . VAL A 1 385 ? -43.074 -7.772 52.395 1.00 66.50 385 VAL A CA 1
ATOM 2808 C C . VAL A 1 385 ? -43.084 -6.884 53.632 1.00 66.50 385 VAL A C 1
ATOM 2810 O O . VAL A 1 385 ? -43.233 -7.390 54.739 1.00 66.50 385 VAL A O 1
ATOM 2813 N N . GLY A 1 386 ? -42.860 -5.583 53.440 1.00 65.62 386 GLY A N 1
ATOM 2814 C CA . GLY A 1 386 ? -42.670 -4.615 54.521 1.00 65.62 386 GLY A CA 1
ATOM 2815 C C . GLY A 1 386 ? -43.923 -4.365 55.367 1.00 65.62 386 GLY A C 1
ATOM 2816 O O . GLY A 1 386 ? -44.369 -5.216 56.125 1.00 65.62 386 GLY A O 1
ATOM 2817 N N . THR A 1 387 ? -44.470 -3.153 55.297 1.00 57.97 387 THR A N 1
ATOM 2818 C CA . THR A 1 387 ? -45.538 -2.707 56.208 1.00 57.97 387 THR A CA 1
ATOM 2819 C C . THR A 1 387 ? -46.909 -3.302 55.894 1.00 57.97 387 THR A C 1
ATOM 2821 O O . THR A 1 387 ? -47.703 -3.495 56.811 1.00 57.97 387 THR A O 1
ATOM 2824 N N . ALA A 1 388 ? -47.198 -3.612 54.629 1.00 55.03 388 ALA A N 1
ATOM 2825 C CA . ALA A 1 388 ? -48.431 -4.278 54.231 1.00 55.03 388 ALA A CA 1
ATOM 2826 C C . ALA A 1 388 ? -48.246 -5.064 52.928 1.00 55.03 388 ALA A C 1
ATOM 2828 O O . ALA A 1 388 ? -47.536 -4.628 52.020 1.00 55.03 388 ALA A O 1
ATOM 2829 N N . LEU A 1 389 ? -48.936 -6.202 52.828 1.00 72.38 389 LEU A N 1
ATOM 2830 C CA . LEU A 1 389 ? -49.171 -6.900 51.569 1.00 72.38 389 LEU A CA 1
ATOM 2831 C C . LEU A 1 389 ? -50.556 -6.504 51.051 1.00 72.38 389 LEU A C 1
ATOM 2833 O O . LEU A 1 389 ? -51.557 -7.121 51.409 1.00 72.38 389 LEU A O 1
ATOM 2837 N N . THR A 1 390 ? -50.639 -5.451 50.244 1.00 59.25 390 THR A N 1
ATOM 2838 C CA . THR A 1 390 ? -51.912 -5.064 49.624 1.00 59.25 390 THR A CA 1
ATOM 2839 C C . THR A 1 390 ? -52.135 -5.891 48.360 1.00 59.25 390 THR A C 1
ATOM 2841 O O . THR A 1 390 ? -51.572 -5.601 47.309 1.00 59.25 390 THR A O 1
ATOM 2844 N N . LEU A 1 391 ? -52.973 -6.924 48.454 1.00 68.56 391 LEU A N 1
ATOM 2845 C CA . LEU A 1 391 ? -53.402 -7.746 47.316 1.00 68.56 391 LEU A CA 1
ATOM 2846 C C . LEU A 1 391 ? -54.675 -7.128 46.737 1.00 68.56 391 LEU A C 1
ATOM 2848 O O . LEU A 1 391 ? -55.786 -7.588 46.977 1.00 68.56 391 LEU A O 1
ATOM 2852 N N . GLY A 1 392 ? -54.503 -5.990 46.066 1.00 54.50 392 GLY A N 1
ATOM 2853 C CA . GLY A 1 392 ? -55.580 -5.116 45.594 1.00 54.50 392 GLY A CA 1
ATOM 2854 C C . GLY A 1 392 ? -56.319 -5.623 44.356 1.00 54.50 392 GLY A C 1
ATOM 2855 O O . GLY A 1 392 ? -56.534 -4.850 43.428 1.00 54.50 392 GLY A O 1
ATOM 2856 N N . HIS A 1 393 ? -56.702 -6.897 44.325 1.00 51.59 393 HIS A N 1
ATOM 2857 C CA . HIS A 1 393 ? -57.623 -7.415 43.320 1.00 51.59 393 HIS A CA 1
ATOM 2858 C C . HIS A 1 393 ? -58.910 -7.871 44.000 1.00 51.59 393 HIS A C 1
ATOM 2860 O O . HIS A 1 393 ? -58.889 -8.325 45.142 1.00 51.59 393 HIS A O 1
ATOM 2866 N N . THR A 1 394 ? -60.023 -7.777 43.282 1.00 46.53 394 THR A N 1
ATOM 2867 C CA . THR A 1 394 ? -61.390 -8.066 43.742 1.00 46.53 394 THR A CA 1
ATOM 2868 C C . THR A 1 394 ? -61.587 -9.486 44.321 1.00 46.53 394 THR A C 1
ATOM 2870 O O . THR A 1 394 ? -62.660 -9.776 44.835 1.00 46.53 394 THR A O 1
ATOM 2873 N N . GLU A 1 395 ? -60.568 -10.362 44.287 1.00 49.50 395 GLU A N 1
ATOM 2874 C CA . GLU A 1 395 ? -60.679 -11.809 44.548 1.00 49.50 395 GLU A CA 1
ATOM 2875 C C . GLU A 1 395 ? -59.798 -12.408 45.686 1.00 49.50 395 GLU A C 1
ATOM 2877 O O . GLU A 1 395 ? -59.917 -13.597 45.964 1.00 49.50 395 GLU A O 1
ATOM 2882 N N . GLY A 1 396 ? -58.966 -11.654 46.424 1.00 61.41 396 GLY A N 1
ATOM 2883 C CA . GLY A 1 396 ? -58.287 -12.174 47.646 1.00 61.41 396 GLY A CA 1
ATOM 2884 C C . GLY A 1 396 ? -57.138 -13.209 47.458 1.00 61.41 396 GLY A C 1
ATOM 2885 O O . GLY A 1 396 ? -56.493 -13.228 46.413 1.00 61.41 396 GLY A O 1
ATOM 2886 N N . ILE A 1 397 ? -56.814 -14.012 48.503 1.00 63.56 397 ILE A N 1
ATOM 2887 C CA . ILE A 1 397 ? -55.626 -14.920 48.615 1.00 63.56 397 ILE A CA 1
ATOM 2888 C C . ILE A 1 397 ? -56.000 -16.425 48.521 1.00 63.56 397 ILE A C 1
ATOM 2890 O O . ILE A 1 397 ? -56.934 -16.845 49.200 1.00 63.56 397 ILE A O 1
ATOM 2894 N N . VAL A 1 398 ? -55.240 -17.263 47.785 1.00 51.75 398 VAL A N 1
ATOM 2895 C CA . VAL A 1 398 ? -55.499 -18.722 47.571 1.00 51.75 398 VAL A CA 1
ATOM 2896 C C . VAL A 1 398 ? -54.257 -19.603 47.907 1.00 51.75 398 VAL A C 1
ATOM 2898 O O . VAL A 1 398 ? -53.161 -19.247 47.481 1.00 51.75 398 VAL A O 1
ATOM 2901 N N . TYR A 1 399 ? -54.392 -20.750 48.624 1.00 57.50 399 TYR A N 1
ATOM 2902 C CA . TYR A 1 399 ? -53.276 -21.647 49.082 1.00 57.50 399 TYR A CA 1
ATOM 2903 C C . TYR A 1 399 ? -53.555 -23.185 48.996 1.00 57.50 399 TYR A C 1
ATOM 2905 O O . TYR A 1 399 ? -54.723 -23.550 48.933 1.00 57.50 399 TYR A O 1
ATOM 2913 N N . HIS A 1 400 ? -52.502 -24.058 49.010 1.00 49.44 400 HIS A N 1
ATOM 2914 C CA . HIS A 1 400 ? -52.504 -25.481 48.523 1.00 49.44 400 HIS A CA 1
ATOM 2915 C C . HIS A 1 400 ? -52.110 -26.685 49.476 1.00 49.44 400 HIS A C 1
ATOM 2917 O O . HIS A 1 400 ? -52.397 -27.815 49.073 1.00 49.44 400 HIS A O 1
ATOM 2923 N N . THR A 1 401 ? -51.599 -26.575 50.738 1.00 48.78 401 THR A N 1
ATOM 2924 C CA . THR A 1 401 ? -51.386 -27.796 51.614 1.00 48.78 401 THR A CA 1
ATOM 2925 C C . THR A 1 401 ? -51.861 -27.849 53.091 1.00 48.78 401 THR A C 1
ATOM 2927 O O . THR A 1 401 ? -52.141 -28.947 53.564 1.00 48.78 401 THR A O 1
ATOM 2930 N N . GLN A 1 402 ? -52.058 -26.753 53.820 1.00 58.38 402 GLN A N 1
ATOM 2931 C CA . GLN A 1 402 ? -53.080 -26.647 54.877 1.00 58.38 402 GLN A CA 1
ATOM 2932 C C . GLN A 1 402 ? -53.750 -25.319 54.598 1.00 58.38 402 GLN A C 1
ATOM 2934 O O . GLN A 1 402 ? -53.095 -24.322 54.294 1.00 58.38 402 GLN A O 1
ATOM 2939 N N . ASN A 1 403 ? -55.040 -25.399 54.391 1.00 47.66 403 ASN A N 1
ATOM 2940 C CA . ASN A 1 403 ? -55.445 -25.134 53.040 1.00 47.66 403 ASN A CA 1
ATOM 2941 C C . ASN A 1 403 ? -56.588 -24.139 53.069 1.00 47.66 403 ASN A C 1
ATOM 2943 O O . ASN A 1 403 ? -57.489 -24.211 53.897 1.00 47.66 403 ASN A O 1
ATOM 2947 N N . LEU A 1 404 ? -56.616 -23.272 52.071 1.00 54.19 404 LEU A N 1
ATOM 2948 C CA . LEU A 1 404 ? -57.907 -23.079 51.452 1.00 54.19 404 LEU A CA 1
ATOM 2949 C C . LEU A 1 404 ? -58.188 -24.406 50.727 1.00 54.19 404 LEU A C 1
ATOM 2951 O O . LEU A 1 404 ? -57.719 -24.626 49.616 1.00 54.19 404 LEU A O 1
ATOM 2955 N N . HIS A 1 405 ? -58.822 -25.359 51.408 1.00 52.56 405 HIS A N 1
ATOM 2956 C CA . HIS A 1 405 ? -59.127 -26.681 50.844 1.00 52.56 405 HIS A CA 1
ATOM 2957 C C . HIS A 1 405 ? -60.576 -26.695 50.391 1.00 52.56 405 HIS A C 1
ATOM 2959 O O . HIS A 1 405 ? -61.370 -25.837 50.764 1.00 52.56 405 HIS A O 1
ATOM 2965 N N . SER A 1 406 ? -60.936 -27.701 49.596 1.00 41.38 406 SER A N 1
ATOM 2966 C CA . SER A 1 406 ? -62.261 -27.872 48.977 1.00 41.38 406 SER A CA 1
ATOM 2967 C C . SER A 1 406 ? -63.472 -27.862 49.926 1.00 41.38 406 SER A C 1
ATOM 2969 O O . SER A 1 406 ? -64.604 -27.903 49.455 1.00 41.38 406 SER A O 1
ATOM 2971 N N . GLN A 1 407 ? -63.262 -27.810 51.240 1.00 49.75 407 GLN A N 1
ATOM 2972 C CA . GLN A 1 407 ? -64.313 -27.775 52.256 1.00 49.75 407 GLN A CA 1
ATOM 2973 C C . GLN A 1 407 ? -64.377 -26.423 53.006 1.00 49.75 407 GLN A C 1
ATOM 2975 O O . GLN A 1 407 ? -65.297 -26.227 53.795 1.00 49.75 407 GLN A O 1
ATOM 2980 N N . GLY A 1 408 ? -63.454 -25.476 52.756 1.00 61.00 408 GLY A N 1
ATOM 2981 C CA . GLY A 1 408 ? -63.439 -24.137 53.361 1.00 61.00 408 GLY A CA 1
ATOM 2982 C C . GLY A 1 408 ? -62.068 -23.695 53.883 1.00 61.00 408 GLY A C 1
ATOM 2983 O O . GLY A 1 408 ? -61.038 -24.270 53.548 1.00 61.00 408 GLY A O 1
ATOM 2984 N N . PHE A 1 409 ? -62.068 -22.644 54.703 1.00 65.75 409 PHE A N 1
ATOM 2985 C CA . PHE A 1 409 ? -60.929 -22.250 55.530 1.00 65.75 409 PHE A CA 1
ATOM 2986 C C . PHE A 1 409 ? -61.077 -22.979 56.868 1.00 65.75 409 PHE A C 1
ATOM 2988 O O . PHE A 1 409 ? -62.029 -22.714 57.605 1.00 65.75 409 PHE A O 1
ATOM 2995 N N . GLU A 1 410 ? -60.183 -23.914 57.182 1.00 61.69 410 GLU A N 1
ATOM 2996 C CA . GLU A 1 410 ? -60.142 -24.531 58.511 1.00 61.69 410 GLU A CA 1
ATOM 2997 C C . GLU A 1 410 ? -59.725 -23.471 59.547 1.00 61.69 410 GLU A C 1
ATOM 2999 O O . GLU A 1 410 ? -58.545 -23.266 59.834 1.00 61.69 410 GLU A O 1
ATOM 3004 N N . VAL A 1 411 ? -60.706 -22.753 60.113 1.00 66.75 411 VAL A N 1
ATOM 3005 C CA . VAL A 1 411 ? -60.473 -21.903 61.286 1.00 66.75 411 VAL A CA 1
ATOM 3006 C C . VAL A 1 411 ? -60.434 -22.821 62.506 1.00 66.75 411 VAL A C 1
ATOM 3008 O O . VAL A 1 411 ? -61.470 -23.206 63.038 1.00 66.75 411 VAL A O 1
ATOM 3011 N N . ASN A 1 412 ? -59.241 -23.163 62.981 1.00 58.69 412 ASN A N 1
ATOM 3012 C CA . ASN A 1 412 ? -59.090 -24.050 64.140 1.00 58.69 412 ASN A CA 1
ATOM 3013 C C . ASN A 1 412 ? -59.659 -23.443 65.451 1.00 58.69 412 ASN A C 1
ATOM 3015 O O . ASN A 1 412 ? -59.913 -24.159 66.411 1.00 58.69 412 ASN A O 1
ATOM 3019 N N . GLN A 1 413 ? -59.860 -22.118 65.497 1.00 59.50 413 GLN A N 1
ATOM 3020 C CA . GLN A 1 413 ? -60.396 -21.357 66.633 1.00 59.50 413 GLN A CA 1
ATOM 3021 C C . GLN A 1 413 ? -61.227 -20.167 66.120 1.00 59.50 413 GLN A C 1
ATOM 3023 O O . GLN A 1 413 ? -60.673 -19.125 65.761 1.00 59.50 413 GLN A O 1
ATOM 3028 N N . VAL A 1 414 ? -62.555 -20.294 66.073 1.00 71.56 414 VAL A N 1
ATOM 3029 C CA . VAL A 1 414 ? -63.441 -19.170 65.721 1.00 71.56 414 VAL A CA 1
ATOM 3030 C C . VAL A 1 414 ? -63.724 -18.342 66.979 1.00 71.56 414 VAL A C 1
ATOM 3032 O O . VAL A 1 414 ? -64.512 -18.756 67.823 1.00 71.56 414 VAL A O 1
ATOM 3035 N N . ASN A 1 415 ? -63.105 -17.165 67.115 1.00 61.91 415 ASN A N 1
ATOM 3036 C CA . ASN A 1 415 ? -63.386 -16.223 68.206 1.00 61.91 415 ASN A CA 1
ATOM 3037 C C . ASN A 1 415 ? -64.262 -15.068 67.697 1.00 61.91 415 ASN A C 1
ATOM 3039 O O . ASN A 1 415 ? -63.753 -14.085 67.156 1.00 61.91 415 ASN A O 1
ATOM 3043 N N . ALA A 1 416 ? -65.581 -15.208 67.834 1.00 69.62 416 ALA A N 1
ATOM 3044 C CA . ALA A 1 416 ? -66.542 -14.184 67.442 1.00 69.62 416 ALA A CA 1
ATOM 3045 C C . ALA A 1 416 ? -67.119 -13.490 68.681 1.00 69.62 416 ALA A C 1
ATOM 3047 O O . ALA A 1 416 ? -67.688 -14.136 69.556 1.00 69.62 416 ALA A O 1
ATOM 3048 N N . SER A 1 417 ? -67.019 -12.162 68.737 1.00 57.41 417 SER A N 1
ATOM 3049 C CA . SER A 1 417 ? -67.639 -11.343 69.790 1.00 57.41 417 SER A CA 1
ATOM 3050 C C . SER A 1 417 ? -69.133 -11.073 69.557 1.00 57.41 417 SER A C 1
ATOM 3052 O O . SER A 1 417 ? -69.796 -10.493 70.414 1.00 57.41 417 SER A O 1
ATOM 3054 N N . GLY A 1 418 ? -69.653 -11.469 68.393 1.00 67.94 418 GLY A N 1
ATOM 3055 C CA . GLY A 1 418 ? -71.050 -11.332 67.988 1.00 67.94 418 GLY A CA 1
ATOM 3056 C C . GLY A 1 418 ? -71.686 -12.678 67.635 1.00 67.94 418 GLY A C 1
ATOM 3057 O O . GLY A 1 418 ? -71.184 -13.740 67.993 1.00 67.94 418 GLY A O 1
ATOM 3058 N N . ILE A 1 419 ? -72.806 -12.643 66.914 1.00 74.50 419 ILE A N 1
ATOM 3059 C CA . ILE A 1 419 ? -73.545 -13.854 66.542 1.00 74.50 419 ILE A CA 1
ATOM 3060 C C . ILE A 1 419 ? -72.790 -14.614 65.448 1.00 74.50 419 ILE A C 1
ATOM 3062 O O . ILE A 1 419 ? -72.572 -14.089 64.356 1.00 74.50 419 ILE A O 1
ATOM 3066 N N . ILE A 1 420 ? -72.471 -15.882 65.714 1.00 73.69 420 ILE A N 1
ATOM 3067 C CA . ILE A 1 420 ? -72.056 -16.820 64.669 1.00 73.69 420 ILE A CA 1
ATOM 3068 C C . ILE A 1 420 ? -73.320 -17.401 64.038 1.00 73.69 420 ILE A C 1
ATOM 3070 O O . ILE A 1 420 ? -74.028 -18.193 64.658 1.00 73.69 420 ILE A O 1
ATOM 3074 N N . THR A 1 421 ? -73.604 -17.009 62.797 1.00 66.00 421 THR A N 1
ATOM 3075 C CA . THR A 1 421 ? -74.678 -17.619 62.004 1.00 66.00 421 THR A CA 1
ATOM 3076 C C . THR A 1 421 ? -74.070 -18.686 61.106 1.00 66.00 421 THR A C 1
ATOM 3078 O O . THR A 1 421 ? -73.263 -18.369 60.236 1.00 66.00 421 THR A O 1
ATOM 3081 N N . ALA A 1 422 ? -74.453 -19.943 61.313 1.00 70.81 422 ALA A N 1
ATOM 3082 C CA . ALA A 1 422 ? -74.024 -21.068 60.490 1.00 70.81 422 ALA A CA 1
ATOM 3083 C C . ALA A 1 422 ? -75.235 -21.907 60.072 1.00 70.81 422 ALA A C 1
ATOM 3085 O O . ALA A 1 422 ? -76.196 -22.047 60.826 1.00 70.81 422 ALA A O 1
ATOM 3086 N N . SER A 1 423 ? -75.186 -22.487 58.873 1.00 63.91 423 SER A N 1
ATOM 3087 C CA . SER A 1 423 ? -76.272 -23.317 58.334 1.00 63.91 423 SER A CA 1
ATOM 3088 C C . SER A 1 423 ? -76.436 -24.648 59.081 1.00 63.91 423 SER A C 1
ATOM 3090 O O . SER A 1 423 ? -77.513 -25.238 59.049 1.00 63.91 423 SER A O 1
ATOM 3092 N N . GLN A 1 424 ? -75.377 -25.129 59.746 1.00 60.97 424 GLN A N 1
ATOM 3093 C CA . GLN A 1 424 ? -75.398 -26.321 60.591 1.00 60.97 424 GLN A CA 1
ATOM 3094 C C . GLN A 1 424 ? -74.238 -26.293 61.602 1.00 60.97 424 GLN A C 1
ATOM 3096 O O . GLN A 1 424 ? -73.127 -25.905 61.250 1.00 60.97 424 GLN A O 1
ATOM 3101 N N . PHE A 1 425 ? -74.483 -26.767 62.828 1.00 69.44 425 PHE A N 1
ATOM 3102 C CA . PHE A 1 425 ? -73.442 -27.148 63.790 1.00 69.44 425 PHE A CA 1
ATOM 3103 C C . PHE A 1 425 ? -73.487 -28.671 63.960 1.00 69.44 425 PHE A C 1
ATOM 3105 O O . PHE A 1 425 ? -74.551 -29.226 64.234 1.00 69.44 425 PHE A O 1
ATOM 3112 N N . LYS A 1 426 ? -72.363 -29.364 63.755 1.00 63.66 426 LYS A N 1
ATOM 3113 C CA . LYS A 1 426 ? -72.254 -30.826 63.884 1.00 63.66 426 LYS A CA 1
ATOM 3114 C C . LYS A 1 426 ? -71.196 -31.174 64.928 1.00 63.66 426 LYS A C 1
ATOM 3116 O O . LYS A 1 426 ? -70.049 -30.770 64.793 1.00 63.66 426 LYS A O 1
ATOM 3121 N N . GLY A 1 427 ? -71.606 -31.931 65.941 1.00 69.44 427 GLY A N 1
ATOM 3122 C CA . GLY A 1 427 ? -70.800 -32.390 67.073 1.00 69.44 427 GLY A CA 1
ATOM 3123 C C . GLY A 1 427 ? -71.680 -33.190 68.038 1.00 69.44 427 GLY A C 1
ATOM 3124 O O . GLY A 1 427 ? -72.898 -33.218 67.870 1.00 69.44 427 GLY A O 1
ATOM 3125 N N . ASP A 1 428 ? -71.091 -33.861 69.028 1.00 61.25 428 ASP A N 1
ATOM 3126 C CA . ASP A 1 428 ? -71.850 -34.651 70.014 1.00 61.25 428 ASP A CA 1
ATOM 3127 C C . ASP A 1 428 ? -72.557 -33.782 71.073 1.00 61.25 428 ASP A C 1
ATOM 3129 O O . ASP A 1 428 ? -73.407 -34.271 71.816 1.00 61.25 428 ASP A O 1
ATOM 3133 N N . GLY A 1 429 ? -72.208 -32.492 71.126 1.00 64.69 429 GLY A N 1
ATOM 3134 C CA . GLY A 1 429 ? -72.750 -31.517 72.062 1.00 64.69 429 GLY A CA 1
ATOM 3135 C C . GLY A 1 429 ? -72.430 -31.817 73.528 1.00 64.69 429 GLY A C 1
ATOM 3136 O O . GLY A 1 429 ? -72.985 -31.159 74.401 1.00 64.69 429 GLY A O 1
ATOM 3137 N N . SER A 1 430 ? -71.562 -32.790 73.816 1.00 56.50 430 SER A N 1
ATOM 3138 C CA . SER A 1 430 ? -71.297 -33.275 75.177 1.00 56.50 430 SER A CA 1
ATOM 3139 C C . SER A 1 430 ? -70.549 -32.248 76.032 1.00 56.50 430 SER A C 1
ATOM 3141 O O . SER A 1 430 ? -70.697 -32.220 77.254 1.00 56.50 430 SER A O 1
ATOM 3143 N N . GLU A 1 431 ? -69.811 -31.357 75.370 1.00 56.00 431 GLU A N 1
ATOM 3144 C CA . GLU A 1 431 ? -69.080 -30.235 75.962 1.00 56.00 431 GLU A CA 1
ATOM 3145 C C . GLU A 1 431 ? -69.843 -28.904 75.870 1.00 56.00 431 GLU A C 1
ATOM 3147 O O . GLU A 1 431 ? -69.363 -27.867 76.336 1.00 56.00 431 GLU A O 1
ATOM 3152 N N . LEU A 1 432 ? -71.058 -28.913 75.304 1.00 67.75 432 LEU A N 1
ATOM 3153 C CA . LEU A 1 432 ? -71.959 -27.769 75.392 1.00 67.75 432 LEU A CA 1
ATOM 3154 C C . LEU A 1 432 ? -72.455 -27.668 76.832 1.00 67.75 432 LEU A C 1
ATOM 3156 O O . LEU A 1 432 ? -73.418 -28.306 77.257 1.00 67.75 432 LEU A O 1
ATOM 3160 N N . THR A 1 433 ? -71.767 -26.851 77.612 1.00 52.78 433 THR A N 1
ATOM 3161 C CA . THR A 1 433 ? -72.191 -26.534 78.969 1.00 52.78 433 THR A CA 1
ATOM 3162 C C . THR A 1 433 ? -73.460 -25.675 78.916 1.00 52.78 433 THR A C 1
ATOM 3164 O O . THR A 1 433 ? -73.517 -24.666 78.218 1.00 52.78 433 THR A O 1
ATOM 3167 N N . GLY A 1 434 ? -74.511 -26.109 79.625 1.00 53.12 434 GLY A N 1
ATOM 3168 C CA . GLY A 1 434 ? -75.804 -25.411 79.677 1.00 53.12 434 GLY A CA 1
ATOM 3169 C C . GLY A 1 434 ? -77.006 -26.133 79.047 1.00 53.12 434 GLY A C 1
ATOM 3170 O O . GLY A 1 434 ? -78.065 -25.517 78.955 1.00 53.12 434 GLY A O 1
ATOM 3171 N N . VAL A 1 435 ? -76.895 -27.414 78.651 1.00 61.38 435 VAL A N 1
ATOM 3172 C CA . VAL A 1 435 ? -78.012 -28.194 78.063 1.00 61.38 435 VAL A CA 1
ATOM 3173 C C . VAL A 1 435 ? -78.108 -29.599 78.706 1.00 61.38 435 VAL A C 1
ATOM 3175 O O . VAL A 1 435 ? -77.189 -30.398 78.575 1.00 61.38 435 VAL A O 1
ATOM 3178 N N . SER A 1 436 ? -79.179 -29.932 79.447 1.00 50.03 436 SER A N 1
ATOM 3179 C CA . SER A 1 436 ? -79.324 -31.202 80.201 1.00 50.03 436 SER A CA 1
ATOM 3180 C C . SER A 1 436 ? -80.220 -32.234 79.483 1.00 50.03 436 SER A C 1
ATOM 3182 O O . SER A 1 436 ? -81.381 -31.966 79.189 1.00 50.03 436 SER A O 1
ATOM 3184 N N . GLY A 1 437 ? -79.709 -33.440 79.193 1.00 62.56 437 GLY A N 1
ATOM 3185 C CA . GLY A 1 437 ? -80.436 -34.467 78.425 1.00 62.56 437 GLY A CA 1
ATOM 3186 C C . GLY A 1 437 ? -80.939 -35.639 79.276 1.00 62.56 437 GLY A C 1
ATOM 3187 O O . GLY A 1 437 ? -80.184 -36.536 79.626 1.00 62.56 437 GLY A O 1
ATOM 3188 N N . PHE A 1 438 ? -82.232 -35.665 79.581 1.00 69.56 438 PHE A N 1
ATOM 3189 C CA . PHE A 1 438 ? -82.970 -36.623 80.427 1.00 69.56 438 PHE A CA 1
ATOM 3190 C C . PHE A 1 438 ? -82.775 -38.138 80.120 1.00 69.56 438 PHE A C 1
ATOM 3192 O O . PHE A 1 438 ? -83.148 -38.991 80.929 1.00 69.56 438 PHE A O 1
ATOM 3199 N N . SER A 1 439 ? -82.203 -38.503 78.965 1.00 73.94 439 SER A N 1
ATOM 3200 C CA . SER A 1 439 ? -81.875 -39.877 78.543 1.00 73.94 439 SER A CA 1
ATOM 3201 C C . SER A 1 439 ? -80.826 -39.881 77.415 1.00 73.94 439 SER A C 1
ATOM 3203 O O . SER A 1 439 ? -80.532 -38.825 76.856 1.00 73.94 439 SER A O 1
ATOM 3205 N N . THR A 1 440 ? -80.260 -41.047 77.073 1.00 81.19 440 THR A N 1
ATOM 3206 C CA . THR A 1 440 ? -79.246 -41.179 76.008 1.00 81.19 440 THR A CA 1
ATOM 3207 C C . THR A 1 440 ? -79.772 -42.049 74.873 1.00 81.19 440 THR A C 1
ATOM 3209 O O . THR A 1 440 ? -80.183 -43.183 75.114 1.00 81.19 440 THR A O 1
ATOM 3212 N N . ALA A 1 441 ? -79.745 -41.556 73.635 1.00 79.38 441 ALA A N 1
ATOM 3213 C CA . ALA A 1 441 ? -80.114 -42.356 72.467 1.00 79.38 441 ALA A CA 1
ATOM 3214 C C . ALA A 1 441 ? -79.148 -43.544 72.278 1.00 79.38 441 ALA A C 1
ATOM 3216 O O . ALA A 1 441 ? -77.974 -43.475 72.645 1.00 79.38 441 ALA A O 1
ATOM 3217 N N . LEU A 1 442 ? -79.629 -44.654 71.717 1.00 80.50 442 LEU A N 1
ATOM 3218 C CA . LEU A 1 442 ? -78.809 -45.838 71.430 1.00 80.50 442 LEU A CA 1
ATOM 3219 C C . LEU A 1 442 ? -77.871 -45.642 70.226 1.00 80.50 442 LEU A C 1
ATOM 3221 O O . LEU A 1 442 ? -76.909 -46.397 70.100 1.00 80.50 442 LEU A O 1
ATOM 3225 N N . SER A 1 443 ? -78.121 -44.637 69.380 1.00 75.88 443 SER A N 1
ATOM 3226 C CA . SER A 1 443 ? -77.262 -44.217 68.265 1.00 75.88 443 SER A CA 1
ATOM 3227 C C . SER A 1 443 ? -77.327 -42.699 68.055 1.00 75.88 443 SER A C 1
ATOM 3229 O O . SER A 1 443 ? -78.330 -42.064 68.374 1.00 75.88 443 SER A O 1
ATOM 3231 N N . ASN A 1 444 ? -76.277 -42.111 67.486 1.00 66.25 444 ASN A N 1
ATOM 3232 C CA . ASN A 1 444 ? -76.244 -40.714 67.034 1.00 66.25 444 ASN A CA 1
ATOM 3233 C C . ASN A 1 444 ? -76.519 -40.554 65.524 1.00 66.25 444 ASN A C 1
ATOM 3235 O O . ASN A 1 444 ? -76.532 -39.434 65.022 1.00 66.25 444 ASN A O 1
ATOM 3239 N N . ASP A 1 445 ? -76.755 -41.653 64.805 1.00 71.19 445 ASP A N 1
ATOM 3240 C CA . ASP A 1 445 ? -77.192 -41.633 63.409 1.00 71.19 445 ASP A CA 1
ATOM 3241 C C . ASP A 1 445 ? -78.687 -41.301 63.320 1.00 71.19 445 ASP A C 1
ATOM 3243 O O . ASP A 1 445 ? -79.535 -42.140 63.622 1.00 71.19 445 ASP A O 1
ATOM 3247 N N . THR A 1 446 ? -79.009 -40.088 62.869 1.00 67.88 446 THR A N 1
ATOM 3248 C CA . THR A 1 446 ? -80.374 -39.536 62.802 1.00 67.88 446 THR A CA 1
ATOM 3249 C C . THR A 1 446 ? -81.311 -40.273 61.852 1.00 67.88 446 THR A C 1
ATOM 3251 O O . THR A 1 446 ? -82.519 -40.043 61.875 1.00 67.88 446 THR A O 1
ATOM 3254 N N . THR A 1 447 ? -80.774 -41.149 61.007 1.00 70.25 447 THR A N 1
ATOM 3255 C CA . THR A 1 447 ? -81.568 -41.984 60.103 1.00 70.25 447 THR A CA 1
ATOM 3256 C C . THR A 1 447 ? -81.886 -43.351 60.703 1.00 70.25 447 THR A C 1
ATOM 3258 O O . THR A 1 447 ? -82.809 -44.033 60.257 1.00 70.25 447 THR A O 1
ATOM 3261 N N . SER A 1 448 ? -81.170 -43.743 61.758 1.00 80.44 448 SER A N 1
ATOM 3262 C CA . SER A 1 448 ? -81.411 -44.981 62.483 1.00 80.44 448 SER A CA 1
ATOM 3263 C C . SER A 1 448 ? -82.555 -44.812 63.478 1.00 80.44 448 SER A C 1
ATOM 3265 O O . SER A 1 448 ? -82.575 -43.866 64.266 1.00 80.44 448 SER A O 1
ATOM 3267 N N . LEU A 1 449 ? -83.465 -45.793 63.547 1.00 78.12 449 LEU A N 1
ATOM 3268 C CA . LEU A 1 449 ? -84.472 -45.842 64.616 1.00 78.12 449 LEU A CA 1
ATOM 3269 C C . LEU A 1 449 ? -83.814 -45.764 66.005 1.00 78.12 449 LEU A C 1
ATOM 3271 O O . LEU A 1 449 ? -84.379 -45.171 66.916 1.00 78.12 449 LEU A O 1
ATOM 3275 N N . LEU A 1 450 ? -82.591 -46.284 66.154 1.00 76.44 450 LEU A N 1
ATOM 3276 C CA . LEU A 1 450 ? -81.834 -46.259 67.406 1.00 76.44 450 LEU A CA 1
ATOM 3277 C C . LEU A 1 450 ? -81.492 -44.841 67.898 1.00 76.44 450 LEU A C 1
ATOM 3279 O O . LEU A 1 450 ? -81.168 -44.683 69.071 1.00 76.44 450 LEU A O 1
ATOM 3283 N N . ASN A 1 451 ? -81.595 -43.810 67.054 1.00 79.12 451 ASN A N 1
ATOM 3284 C CA . ASN A 1 451 ? -81.478 -42.413 67.481 1.00 79.12 451 ASN A CA 1
ATOM 3285 C C . ASN A 1 451 ? -82.727 -41.887 68.205 1.00 79.12 451 ASN A C 1
ATOM 3287 O O . ASN A 1 451 ? -82.631 -40.952 68.992 1.00 79.12 451 ASN A O 1
ATOM 3291 N N . ASN A 1 452 ? -83.869 -42.550 68.021 1.00 77.00 452 ASN A N 1
ATOM 3292 C CA . ASN A 1 452 ? -85.120 -42.273 68.730 1.00 77.00 452 ASN A CA 1
ATOM 3293 C C . ASN A 1 452 ? -85.434 -43.308 69.824 1.00 77.00 452 ASN A C 1
ATOM 3295 O O . ASN A 1 452 ? -86.462 -43.212 70.492 1.00 77.00 452 ASN A O 1
ATOM 3299 N N . VAL A 1 453 ? -84.574 -44.313 70.012 1.00 80.19 453 VAL A N 1
ATOM 3300 C CA . VAL A 1 453 ? -84.706 -45.307 71.083 1.00 80.19 453 VAL A CA 1
ATOM 3301 C C . VAL A 1 453 ? -83.647 -45.014 72.131 1.00 80.19 453 VAL A C 1
ATOM 3303 O O . VAL A 1 453 ? -82.451 -44.997 71.846 1.00 80.19 453 VAL A O 1
ATOM 3306 N N . PHE A 1 454 ? -84.089 -44.784 73.361 1.00 83.25 454 PHE A N 1
ATOM 3307 C CA . PHE A 1 454 ? -83.232 -44.291 74.427 1.00 83.25 454 PHE A CA 1
ATOM 3308 C C . PHE A 1 454 ? -82.922 -45.391 75.432 1.00 83.25 454 PHE A C 1
ATOM 3310 O O . PHE A 1 454 ? -83.788 -46.175 75.819 1.00 83.25 454 PHE A O 1
ATOM 3317 N N . LYS A 1 455 ? -81.672 -45.417 75.889 1.00 79.31 455 LYS A N 1
ATOM 3318 C CA . LYS A 1 455 ? -81.249 -46.194 77.046 1.00 79.31 455 LYS A CA 1
ATOM 3319 C C . LYS A 1 455 ? -81.031 -45.280 78.232 1.00 79.31 455 LYS A C 1
ATOM 3321 O O . LYS A 1 455 ? -80.741 -44.087 78.116 1.00 79.31 455 LYS A O 1
ATOM 3326 N N . THR A 1 456 ? -81.177 -45.877 79.399 1.00 84.94 456 THR A N 1
ATOM 3327 C CA . THR A 1 456 ? -81.110 -45.144 80.642 1.00 84.94 456 THR A CA 1
ATOM 3328 C C . THR A 1 456 ? -80.675 -46.081 81.759 1.00 84.94 456 THR A C 1
ATOM 3330 O O . THR A 1 456 ? -81.048 -47.250 81.771 1.00 84.94 456 THR A O 1
ATOM 3333 N N . SER A 1 457 ? -79.821 -45.607 82.665 1.00 84.00 457 SER A N 1
ATOM 3334 C CA . SER A 1 457 ? -79.332 -46.402 83.800 1.00 84.00 457 SER A CA 1
ATOM 3335 C C . SER A 1 457 ? -80.487 -46.854 84.703 1.00 84.00 457 SER A C 1
ATOM 3337 O O . SER A 1 457 ? -81.309 -46.019 85.073 1.00 84.00 457 SER A O 1
ATOM 3339 N N . VAL A 1 458 ? -80.514 -48.137 85.081 1.00 83.56 458 VAL A N 1
ATOM 3340 C CA . VAL A 1 458 ? -81.529 -48.723 85.984 1.00 83.56 458 VAL A CA 1
ATOM 3341 C C . VAL A 1 458 ? -81.314 -48.274 87.426 1.00 83.56 458 VAL A C 1
ATOM 3343 O O . VAL A 1 458 ? -82.262 -47.977 88.144 1.00 83.56 458 VAL A O 1
ATOM 3346 N N . GLN A 1 459 ? -80.054 -48.206 87.852 1.00 86.62 459 GLN A N 1
ATOM 3347 C CA . GLN A 1 459 ? -79.702 -47.899 89.228 1.00 86.62 459 GLN A CA 1
ATOM 3348 C C . GLN A 1 459 ? -78.611 -46.841 89.327 1.00 86.62 459 GLN A C 1
ATOM 3350 O O . GLN A 1 459 ? -77.841 -46.628 88.387 1.00 86.62 459 GLN A O 1
ATOM 3355 N N . HIS A 1 460 ? -78.527 -46.221 90.497 1.00 86.25 460 HIS A N 1
ATOM 3356 C CA . HIS A 1 460 ? -77.406 -45.380 90.893 1.00 86.25 460 HIS A CA 1
ATOM 3357 C C . HIS A 1 460 ? -76.880 -45.819 92.259 1.00 86.25 460 HIS A C 1
ATOM 3359 O O . HIS A 1 460 ? -77.659 -46.170 93.143 1.00 86.25 460 HIS A O 1
ATOM 3365 N N . ASN A 1 461 ? -75.561 -45.815 92.434 1.00 88.75 461 ASN A N 1
ATOM 3366 C CA . ASN A 1 461 ? -74.922 -46.263 93.665 1.00 88.75 461 ASN A CA 1
ATOM 3367 C C . ASN A 1 461 ? -74.392 -45.051 94.432 1.00 88.75 461 ASN A C 1
ATOM 3369 O O . ASN A 1 461 ? -73.489 -44.367 93.960 1.00 88.75 461 ASN A O 1
ATOM 3373 N N . VAL A 1 462 ? -74.929 -44.826 95.628 1.00 88.31 462 VAL A N 1
ATOM 3374 C CA . VAL A 1 462 ? -74.393 -43.867 96.595 1.00 88.31 462 VAL A CA 1
ATOM 3375 C C . VAL A 1 462 ? -73.269 -44.573 97.352 1.00 88.31 462 VAL A C 1
ATOM 3377 O O . VAL A 1 462 ? -73.497 -45.573 98.038 1.00 88.31 462 VAL A O 1
ATOM 3380 N N . ALA A 1 463 ? -72.037 -44.103 97.163 1.00 83.75 463 ALA A N 1
ATOM 3381 C CA . ALA A 1 463 ? -70.833 -44.757 97.668 1.00 83.75 463 ALA A CA 1
ATOM 3382 C C . ALA A 1 463 ? -70.716 -44.680 99.202 1.00 83.75 463 ALA A C 1
ATOM 3384 O O . ALA A 1 463 ? -71.220 -43.749 99.830 1.00 83.75 463 ALA A O 1
ATOM 3385 N N . ALA A 1 464 ? -70.019 -45.638 99.818 1.00 84.50 464 ALA A N 1
ATOM 3386 C CA . ALA A 1 464 ? -69.781 -45.650 101.264 1.00 84.50 464 ALA A CA 1
ATOM 3387 C C . ALA A 1 464 ? -69.180 -44.316 101.755 1.00 84.50 464 ALA A C 1
ATOM 3389 O O . ALA A 1 464 ? -68.282 -43.765 101.120 1.00 84.50 464 ALA A O 1
ATOM 3390 N N . GLY A 1 465 ? -69.690 -43.793 102.873 1.00 80.75 465 GLY A N 1
ATOM 3391 C CA . GLY A 1 465 ? -69.236 -42.529 103.463 1.00 80.75 465 GLY A CA 1
ATOM 3392 C C . GLY A 1 465 ? -69.782 -41.254 102.807 1.00 80.75 465 GLY A C 1
ATOM 3393 O O . GLY A 1 465 ? -69.411 -40.166 103.240 1.00 80.75 465 GLY A O 1
ATOM 3394 N N . THR A 1 466 ? -70.653 -41.348 101.791 1.00 80.75 466 THR A N 1
ATOM 3395 C CA . THR A 1 466 ? -71.291 -40.166 101.176 1.00 80.75 466 THR A CA 1
ATOM 3396 C C . THR A 1 466 ? -72.695 -39.903 101.716 1.00 80.75 466 THR A C 1
ATOM 3398 O O . THR A 1 466 ? -73.454 -40.831 101.988 1.00 80.75 466 THR A O 1
ATOM 3401 N N . SER A 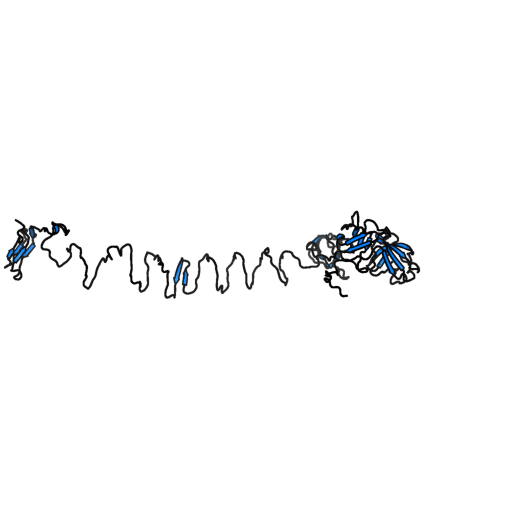1 467 ? -73.044 -38.621 101.850 1.00 84.00 467 SER A N 1
ATOM 3402 C CA . SER A 1 467 ? -74.378 -38.155 102.237 1.00 84.00 467 SER A CA 1
ATOM 3403 C C . SER A 1 467 ? -74.988 -37.364 101.087 1.00 84.00 467 SER A C 1
ATOM 3405 O O . SER A 1 467 ? -74.416 -36.367 100.653 1.00 84.00 467 SER A O 1
ATOM 3407 N N . VAL A 1 468 ? -76.136 -37.806 100.584 1.00 88.75 468 VAL A N 1
ATOM 3408 C CA . VAL A 1 468 ? -76.854 -37.160 99.480 1.00 88.75 468 VAL A CA 1
ATOM 3409 C C . VAL A 1 468 ? -78.206 -36.691 99.989 1.00 88.75 468 VAL A C 1
ATOM 3411 O O . VAL A 1 468 ? -78.967 -37.490 100.527 1.00 88.75 468 VAL A O 1
ATOM 3414 N N . THR A 1 469 ? -78.521 -35.414 99.781 1.00 90.25 469 THR A N 1
ATOM 3415 C CA . THR A 1 469 ? -79.832 -34.847 100.113 1.00 90.25 469 THR A CA 1
ATOM 3416 C C . THR A 1 469 ? -80.608 -34.564 98.838 1.00 90.25 469 THR A C 1
ATOM 3418 O O . THR A 1 469 ? -80.125 -33.854 97.960 1.00 90.25 469 THR A O 1
ATOM 3421 N N . ILE A 1 470 ? -81.823 -35.094 98.745 1.00 90.44 470 ILE A N 1
ATOM 3422 C CA . ILE A 1 470 ? -82.775 -34.790 97.680 1.00 90.44 470 ILE A CA 1
ATOM 3423 C C . ILE A 1 470 ? -83.821 -33.844 98.256 1.00 90.44 470 ILE A C 1
ATOM 3425 O O . ILE A 1 470 ? -84.520 -34.201 99.203 1.00 90.44 470 ILE A O 1
ATOM 3429 N N . GLN A 1 471 ? -83.924 -32.652 97.674 1.00 92.00 471 GLN A N 1
ATOM 3430 C CA . GLN A 1 471 ? -84.883 -31.629 98.074 1.00 92.00 471 GLN A CA 1
ATOM 3431 C C . GLN A 1 471 ? -85.524 -31.013 96.828 1.00 92.00 471 GLN A C 1
ATOM 3433 O O . GLN A 1 471 ? -84.815 -30.622 95.905 1.00 92.00 471 GLN A O 1
ATOM 3438 N N . SER A 1 472 ? -86.852 -30.948 96.803 1.00 87.38 472 SER A N 1
ATOM 3439 C CA . SER A 1 472 ? -87.635 -30.204 95.811 1.00 87.38 472 SER A CA 1
ATOM 3440 C C . SER A 1 472 ? -88.175 -28.907 96.422 1.00 87.38 472 SER A C 1
ATOM 3442 O O . SER A 1 472 ? -88.059 -28.678 97.628 1.00 87.38 472 SER A O 1
ATOM 3444 N N . ASP A 1 473 ? -88.766 -28.061 95.584 1.00 87.38 473 ASP A N 1
ATOM 3445 C CA . ASP A 1 473 ? -89.372 -26.787 95.956 1.00 87.38 473 ASP A CA 1
ATOM 3446 C C . ASP A 1 473 ? -90.814 -26.660 95.440 1.00 87.38 473 ASP A C 1
ATOM 3448 O O . ASP A 1 473 ? -91.285 -27.422 94.586 1.00 87.38 473 ASP A O 1
ATOM 3452 N N . ALA A 1 474 ? -91.535 -25.668 95.966 1.00 87.81 474 ALA A N 1
ATOM 3453 C CA . ALA A 1 474 ? -92.944 -25.452 95.654 1.00 87.81 474 ALA A CA 1
ATOM 3454 C C . ALA A 1 474 ? -93.185 -25.094 94.178 1.00 87.81 474 ALA A C 1
ATOM 3456 O O . ALA A 1 474 ? -94.267 -25.374 93.659 1.00 87.81 474 ALA A O 1
ATOM 3457 N N . GLY A 1 475 ? -92.184 -24.527 93.493 1.00 79.06 475 GLY A N 1
ATOM 3458 C CA . GLY A 1 475 ? -92.243 -24.221 92.063 1.00 79.06 475 GLY A CA 1
ATOM 3459 C C . GLY A 1 475 ? -92.346 -25.477 91.200 1.00 79.06 475 GLY A C 1
ATOM 3460 O O . GLY A 1 475 ? -92.919 -25.432 90.114 1.00 79.06 475 GLY A O 1
ATOM 3461 N N . CYS A 1 476 ? -91.888 -26.614 91.724 1.00 77.12 476 CYS A N 1
ATOM 3462 C CA . CYS A 1 476 ? -91.979 -27.928 91.092 1.00 77.12 476 CYS A CA 1
ATOM 3463 C C . CYS A 1 476 ? -93.039 -28.834 91.749 1.00 77.12 476 CYS A C 1
ATOM 3465 O O . CYS A 1 476 ? -92.998 -30.058 91.608 1.00 77.12 476 CYS A O 1
ATOM 3467 N N . GLY A 1 477 ? -93.974 -28.259 92.517 1.00 85.31 477 GLY A N 1
ATOM 3468 C CA . GLY A 1 477 ? -94.987 -29.015 93.259 1.00 85.31 477 GLY A CA 1
ATOM 3469 C C . GLY A 1 477 ? -94.421 -29.835 94.424 1.00 85.31 477 GLY A C 1
ATOM 3470 O O . GLY A 1 477 ? -95.068 -30.778 94.871 1.00 85.31 477 GLY A O 1
ATOM 3471 N N . ASN A 1 478 ? -93.219 -29.495 94.906 1.00 88.81 478 ASN A N 1
ATOM 3472 C CA . ASN A 1 478 ? -92.423 -30.257 95.876 1.00 88.81 478 ASN A CA 1
ATOM 3473 C C . ASN A 1 478 ? -92.115 -31.698 95.438 1.00 88.81 478 ASN A C 1
ATOM 3475 O O . ASN A 1 478 ? -91.805 -32.564 96.262 1.00 88.81 478 ASN A O 1
ATOM 3479 N N . ILE A 1 479 ? -92.193 -31.972 94.136 1.00 90.44 479 ILE A N 1
ATOM 3480 C CA . ILE A 1 479 ? -91.870 -33.275 93.573 1.00 90.44 479 ILE A CA 1
ATOM 3481 C C . ILE A 1 479 ? -90.419 -33.235 93.112 1.00 90.44 479 ILE A C 1
ATOM 3483 O O . ILE A 1 479 ? -90.037 -32.425 92.270 1.00 90.44 479 ILE A O 1
ATOM 3487 N N . ALA A 1 480 ? -89.592 -34.107 93.674 1.00 90.19 480 ALA A N 1
ATOM 3488 C CA . ALA A 1 480 ? -88.340 -34.498 93.047 1.00 90.19 480 ALA A CA 1
ATOM 3489 C C . ALA A 1 480 ? -88.604 -35.834 92.369 1.00 90.19 480 ALA A C 1
ATOM 3491 O O . ALA A 1 480 ? -89.241 -36.704 92.955 1.00 90.19 480 ALA A O 1
ATOM 3492 N N . PHE A 1 481 ? -88.123 -36.037 91.153 1.00 89.06 481 PHE A N 1
ATOM 3493 C CA . PHE A 1 481 ? -88.271 -37.334 90.515 1.00 89.06 481 PHE A CA 1
ATOM 3494 C C . PHE A 1 481 ? -86.980 -37.774 89.852 1.00 89.06 481 PHE A C 1
ATOM 3496 O O . PHE A 1 481 ? -86.113 -36.976 89.500 1.00 89.06 481 PHE A O 1
ATOM 3503 N N . THR A 1 482 ? -86.862 -39.078 89.664 1.00 87.94 482 THR A N 1
ATOM 3504 C CA . THR A 1 482 ? -85.789 -39.680 88.898 1.00 87.94 482 THR A CA 1
ATOM 3505 C C . THR A 1 482 ? -86.329 -40.795 88.018 1.00 87.94 482 THR A C 1
ATOM 3507 O O . THR A 1 482 ? -87.331 -41.448 88.312 1.00 87.94 482 THR A O 1
ATOM 3510 N N . ARG A 1 483 ? -85.622 -41.025 86.917 1.00 87.31 483 ARG A N 1
ATOM 3511 C CA . ARG A 1 483 ? -85.835 -42.162 86.019 1.00 87.31 483 ARG A CA 1
ATOM 3512 C C . ARG A 1 483 ? -85.262 -43.476 86.561 1.00 87.31 483 ARG A C 1
ATOM 3514 O O . ARG A 1 483 ? -85.532 -44.520 85.988 1.00 87.31 483 ARG A O 1
ATOM 3521 N N . LEU A 1 484 ? -84.424 -43.416 87.598 1.00 88.75 484 LEU A N 1
ATOM 3522 C CA . LEU A 1 484 ? -83.784 -44.588 88.199 1.00 88.75 484 LEU A CA 1
ATOM 3523 C C . LEU A 1 484 ? -84.828 -45.458 88.902 1.00 88.75 484 LEU A C 1
ATOM 3525 O O . LEU A 1 484 ? -85.697 -44.922 89.584 1.00 88.75 484 LEU A O 1
ATOM 3529 N N . ASP A 1 485 ? -84.707 -46.774 88.774 1.00 87.81 485 ASP A N 1
ATOM 3530 C CA . ASP A 1 485 ? -85.515 -47.746 89.513 1.00 87.81 485 ASP A CA 1
ATOM 3531 C C . ASP A 1 485 ? -85.013 -47.941 90.940 1.00 87.81 485 ASP A C 1
ATOM 3533 O O . ASP A 1 485 ? -85.779 -47.980 91.901 1.00 87.81 485 ASP A O 1
ATOM 3537 N N . ARG A 1 486 ? -83.687 -48.009 91.084 1.00 88.88 486 ARG A N 1
ATOM 3538 C CA . ARG A 1 486 ? -83.045 -48.277 92.365 1.00 88.88 486 ARG A CA 1
ATOM 3539 C C . ARG A 1 486 ? -81.941 -47.283 92.661 1.00 88.88 486 ARG A C 1
AT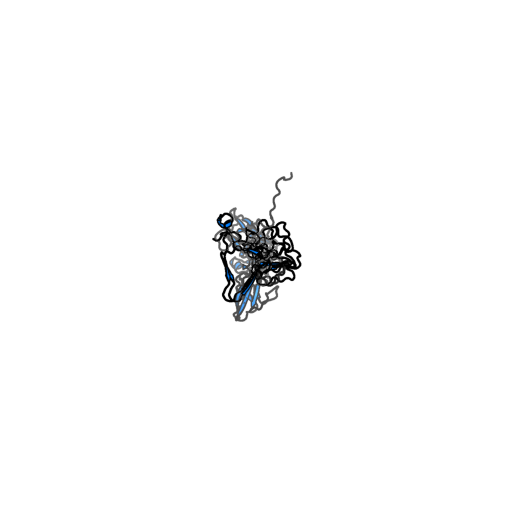OM 3541 O O . ARG A 1 486 ? -81.115 -46.961 91.810 1.00 88.88 486 ARG A O 1
ATOM 3548 N N . ILE A 1 487 ? -81.868 -46.867 93.916 1.00 90.75 487 ILE A N 1
ATOM 3549 C CA . ILE A 1 487 ? -80.690 -46.199 94.456 1.00 90.75 487 ILE A CA 1
ATOM 3550 C C . ILE A 1 487 ? -80.096 -47.116 95.518 1.00 90.75 487 ILE A C 1
ATOM 3552 O O . ILE A 1 487 ? -80.721 -47.391 96.538 1.00 90.75 487 ILE A O 1
ATOM 3556 N N . ASN A 1 488 ? -78.896 -47.622 95.256 1.00 90.50 488 ASN A N 1
ATOM 3557 C CA . ASN A 1 488 ? -78.177 -48.470 96.194 1.00 90.50 488 ASN A CA 1
ATOM 3558 C C . ASN A 1 488 ? -77.403 -47.575 97.156 1.00 90.50 488 ASN A C 1
ATOM 3560 O O . ASN A 1 488 ? -76.487 -46.873 96.731 1.00 90.50 488 ASN A O 1
ATOM 3564 N N . VAL A 1 489 ? -77.759 -47.604 98.437 1.00 90.62 489 VAL A N 1
ATOM 3565 C CA . VAL A 1 489 ? -77.074 -46.827 99.476 1.00 90.62 489 VAL A CA 1
ATOM 3566 C C . VAL A 1 489 ? -76.052 -47.729 100.159 1.00 90.62 489 VAL A C 1
ATOM 3568 O O . VAL A 1 489 ? -76.418 -48.716 100.795 1.00 90.62 489 VAL A O 1
ATOM 3571 N N . GLY A 1 490 ? -74.764 -47.438 99.966 1.00 85.81 490 GLY A N 1
ATOM 3572 C CA . GLY A 1 490 ? -73.674 -48.244 100.514 1.00 85.81 490 GLY A CA 1
ATOM 3573 C C . GLY A 1 490 ? -73.579 -48.181 102.041 1.00 85.81 490 GLY A C 1
ATOM 3574 O O . GLY A 1 490 ? -74.042 -47.232 102.674 1.00 85.81 490 GLY A O 1
ATOM 3575 N N . THR A 1 491 ? -72.930 -49.179 102.646 1.00 87.44 491 THR A N 1
ATOM 3576 C CA . THR A 1 491 ? -72.676 -49.204 104.095 1.00 87.44 491 THR A CA 1
ATOM 3577 C C . THR A 1 491 ? -71.920 -47.942 104.521 1.00 87.44 491 THR A C 1
ATOM 3579 O O . THR A 1 491 ? -70.857 -47.640 103.984 1.00 87.44 491 THR A O 1
ATOM 3582 N N . GLY A 1 492 ? -72.475 -47.190 105.475 1.00 83.75 492 GLY A N 1
ATOM 3583 C CA . GLY A 1 492 ? -71.915 -45.915 105.940 1.00 83.75 492 GLY A CA 1
ATOM 3584 C C . GLY A 1 492 ? -72.270 -44.692 105.085 1.00 83.75 492 GLY A C 1
ATOM 3585 O O . GLY A 1 492 ? -71.742 -43.617 105.344 1.00 83.75 492 GLY A O 1
ATOM 3586 N N . ALA A 1 493 ? -73.129 -44.829 104.072 1.00 87.69 493 ALA A N 1
ATOM 3587 C CA . ALA A 1 493 ? -73.686 -43.712 103.312 1.00 87.69 493 ALA A CA 1
ATOM 3588 C C . ALA A 1 493 ? -75.059 -43.284 103.857 1.00 87.69 493 ALA A C 1
ATOM 3590 O O . ALA A 1 493 ? -75.754 -44.073 104.501 1.00 87.69 493 ALA A O 1
ATOM 3591 N N . THR A 1 494 ? -75.479 -42.051 103.560 1.00 87.00 494 THR A N 1
ATOM 3592 C CA . THR A 1 494 ? -76.841 -41.583 103.843 1.00 87.00 494 THR A CA 1
ATOM 3593 C C . THR A 1 494 ? -77.502 -41.022 102.589 1.00 87.00 494 THR A C 1
ATOM 3595 O O . THR A 1 494 ? -76.903 -40.272 101.821 1.00 87.00 494 THR A O 1
ATOM 3598 N N . LEU A 1 495 ? -78.760 -41.395 102.373 1.00 88.69 495 LEU A N 1
ATOM 3599 C CA . LEU A 1 495 ? -79.640 -40.755 101.405 1.00 88.69 495 LEU A CA 1
ATOM 3600 C C . LEU A 1 495 ? -80.767 -40.099 102.196 1.00 88.69 495 LEU A C 1
ATOM 3602 O O . LEU A 1 495 ? -81.559 -40.787 102.836 1.00 88.69 495 LEU A O 1
ATOM 3606 N N . HIS A 1 496 ? -80.811 -38.774 102.179 1.00 92.19 496 HIS A N 1
ATOM 3607 C CA . HIS A 1 496 ? -81.790 -37.980 102.899 1.00 92.19 496 HIS A CA 1
ATOM 3608 C C . HIS A 1 496 ? -82.807 -37.407 101.913 1.00 92.19 496 HIS A C 1
ATOM 3610 O O . HIS A 1 496 ? -82.442 -36.661 101.006 1.00 92.19 496 HIS A O 1
ATOM 3616 N N . ILE A 1 497 ? -84.088 -37.719 102.097 1.00 92.38 497 ILE A N 1
ATOM 3617 C CA . ILE A 1 497 ? -85.171 -37.017 101.401 1.00 92.38 497 ILE A CA 1
ATOM 3618 C C . ILE A 1 497 ? -85.621 -35.889 102.318 1.00 92.38 497 ILE A C 1
ATOM 3620 O O . ILE A 1 497 ? -86.107 -36.147 103.419 1.00 92.38 497 ILE A O 1
ATOM 3624 N N . GLY A 1 498 ? -85.378 -34.650 101.901 1.00 87.25 498 GLY A N 1
ATOM 3625 C CA . GLY A 1 498 ? -85.634 -33.498 102.748 1.00 87.25 498 GLY A CA 1
ATOM 3626 C C . GLY A 1 498 ? -87.129 -33.269 102.975 1.00 87.25 498 GLY A C 1
ATOM 3627 O O . GLY A 1 498 ? -87.988 -33.684 102.191 1.00 87.25 498 GLY A O 1
ATOM 3628 N N . ALA A 1 499 ? -87.444 -32.640 104.107 1.00 88.12 499 ALA A N 1
ATOM 3629 C CA . ALA A 1 499 ? -88.813 -32.484 104.578 1.00 88.12 499 ALA A CA 1
ATOM 3630 C C . ALA A 1 499 ? -89.698 -31.770 103.540 1.00 88.12 499 ALA A C 1
ATOM 3632 O O . ALA A 1 499 ? -89.322 -30.739 102.980 1.00 88.12 499 ALA A O 1
ATOM 3633 N N . GLY A 1 500 ? -90.883 -32.336 103.299 1.00 87.06 500 GLY A N 1
ATOM 3634 C CA . GLY A 1 500 ? -91.850 -31.830 102.321 1.00 87.06 500 GLY A CA 1
ATOM 3635 C C . GLY A 1 500 ? -91.607 -32.286 100.880 1.00 87.06 500 GLY A C 1
ATOM 3636 O O . GLY A 1 500 ? -92.497 -32.119 100.052 1.00 87.06 500 GLY A O 1
ATOM 3637 N N . THR A 1 501 ? -90.465 -32.910 100.578 1.00 91.38 501 THR A N 1
ATOM 3638 C CA . THR A 1 501 ? -90.180 -33.440 99.241 1.00 91.38 501 THR A CA 1
ATOM 3639 C C . THR A 1 501 ? -90.838 -34.796 99.043 1.00 91.38 501 THR A C 1
ATOM 3641 O O . THR A 1 501 ? -90.584 -35.745 99.784 1.00 91.38 501 THR A O 1
ATOM 3644 N N . THR A 1 502 ? -91.628 -34.915 97.980 1.00 93.62 502 THR A N 1
ATOM 3645 C CA . THR A 1 502 ? -92.045 -36.220 97.468 1.00 93.62 502 THR A CA 1
ATOM 3646 C C . THR A 1 502 ? -91.026 -36.660 96.434 1.00 93.62 502 THR A C 1
ATOM 3648 O O . THR A 1 502 ? -90.958 -36.085 95.349 1.00 93.62 502 THR A O 1
ATOM 3651 N N . PHE A 1 503 ? -90.212 -37.658 96.773 1.00 92.00 503 PHE A N 1
ATOM 3652 C CA . PHE A 1 503 ? -89.255 -38.220 95.830 1.00 92.00 503 PHE A CA 1
ATOM 3653 C C . PHE A 1 503 ? -89.864 -39.405 95.075 1.00 92.00 503 PHE A C 1
ATOM 3655 O O . PHE A 1 503 ? -90.193 -40.428 95.672 1.00 92.00 503 PHE A O 1
ATOM 3662 N N . ILE A 1 504 ? -90.017 -39.261 93.760 1.00 90.56 504 ILE A N 1
ATOM 3663 C CA . ILE A 1 504 ? -90.624 -40.258 92.878 1.00 90.56 504 ILE A CA 1
ATOM 3664 C C . ILE A 1 504 ? -89.529 -40.928 92.055 1.00 90.56 504 ILE A C 1
ATOM 3666 O O . ILE A 1 504 ? -88.883 -40.302 91.216 1.00 90.56 504 ILE A O 1
ATOM 3670 N N . MET A 1 505 ? -89.326 -42.219 92.277 1.00 90.44 505 MET A N 1
ATOM 3671 C CA . MET A 1 505 ? -88.410 -43.025 91.472 1.00 90.44 505 MET A CA 1
ATOM 3672 C C . MET A 1 505 ? -89.149 -43.718 90.332 1.00 90.44 505 MET A C 1
ATOM 3674 O O . MET A 1 505 ? -90.374 -43.835 90.359 1.00 90.44 505 MET A O 1
ATOM 3678 N N . ASN A 1 506 ? -88.393 -44.165 89.329 1.00 88.62 506 ASN A N 1
ATOM 3679 C CA . ASN A 1 506 ? -88.905 -44.849 88.147 1.00 88.62 506 ASN A CA 1
ATOM 3680 C C . ASN A 1 506 ? -90.093 -44.105 87.513 1.00 88.62 506 ASN A C 1
ATOM 3682 O O . ASN A 1 506 ? -91.115 -44.696 87.170 1.00 88.62 506 ASN A O 1
ATOM 3686 N N . VAL A 1 507 ? -89.983 -42.777 87.381 1.00 87.31 507 VAL A N 1
ATOM 3687 C CA . VAL A 1 507 ? -91.120 -41.930 86.967 1.00 87.31 507 VAL A CA 1
ATOM 3688 C C . VAL A 1 507 ? -91.656 -42.291 85.575 1.00 87.31 507 VAL A C 1
ATOM 3690 O O . VAL A 1 507 ? -92.828 -42.080 85.277 1.00 87.31 507 VAL A O 1
ATOM 3693 N N . LEU A 1 508 ? -90.803 -42.884 84.737 1.00 84.75 508 LEU A N 1
ATOM 3694 C CA . LEU A 1 508 ? -91.154 -43.353 83.398 1.00 84.75 508 LEU A CA 1
ATOM 3695 C C . LEU A 1 508 ? -91.749 -44.771 83.387 1.00 84.75 508 LEU A C 1
ATOM 3697 O O . LEU A 1 508 ? -92.238 -45.198 82.346 1.00 84.75 508 LEU A O 1
ATOM 3701 N N . LYS A 1 509 ? -91.713 -45.498 84.513 1.00 85.88 509 LYS A N 1
ATOM 3702 C CA . LYS A 1 509 ? -92.202 -46.881 84.666 1.00 85.88 509 LYS A CA 1
ATOM 3703 C C . LYS A 1 509 ? -91.624 -47.859 83.637 1.00 85.88 509 LYS A C 1
ATOM 3705 O O . LYS A 1 509 ? -92.317 -48.749 83.154 1.00 85.88 509 LYS A O 1
ATOM 3710 N N . VAL A 1 510 ? -90.359 -47.667 83.275 1.00 82.00 510 VAL A N 1
ATOM 3711 C CA . VAL A 1 510 ? -89.667 -48.477 82.254 1.00 82.00 510 VAL A CA 1
ATOM 3712 C C . VAL A 1 510 ? -88.933 -49.679 82.845 1.00 82.00 510 VAL A C 1
ATOM 3714 O O . VAL A 1 510 ? -88.497 -50.559 82.108 1.00 82.00 510 VAL A O 1
ATOM 3717 N N . PHE A 1 511 ? -88.803 -49.720 84.167 1.00 83.00 511 PHE A N 1
ATOM 3718 C CA . PHE A 1 511 ? -88.224 -50.830 84.916 1.00 83.00 511 PHE A CA 1
ATOM 3719 C C . PHE A 1 511 ? -89.321 -51.497 85.759 1.00 83.00 511 PHE A C 1
ATOM 3721 O O . PHE A 1 511 ? -90.236 -50.806 86.213 1.00 83.00 511 PHE A O 1
ATOM 3728 N N . SER A 1 512 ? -89.271 -52.826 85.880 1.00 76.31 512 SER A N 1
ATOM 3729 C CA . SER A 1 512 ? -90.331 -53.679 86.448 1.00 76.31 512 SER A CA 1
ATOM 3730 C C . SER A 1 512 ? -90.017 -54.197 87.839 1.00 76.31 512 SER A C 1
ATOM 3732 O O . SER A 1 512 ? -88.863 -54.664 87.999 1.00 76.31 512 SER A O 1
#

Foldseek 3Di:
DDDPDDDPPPDVVPFFKFWWDDFQKDKFWFFLQDCVQQPLPVQKGFGAQDFDDQLAKKAKALQPWFDQAQDDHRAIWTWQQDDSGMIFTHNHSVCSVVVNGGRRNGGIDGTGIIIMGHLAQPDQKTAIAGDPNHHFADQFQVQKWKDKPNHTWDEDCDPPDDTGWYDDPRRMIGGPTRGRSPIGITMMGRGHDDDDDDPVQFDKDKDFFAQQDFKDADPDAAPWQVQKFKDWLNHTWDEDDDNRHTQKIQDPDPGRMIGGPGGRHGGIMMMMTGHPDDDPDPDDDPDDDPDDDDDDDDPVDDDDDDDDDDPDDDDPDDDDDPDDPDDPDPVDDDDPDDPPDVQDDADDPQWGCDRVNDIDGPPDPDDDDDPVDDPDPDDVRDDDDPPDDCPPDPPDDAADDQGCDPVGNPPVDDDDPDDDDDPDDDDPCPPVPPDDDQFAFCDPPPVDVSNVPTDDEQEAEDDAQEEAEDFDDVVVVLEDEHLHNYYHYDHNYHYHHDPSHDYYYNPVVPDD